Protein AF-A0A2M9A595-F1 (afdb_monomer_lite)

Radius of gyration: 43.89 Å; chains: 1; bounding box: 107×131×51 Å

InterPro domains:
  IPR001547 Glycoside hydrolase, family 5 [PF00150] (167-408)
  IPR017853 Glycoside hydrolase superfamily [SSF51445] (164-443)
  IPR018087 Glycoside hydrolase, family 5, conserved site [PS00659] (280-289)

Foldseek 3Di:
DPPVVVVLVVVVPPVPDDDDDDDDDPVVVVVVVVVVVVSVVVVVVVVVVVVVVVVVVVVVVVVVVVVVVVVVVVVVVVVVVVVVVVVVVVVVVVVVVVVVVVVVVVVVVVVVVVVVVVVVVVPDPPPDPDQAAPAAAPCLFQPAKFWFAAPLLFIAIFGPFPVTPHHPNGAAFEAAEQDECQDDLRLLCLALVNLVCCCQQQVGQEYEDQFEDPDHVVRGGCVVCVVVSVVSVVRNLSSCNRNNHAYEHAPNDQPCLVPLPSLQVVLLVCLQNPQVGSRYEYESYQFHEPDAQVSQLVSCLSRVVSSVVRHPGAYEGADYHRRQALLVCLVPPRDDGRYAYEHEEEQAADDCVRRVVNVVNNRSSNHYYAHAEYFQHHPVQADARDPRVLVVLVSCVVRSHYHHYQHDGCDPGNRHQAVGSVRHGDNRVVCCSVPPSVPHDPDHDRRD

Sequence (448 aa):
MKIRYLLGALLLSLLSACDEDLSPSPVLEEERARQQAIADSIAKEIAIQDSIAYEQLLDSLAEVARRDSIIRDSLVRDSIIQDSIRQIAIRDSIVRDSIVRDSLKQDSIRQVYDLQDSLLQLDVHVAEPTIEPRRVGPVGQYGEMKVGLNADGHGRIYGSCPAYSTPGNEVQVRGMSLYWSLIENGTDFYNDEKITWMVDSMHIELIRAAMGVDLNWGRGNYFTDTEKYRAFLDATIESAIKNDIYVIVDYHSHKAHLDPKSSMLFFEYVAQKWGAYDNVIFEIYNEPTDARWNWIKLYAETVIPVIRKYSDNMVIVGSPAWDQTPDLFVKEPVEGENISYSFHYYAGSHKISNQGIRAEKAMAGGLSVIVSEWGTINANGDGDVSEHNSEWQEWVDKFQLSSANWSASCVPEGASAFESRNMELTASGQWLADSVFSKNPTFYVKCK

Organism: NCBI:txid1896222

pLDDT: mean 83.48, std 22.39, range [36.03, 99.0]

Structure (mmCIF, N/CA/C/O backbone):
data_AF-A0A2M9A595-F1
#
_entry.id   AF-A0A2M9A595-F1
#
loop_
_atom_site.group_PDB
_atom_site.id
_atom_site.type_symbol
_atom_site.label_atom_id
_atom_site.label_alt_id
_atom_site.label_comp_id
_atom_site.label_asym_id
_atom_site.label_entity_id
_atom_site.label_seq_id
_atom_site.pdbx_PDB_ins_code
_atom_site.Cartn_x
_atom_site.Cartn_y
_atom_site.Cartn_z
_atom_site.occupancy
_atom_site.B_iso_or_equiv
_atom_site.auth_seq_id
_atom_site.auth_comp_id
_atom_site.auth_asym_id
_atom_site.auth_atom_id
_atom_site.pdbx_PDB_model_num
ATOM 1 N N . MET A 1 1 ? 45.389 87.338 -13.457 1.00 50.72 1 MET A N 1
ATOM 2 C CA . MET A 1 1 ? 46.764 86.932 -13.083 1.00 50.72 1 MET A CA 1
ATOM 3 C C . MET A 1 1 ? 47.899 87.446 -13.989 1.00 50.72 1 MET A C 1
ATOM 5 O O . MET A 1 1 ? 49.002 87.564 -13.486 1.00 50.72 1 MET A O 1
ATOM 9 N N . LYS A 1 2 ? 47.702 87.805 -15.276 1.00 43.16 2 LYS A N 1
ATOM 10 C CA . LYS A 1 2 ? 48.818 88.194 -16.185 1.00 43.16 2 LYS A CA 1
ATOM 11 C C . LYS A 1 2 ? 49.096 89.699 -16.404 1.00 43.16 2 LYS A C 1
ATOM 13 O O . LYS A 1 2 ? 50.033 90.014 -17.118 1.00 43.16 2 LYS A O 1
ATOM 18 N N . ILE A 1 3 ? 48.348 90.629 -15.794 1.00 38.97 3 ILE A N 1
ATOM 19 C CA . ILE A 1 3 ? 48.549 92.088 -16.007 1.00 38.97 3 ILE A CA 1
ATOM 20 C C . ILE A 1 3 ? 49.067 92.831 -14.756 1.00 38.97 3 ILE A C 1
ATOM 22 O O . ILE A 1 3 ? 49.660 93.895 -14.880 1.00 38.97 3 ILE A O 1
ATOM 26 N N . ARG A 1 4 ? 48.950 92.265 -13.544 1.00 46.31 4 ARG A N 1
ATOM 27 C CA . ARG A 1 4 ? 49.405 92.932 -12.301 1.00 46.31 4 ARG A CA 1
ATOM 28 C C . ARG A 1 4 ? 50.826 92.561 -11.849 1.00 46.31 4 ARG A C 1
ATOM 30 O O . ARG A 1 4 ? 51.456 93.357 -11.166 1.00 46.31 4 ARG A O 1
ATOM 37 N N . TYR A 1 5 ? 51.377 91.450 -12.343 1.00 44.25 5 TYR A N 1
ATOM 38 C CA . TYR A 1 5 ? 52.805 91.112 -12.204 1.00 44.25 5 TYR A CA 1
ATOM 39 C C . TYR A 1 5 ? 53.738 92.089 -12.953 1.00 44.25 5 TYR A C 1
ATOM 41 O O . TYR A 1 5 ? 54.908 92.207 -12.607 1.00 44.25 5 TYR A O 1
ATOM 49 N N . LEU A 1 6 ? 53.218 92.835 -13.938 1.00 41.88 6 LEU A N 1
ATOM 50 C CA . LEU A 1 6 ? 53.976 93.817 -14.726 1.00 41.88 6 LEU A CA 1
ATOM 51 C C . LEU A 1 6 ? 54.155 95.182 -14.031 1.00 41.88 6 LEU A C 1
ATOM 53 O O . LEU A 1 6 ? 55.064 95.917 -14.394 1.00 41.88 6 LEU A O 1
ATOM 57 N N . LEU A 1 7 ? 53.345 95.516 -13.018 1.00 39.38 7 LEU A N 1
ATOM 58 C CA . LEU A 1 7 ? 53.450 96.787 -12.278 1.00 39.38 7 LEU A CA 1
ATOM 59 C C . LEU A 1 7 ? 54.393 96.702 -11.065 1.00 39.38 7 LEU A C 1
ATOM 61 O O . LEU A 1 7 ? 55.064 97.680 -10.755 1.00 39.38 7 LEU A O 1
ATOM 65 N N . GLY A 1 8 ? 54.521 95.528 -10.434 1.00 42.75 8 GLY A N 1
ATOM 66 C CA . GLY A 1 8 ? 55.512 95.294 -9.371 1.00 42.75 8 GLY A CA 1
ATOM 67 C C . GLY A 1 8 ? 56.954 95.230 -9.890 1.00 42.75 8 GLY A C 1
ATOM 68 O O . GLY A 1 8 ? 57.872 95.706 -9.230 1.00 42.75 8 GLY A O 1
ATOM 69 N N . ALA A 1 9 ? 57.150 94.723 -11.112 1.00 43.81 9 ALA A N 1
ATOM 70 C CA . ALA A 1 9 ? 58.460 94.677 -11.764 1.00 43.81 9 ALA A CA 1
ATOM 71 C C . ALA A 1 9 ? 58.943 96.056 -12.265 1.00 43.81 9 ALA A C 1
ATOM 73 O O . ALA A 1 9 ? 60.147 96.269 -12.361 1.00 43.81 9 ALA A O 1
ATOM 74 N N . LEU A 1 10 ? 58.027 97.001 -12.535 1.00 41.53 10 LEU A N 1
ATOM 75 C CA . LEU A 1 10 ? 58.358 98.353 -13.012 1.00 41.53 10 LEU A CA 1
ATOM 76 C C . LEU A 1 10 ? 58.784 99.312 -11.883 1.00 41.53 10 LEU A C 1
ATOM 78 O O . LEU A 1 10 ? 59.522 100.263 -12.134 1.00 41.53 10 LEU A O 1
ATOM 82 N N . LEU A 1 11 ? 58.336 99.072 -10.644 1.00 41.66 11 LEU A N 1
ATOM 83 C CA . LEU A 1 11 ? 58.710 99.889 -9.481 1.00 41.66 11 LEU A CA 1
ATOM 84 C C . LEU A 1 11 ? 60.111 99.530 -8.944 1.00 41.66 11 LEU A C 1
ATOM 86 O O . LEU A 1 11 ? 60.802 100.397 -8.418 1.00 41.66 11 LEU A O 1
ATOM 90 N N . LEU A 1 12 ? 60.557 98.279 -9.132 1.00 45.84 12 LEU A N 1
ATOM 91 C CA . LEU A 1 12 ? 61.900 97.820 -8.750 1.00 45.84 12 LEU A CA 1
ATOM 92 C C . LEU A 1 12 ? 62.997 98.160 -9.783 1.00 45.84 12 LEU A C 1
ATOM 94 O O . LEU A 1 12 ? 64.173 98.100 -9.437 1.00 45.84 12 LEU A O 1
ATOM 98 N N . SER A 1 13 ? 62.652 98.540 -11.024 1.00 45.28 13 SER A N 1
ATOM 99 C CA . SER A 1 13 ? 63.623 98.752 -12.117 1.00 45.28 13 SER A CA 1
ATOM 100 C C . SER A 1 13 ? 64.011 100.211 -12.415 1.00 45.28 13 SER A C 1
ATOM 102 O O . SER A 1 13 ? 64.844 100.430 -13.286 1.00 45.28 13 SER A O 1
ATOM 104 N N . LEU A 1 14 ? 63.443 101.223 -11.745 1.00 36.84 14 LEU A N 1
ATOM 105 C CA . LEU A 1 14 ? 63.810 102.643 -11.967 1.00 36.84 14 LEU A CA 1
ATOM 106 C C . LEU A 1 14 ? 64.355 103.366 -10.723 1.00 36.84 14 LEU A C 1
ATOM 108 O O . LEU A 1 14 ? 64.925 104.443 -10.847 1.00 36.84 14 LEU A O 1
ATOM 112 N N . LEU A 1 15 ? 64.312 102.733 -9.546 1.00 47.06 15 LEU A N 1
ATOM 113 C CA . LEU A 1 15 ? 65.104 103.139 -8.372 1.00 47.06 15 LEU A CA 1
ATOM 114 C C . LEU A 1 15 ? 66.608 102.791 -8.510 1.00 47.06 15 LEU A C 1
ATOM 116 O O . LEU A 1 15 ? 67.402 103.121 -7.625 1.00 47.06 15 LEU A O 1
ATOM 120 N N . SER A 1 16 ? 67.014 102.149 -9.617 1.00 49.97 16 SER A N 1
ATOM 121 C CA . SER A 1 16 ? 68.374 101.644 -9.862 1.00 49.97 16 SER A CA 1
ATOM 122 C C . SER A 1 16 ? 69.160 102.360 -10.977 1.00 49.97 16 SER A C 1
ATOM 124 O O . SER A 1 16 ? 70.123 101.782 -11.472 1.00 49.97 16 SER A O 1
ATOM 126 N N . ALA A 1 17 ? 68.791 103.579 -11.396 1.00 39.53 17 ALA A N 1
ATOM 127 C CA . ALA A 1 17 ? 69.536 104.304 -12.437 1.00 39.53 17 ALA A CA 1
ATOM 128 C C . ALA A 1 17 ? 69.508 105.840 -12.261 1.00 39.53 17 ALA A C 1
ATOM 130 O O . ALA A 1 17 ? 68.801 106.533 -12.985 1.00 39.53 17 ALA A O 1
ATOM 131 N N . CYS A 1 18 ? 70.297 106.367 -11.319 1.00 36.03 18 CYS A N 1
ATOM 132 C CA . CYS A 1 18 ? 70.824 107.737 -11.356 1.00 36.03 18 CYS A CA 1
ATOM 133 C C . CYS A 1 18 ? 72.269 107.722 -10.825 1.00 36.03 18 CYS A C 1
ATOM 135 O O . CYS A 1 18 ? 72.495 107.356 -9.674 1.00 36.03 18 CYS A O 1
ATOM 137 N N . ASP A 1 19 ? 73.175 108.100 -11.727 1.00 39.06 19 ASP A N 1
ATOM 138 C CA . ASP A 1 19 ? 74.580 108.503 -11.615 1.00 39.06 19 ASP A CA 1
ATOM 139 C C . ASP A 1 19 ? 75.621 107.581 -10.955 1.00 39.06 19 ASP A C 1
ATOM 141 O O . ASP A 1 19 ? 75.805 107.508 -9.741 1.00 39.06 19 ASP A O 1
ATOM 145 N N . GLU A 1 20 ? 76.402 106.966 -11.849 1.00 48.56 20 GLU A N 1
ATOM 146 C CA . GLU A 1 20 ? 77.833 106.721 -11.687 1.00 48.56 20 GLU A CA 1
ATOM 147 C C . GLU A 1 20 ? 78.564 108.054 -11.434 1.00 48.56 20 GLU A C 1
ATOM 149 O O . GLU A 1 20 ? 78.865 108.783 -12.370 1.00 48.56 20 GLU A O 1
ATOM 154 N N . ASP A 1 21 ? 78.794 108.410 -10.172 1.00 48.00 21 ASP A N 1
ATOM 155 C CA . ASP A 1 21 ? 80.105 108.821 -9.643 1.00 48.00 21 ASP A CA 1
ATOM 156 C C . ASP A 1 21 ? 79.954 109.352 -8.208 1.00 48.00 21 ASP A C 1
ATOM 158 O O . ASP A 1 21 ? 79.055 110.135 -7.914 1.00 48.00 21 ASP A O 1
ATOM 162 N N . LEU A 1 22 ? 80.914 108.981 -7.349 1.00 44.53 22 LEU A N 1
ATOM 163 C CA . LEU A 1 22 ? 81.082 109.280 -5.911 1.00 44.53 22 LEU A CA 1
ATOM 164 C C . LEU A 1 22 ? 80.607 108.177 -4.942 1.00 44.53 22 LEU A C 1
ATOM 166 O O . LEU A 1 22 ? 79.478 107.701 -4.950 1.00 44.53 22 LEU A O 1
ATOM 170 N N . SER A 1 23 ? 81.525 107.794 -4.052 1.00 44.44 23 SER A N 1
ATOM 171 C CA . SER A 1 23 ? 81.342 106.847 -2.946 1.00 44.44 23 SER A CA 1
ATOM 172 C C . SER A 1 23 ? 80.113 107.159 -2.064 1.00 44.44 23 SER A C 1
ATOM 174 O O . SER A 1 23 ? 79.909 108.328 -1.724 1.00 44.44 23 SER A O 1
ATOM 176 N N . PRO A 1 24 ? 79.346 106.143 -1.619 1.00 51.00 24 PRO A N 1
ATOM 177 C CA . PRO A 1 24 ? 78.071 106.324 -0.923 1.00 51.00 24 PRO A CA 1
ATOM 178 C C . PRO A 1 24 ? 78.214 106.801 0.535 1.00 51.00 24 PRO A C 1
ATOM 180 O O . PRO A 1 24 ? 79.074 106.339 1.283 1.00 51.00 24 PRO A O 1
ATOM 183 N N . SER A 1 25 ? 77.319 107.712 0.938 1.00 49.19 25 SER A N 1
ATOM 184 C CA . SER A 1 25 ? 77.124 108.202 2.313 1.00 49.19 25 SER A CA 1
ATOM 185 C C . SER A 1 25 ? 76.005 107.406 3.018 1.00 49.19 25 SER A C 1
ATOM 187 O O . SER A 1 25 ? 74.979 107.141 2.387 1.00 49.19 25 SER A O 1
ATOM 189 N N . PRO A 1 26 ? 76.142 107.066 4.318 1.00 58.41 26 PRO A N 1
ATOM 190 C CA . PRO A 1 26 ? 75.245 106.160 5.060 1.00 58.41 26 PRO A CA 1
ATOM 191 C C . PRO A 1 26 ? 73.764 106.583 5.151 1.00 58.41 26 PRO A C 1
ATOM 193 O O . PRO A 1 26 ? 72.922 105.780 5.536 1.00 58.41 26 PRO A O 1
ATOM 196 N N . VAL A 1 27 ? 73.415 107.816 4.772 1.00 56.16 27 VAL A N 1
ATOM 197 C CA . VAL A 1 27 ? 72.032 108.335 4.820 1.00 56.16 27 VAL A CA 1
ATOM 198 C C . VAL A 1 27 ? 71.147 107.761 3.699 1.00 56.16 27 VAL A C 1
ATOM 200 O O . VAL A 1 27 ? 69.961 107.523 3.907 1.00 56.16 27 VAL A O 1
ATOM 203 N N . LEU A 1 28 ? 71.716 107.480 2.522 1.00 53.78 28 LEU A N 1
ATOM 204 C CA . LEU A 1 28 ? 70.978 106.960 1.358 1.00 53.78 28 LEU A CA 1
ATOM 205 C C . LEU A 1 28 ? 70.603 105.472 1.485 1.00 53.78 28 LEU A C 1
ATOM 207 O O . LEU A 1 28 ? 69.630 105.025 0.876 1.00 53.78 28 LEU A O 1
ATOM 211 N N . GLU A 1 29 ? 71.350 104.698 2.278 1.00 55.94 29 GLU A N 1
ATOM 212 C CA . GLU A 1 29 ? 71.040 103.282 2.516 1.00 55.94 29 GLU A CA 1
ATOM 213 C C . GLU A 1 29 ? 69.841 103.095 3.455 1.00 55.94 29 GLU A C 1
ATOM 215 O O . GLU A 1 29 ? 69.008 102.218 3.217 1.00 55.94 29 GLU A O 1
ATOM 220 N N . GLU A 1 30 ? 69.699 103.942 4.482 1.00 58.62 30 GLU A N 1
ATOM 221 C CA . GLU A 1 30 ? 68.593 103.835 5.442 1.00 58.62 30 GLU A CA 1
ATOM 222 C C . GLU A 1 30 ? 67.233 104.133 4.783 1.00 58.62 30 GLU A C 1
ATOM 224 O O . GLU A 1 30 ? 66.228 103.473 5.061 1.00 58.62 30 GLU A O 1
ATOM 229 N N . GLU A 1 31 ? 67.196 105.087 3.850 1.00 53.03 31 GLU A N 1
ATOM 230 C CA . GLU A 1 31 ? 65.973 105.471 3.143 1.00 53.03 31 GLU A CA 1
ATOM 231 C C . GLU A 1 31 ? 65.529 104.404 2.124 1.00 53.03 31 GLU A C 1
ATOM 233 O O . GLU A 1 31 ? 64.338 104.084 2.038 1.00 53.03 31 GLU A O 1
ATOM 238 N N . ARG A 1 32 ? 66.483 103.746 1.446 1.00 54.44 32 ARG A N 1
ATOM 239 C CA . ARG A 1 32 ? 66.211 102.572 0.594 1.00 54.44 32 ARG A CA 1
ATOM 240 C C . ARG A 1 32 ? 65.662 101.389 1.395 1.00 54.44 32 ARG A C 1
ATOM 242 O O . ARG A 1 32 ? 64.706 100.749 0.954 1.00 54.44 32 ARG A O 1
ATOM 249 N N . ALA A 1 33 ? 66.207 101.123 2.583 1.00 58.06 33 ALA A N 1
ATOM 250 C CA . ALA A 1 33 ? 65.740 100.032 3.441 1.00 58.06 33 ALA A CA 1
ATOM 251 C C . ALA A 1 33 ? 64.279 100.221 3.898 1.00 58.06 33 ALA A C 1
ATOM 253 O O . ALA A 1 33 ? 63.505 99.261 3.918 1.00 58.06 33 ALA A O 1
ATOM 254 N N . ARG A 1 34 ? 63.864 101.460 4.206 1.00 58.75 34 ARG A N 1
ATOM 255 C CA . ARG A 1 34 ? 62.468 101.761 4.579 1.00 58.75 34 ARG A CA 1
ATOM 256 C C . ARG A 1 34 ? 61.491 101.575 3.418 1.00 58.75 34 ARG A C 1
ATOM 258 O O . ARG A 1 34 ? 60.404 101.040 3.629 1.00 58.75 34 ARG A O 1
ATOM 265 N N . GLN A 1 35 ? 61.864 101.985 2.205 1.00 50.34 35 GLN A N 1
ATOM 266 C CA . GLN A 1 35 ? 61.013 101.812 1.022 1.00 50.34 35 GLN A CA 1
ATOM 267 C C . GLN A 1 35 ? 60.821 100.333 0.657 1.00 50.34 35 GLN A C 1
ATOM 269 O O . GLN A 1 35 ? 59.705 99.930 0.323 1.00 50.34 35 GLN A O 1
ATOM 274 N N . GLN A 1 36 ? 61.865 99.510 0.804 1.00 55.88 36 GLN A N 1
ATOM 275 C CA . GLN A 1 36 ? 61.776 98.066 0.576 1.00 55.88 36 GLN A CA 1
ATOM 276 C C . GLN A 1 36 ? 60.817 97.381 1.565 1.00 55.88 36 GLN A C 1
ATOM 278 O O . GLN A 1 36 ? 59.967 96.596 1.152 1.00 55.88 36 GLN A O 1
ATOM 283 N N . ALA A 1 37 ? 60.873 97.735 2.854 1.00 56.44 37 ALA A N 1
ATOM 284 C CA . ALA A 1 37 ? 60.007 97.134 3.872 1.00 56.44 37 ALA A CA 1
ATOM 285 C C . ALA A 1 37 ? 58.506 97.402 3.631 1.00 56.44 37 ALA A C 1
ATOM 287 O O . ALA A 1 37 ? 57.665 96.534 3.876 1.00 56.44 37 ALA A O 1
ATOM 288 N N . ILE A 1 38 ? 58.157 98.590 3.123 1.00 52.19 38 ILE A N 1
ATOM 289 C CA . ILE A 1 38 ? 56.773 98.939 2.765 1.00 52.19 38 ILE A CA 1
ATOM 290 C C . ILE A 1 38 ? 56.313 98.134 1.541 1.00 52.19 38 ILE A C 1
ATOM 292 O O . ILE A 1 38 ? 55.198 97.605 1.537 1.00 52.19 38 ILE A O 1
ATOM 296 N N . ALA A 1 39 ? 57.170 98.002 0.524 1.00 47.09 39 ALA A N 1
ATOM 297 C CA . ALA A 1 39 ? 56.875 97.209 -0.668 1.00 47.09 39 ALA A CA 1
ATOM 298 C C . ALA A 1 39 ? 56.635 95.726 -0.326 1.00 47.09 39 ALA A C 1
ATOM 300 O O . ALA A 1 39 ? 55.668 95.131 -0.809 1.00 47.09 39 ALA A O 1
ATOM 301 N N . ASP A 1 40 ? 57.449 95.159 0.569 1.00 51.81 40 ASP A N 1
ATOM 302 C CA . ASP A 1 40 ? 57.321 93.770 1.021 1.00 51.81 40 ASP A CA 1
ATOM 303 C C . ASP A 1 40 ? 56.008 93.532 1.791 1.00 51.81 40 ASP A C 1
ATOM 305 O O . ASP A 1 40 ? 55.361 92.496 1.617 1.00 51.81 40 ASP A O 1
ATOM 309 N N . SER A 1 41 ? 55.564 94.501 2.604 1.00 49.66 41 SER A N 1
ATOM 310 C CA . SER A 1 41 ? 54.294 94.413 3.342 1.00 49.66 41 SER A CA 1
ATOM 311 C C . SER A 1 41 ? 53.081 94.378 2.407 1.00 49.66 41 SER A C 1
ATOM 313 O O . SER A 1 41 ? 52.189 93.551 2.589 1.00 49.66 41 SER A O 1
ATOM 315 N N . ILE A 1 42 ? 53.066 95.229 1.374 1.00 49.06 42 ILE A N 1
ATOM 316 C CA . ILE A 1 42 ? 51.982 95.282 0.379 1.00 49.06 42 ILE A CA 1
ATOM 317 C C . ILE A 1 42 ? 51.951 93.996 -0.459 1.00 49.06 42 ILE A C 1
ATOM 319 O O . ILE A 1 42 ? 50.881 93.440 -0.714 1.00 49.06 42 ILE A O 1
ATOM 323 N N . ALA A 1 43 ? 53.119 93.478 -0.855 1.00 49.03 43 ALA A N 1
ATOM 324 C CA . ALA A 1 43 ? 53.213 92.218 -1.591 1.00 49.03 43 ALA A CA 1
ATOM 325 C C . ALA A 1 43 ? 52.670 91.028 -0.777 1.00 49.03 43 ALA A C 1
ATOM 327 O O . ALA A 1 43 ? 51.999 90.151 -1.326 1.00 49.03 43 ALA A O 1
ATOM 328 N N . LYS A 1 44 ? 52.912 91.019 0.540 1.00 51.69 44 LYS A N 1
ATOM 329 C CA . LYS A 1 44 ? 52.439 89.971 1.454 1.00 51.69 44 LYS A CA 1
ATOM 330 C C . LYS A 1 44 ? 50.917 89.989 1.626 1.00 51.69 44 LYS A C 1
ATOM 332 O O . LYS A 1 44 ? 50.299 88.930 1.668 1.00 51.69 44 LYS A O 1
ATOM 337 N N . GLU A 1 45 ? 50.315 91.173 1.675 1.00 50.91 45 GLU A N 1
ATOM 338 C CA . GLU A 1 45 ? 48.865 91.348 1.816 1.00 50.91 45 GLU A CA 1
ATOM 339 C C . GLU A 1 45 ? 48.104 90.937 0.538 1.00 50.91 45 GLU A C 1
ATOM 341 O O . GLU A 1 45 ? 47.076 90.261 0.616 1.00 50.91 45 GLU A O 1
ATOM 346 N N . ILE A 1 46 ? 48.670 91.223 -0.644 1.00 51.12 46 ILE A N 1
ATOM 347 C CA . ILE A 1 46 ? 48.131 90.768 -1.940 1.00 51.12 46 ILE A CA 1
ATOM 348 C C . ILE A 1 46 ? 48.190 89.234 -2.070 1.00 51.12 46 ILE A C 1
ATOM 350 O O . ILE A 1 46 ? 47.226 88.620 -2.529 1.00 51.12 46 ILE A O 1
ATOM 354 N N . ALA A 1 47 ? 49.275 88.595 -1.617 1.00 51.47 47 ALA A N 1
ATOM 355 C CA . ALA A 1 47 ? 49.417 87.136 -1.668 1.00 51.47 47 ALA A CA 1
ATOM 356 C C . ALA A 1 47 ? 48.390 86.391 -0.787 1.00 51.47 47 ALA A C 1
ATOM 358 O O . ALA A 1 47 ? 47.936 85.305 -1.148 1.00 51.47 47 ALA A O 1
ATOM 359 N N . ILE A 1 48 ? 47.990 86.978 0.348 1.00 55.00 48 ILE A N 1
ATOM 360 C CA . ILE A 1 48 ? 46.981 86.399 1.251 1.00 55.00 48 ILE A CA 1
ATOM 361 C C . ILE A 1 48 ? 45.581 86.442 0.617 1.00 55.00 48 ILE A C 1
ATOM 363 O O . ILE A 1 48 ? 44.848 85.455 0.694 1.00 55.00 48 ILE A O 1
ATOM 367 N N . GLN A 1 49 ? 45.213 87.542 -0.052 1.00 51.72 49 GLN A N 1
ATOM 368 C CA . GLN A 1 49 ? 43.918 87.648 -0.740 1.00 51.72 49 GLN A CA 1
ATOM 369 C C . GLN A 1 49 ? 43.772 86.648 -1.898 1.00 51.72 49 GLN A C 1
ATOM 371 O O . GLN A 1 49 ? 42.705 86.051 -2.049 1.00 51.72 49 GLN A O 1
ATOM 376 N N . ASP A 1 50 ? 44.836 86.414 -2.673 1.00 53.12 50 ASP A N 1
ATOM 377 C CA . ASP A 1 50 ? 44.818 85.441 -3.776 1.00 53.12 50 ASP A CA 1
ATOM 378 C C . ASP A 1 50 ? 44.708 83.984 -3.269 1.00 53.12 50 ASP A C 1
ATOM 380 O O . ASP A 1 50 ? 44.035 83.163 -3.896 1.00 53.12 50 ASP A O 1
ATOM 384 N N . SER A 1 51 ? 45.290 83.665 -2.104 1.00 53.56 51 SER A N 1
ATOM 385 C CA . SER A 1 51 ? 45.175 82.338 -1.472 1.00 53.56 51 SER A CA 1
ATOM 386 C C . SER A 1 51 ? 43.740 82.017 -1.036 1.00 53.56 51 SER A C 1
ATOM 388 O O . SER A 1 51 ? 43.268 80.902 -1.247 1.00 53.56 51 SER A O 1
ATOM 390 N N . ILE A 1 52 ? 43.024 82.995 -0.468 1.00 54.00 52 ILE A N 1
ATOM 391 C CA . ILE A 1 52 ? 41.634 82.825 -0.007 1.00 54.00 52 ILE A CA 1
ATOM 392 C C . ILE A 1 52 ? 40.682 82.631 -1.197 1.00 54.00 52 ILE A C 1
ATOM 394 O O . ILE A 1 52 ? 39.793 81.781 -1.153 1.00 54.00 52 ILE A O 1
ATOM 398 N N . ALA A 1 53 ? 40.884 83.377 -2.288 1.00 51.88 53 ALA A N 1
ATOM 399 C CA . ALA A 1 53 ? 40.078 83.236 -3.501 1.00 51.88 53 ALA A CA 1
ATOM 400 C C . ALA A 1 53 ? 40.293 81.879 -4.201 1.00 51.88 53 ALA A C 1
ATOM 402 O O . ALA A 1 53 ? 39.357 81.327 -4.780 1.00 51.88 53 ALA A O 1
ATOM 403 N N . TYR A 1 54 ? 41.509 81.327 -4.137 1.00 46.69 54 TYR A N 1
ATOM 404 C CA . TYR A 1 54 ? 41.832 80.017 -4.704 1.00 46.69 54 TYR A CA 1
ATOM 405 C C . TYR A 1 54 ? 41.203 78.861 -3.910 1.00 46.69 54 TYR A C 1
ATOM 407 O O . TYR A 1 54 ? 40.632 77.954 -4.517 1.00 46.69 54 TYR A O 1
ATOM 415 N N . GLU A 1 55 ? 41.229 78.912 -2.572 1.00 54.22 55 GLU A N 1
ATOM 416 C CA . GLU A 1 55 ? 40.565 77.902 -1.732 1.00 54.22 55 GLU A CA 1
ATOM 417 C C . GLU A 1 55 ? 39.039 77.904 -1.913 1.00 54.22 55 GLU A C 1
ATOM 419 O O . GLU A 1 55 ? 38.448 76.844 -2.105 1.00 54.22 55 GLU A O 1
ATOM 424 N N . GLN A 1 56 ? 38.403 79.079 -1.989 1.00 55.00 56 GLN A N 1
ATOM 425 C CA . GLN A 1 56 ? 36.961 79.179 -2.268 1.00 55.00 56 GLN A CA 1
ATOM 426 C C . GLN A 1 56 ? 36.579 78.595 -3.640 1.00 55.00 56 GLN A C 1
ATOM 428 O O . GLN A 1 56 ? 35.514 77.990 -3.795 1.00 55.00 56 GLN A O 1
ATOM 433 N N . LEU A 1 57 ? 37.449 78.745 -4.646 1.00 45.91 57 LEU A N 1
ATOM 434 C CA . LEU A 1 57 ? 37.231 78.169 -5.972 1.00 45.91 57 LEU A CA 1
ATOM 435 C C . LEU A 1 57 ? 37.365 76.637 -5.948 1.00 45.91 57 LEU A C 1
ATOM 437 O O . LEU A 1 57 ? 36.542 75.946 -6.551 1.00 45.91 57 LEU A O 1
ATOM 441 N N . LEU A 1 58 ? 38.359 76.103 -5.230 1.00 46.72 58 LEU A N 1
ATOM 442 C CA . LEU A 1 58 ? 38.548 74.659 -5.053 1.00 46.72 58 LEU A CA 1
ATOM 443 C C . LEU A 1 58 ? 37.376 74.006 -4.311 1.00 46.72 58 LEU A C 1
ATOM 445 O O . LEU A 1 58 ? 36.914 72.950 -4.746 1.00 46.72 58 LEU A O 1
ATOM 449 N N . ASP A 1 59 ? 36.845 74.651 -3.271 1.00 53.69 59 ASP A N 1
ATOM 450 C CA . ASP A 1 59 ? 35.664 74.162 -2.549 1.00 53.69 59 ASP A CA 1
ATOM 451 C C . ASP A 1 59 ? 34.423 74.123 -3.452 1.00 53.69 59 ASP A C 1
ATOM 453 O O . ASP A 1 59 ? 33.712 73.115 -3.496 1.00 53.69 59 ASP A O 1
ATOM 457 N N . SER A 1 60 ? 34.201 75.166 -4.262 1.00 46.53 60 SER A N 1
ATOM 458 C CA . SER A 1 60 ? 33.081 75.194 -5.214 1.00 46.53 60 SER A CA 1
ATOM 459 C C . SER A 1 60 ? 33.197 74.124 -6.312 1.00 46.53 60 SER A C 1
ATOM 461 O O . SER A 1 60 ? 32.203 73.490 -6.673 1.00 46.53 60 SER A O 1
ATOM 463 N N . LEU A 1 61 ? 34.410 73.852 -6.808 1.00 45.97 61 LEU A N 1
ATOM 464 C CA . LEU A 1 61 ? 34.670 72.790 -7.786 1.00 45.97 61 LEU A CA 1
ATOM 465 C C . LEU A 1 61 ? 34.489 71.392 -7.175 1.00 45.97 61 LEU A C 1
ATOM 467 O O . LEU A 1 61 ? 33.944 70.504 -7.835 1.00 45.97 61 LEU A O 1
ATOM 471 N N . ALA A 1 62 ? 34.889 71.196 -5.916 1.00 47.00 62 ALA A N 1
ATOM 472 C CA . ALA A 1 62 ? 34.669 69.947 -5.189 1.00 47.00 62 ALA A CA 1
ATOM 473 C C . ALA A 1 62 ? 33.173 69.679 -4.944 1.00 47.00 62 ALA A C 1
ATOM 475 O O . ALA A 1 62 ? 32.723 68.532 -5.031 1.00 47.00 62 ALA A O 1
ATOM 476 N N . GLU A 1 63 ? 32.380 70.723 -4.689 1.00 54.78 63 GLU A N 1
ATOM 477 C CA . GLU A 1 63 ? 30.930 70.609 -4.518 1.00 54.78 63 GLU A CA 1
ATOM 478 C C . GLU A 1 63 ? 30.210 70.281 -5.838 1.00 54.78 63 GLU A C 1
ATOM 480 O O . GLU A 1 63 ? 29.328 69.415 -5.865 1.00 54.78 63 GLU A O 1
ATOM 485 N N . VAL A 1 64 ? 30.636 70.884 -6.955 1.00 49.34 64 VAL A N 1
ATOM 486 C CA . VAL A 1 64 ? 30.133 70.550 -8.300 1.00 49.34 64 VAL A CA 1
ATOM 487 C C . VAL A 1 64 ? 30.477 69.105 -8.674 1.00 49.34 64 VAL A C 1
ATOM 489 O O . VAL A 1 64 ? 29.597 68.370 -9.119 1.00 49.34 64 VAL A O 1
ATOM 492 N N . ALA A 1 65 ? 31.706 68.646 -8.411 1.00 42.16 65 ALA A N 1
ATOM 493 C CA . ALA A 1 65 ? 32.116 67.266 -8.677 1.00 42.16 65 ALA A CA 1
ATOM 494 C C . ALA A 1 65 ? 31.323 66.231 -7.849 1.00 42.16 65 ALA A C 1
ATOM 496 O O . ALA A 1 65 ? 30.960 65.173 -8.369 1.00 42.16 65 ALA A O 1
ATOM 497 N N . ARG A 1 66 ? 30.991 66.538 -6.582 1.00 51.16 66 ARG A N 1
ATOM 498 C CA . ARG A 1 66 ? 30.109 65.683 -5.761 1.00 51.16 66 ARG A CA 1
ATOM 499 C C . ARG A 1 66 ? 28.683 65.629 -6.303 1.00 51.16 66 ARG A C 1
ATOM 501 O O . ARG A 1 66 ? 28.110 64.544 -6.351 1.00 51.16 66 ARG A O 1
ATOM 508 N N . ARG A 1 67 ? 28.104 66.761 -6.721 1.00 52.47 67 ARG A N 1
ATOM 509 C CA . ARG A 1 67 ? 26.751 66.783 -7.312 1.00 52.47 67 ARG A CA 1
ATOM 510 C C . ARG A 1 67 ? 26.685 65.970 -8.603 1.00 52.47 67 ARG A C 1
ATOM 512 O O . ARG A 1 67 ? 25.748 65.199 -8.779 1.00 52.47 67 ARG A O 1
ATOM 519 N N . ASP A 1 68 ? 27.705 66.068 -9.446 1.00 49.59 68 ASP A N 1
ATOM 520 C CA . ASP A 1 68 ? 27.812 65.305 -10.691 1.00 49.59 68 ASP A CA 1
ATOM 521 C C . ASP A 1 68 ? 27.939 63.791 -10.472 1.00 49.59 68 ASP A C 1
ATOM 523 O O . ASP A 1 68 ? 27.384 63.005 -11.242 1.00 49.59 68 ASP A O 1
ATOM 527 N N . SER A 1 69 ? 28.661 63.379 -9.424 1.00 44.84 69 SER A N 1
ATOM 528 C CA . SER A 1 69 ? 28.767 61.978 -8.998 1.00 44.84 69 SER A CA 1
ATOM 529 C C . SER A 1 69 ? 27.429 61.447 -8.479 1.00 44.84 69 SER A C 1
ATOM 531 O O . SER A 1 69 ? 27.009 60.372 -8.895 1.00 44.84 69 SER A O 1
ATOM 533 N N . ILE A 1 70 ? 26.721 62.215 -7.646 1.00 53.62 70 ILE A N 1
ATOM 534 C CA . ILE A 1 70 ? 25.414 61.821 -7.097 1.00 53.62 70 ILE A CA 1
ATOM 535 C C . ILE A 1 70 ? 24.357 61.718 -8.207 1.00 53.62 70 ILE A C 1
ATOM 537 O O . ILE A 1 70 ? 23.571 60.773 -8.221 1.00 53.62 70 ILE A O 1
ATOM 541 N N . ILE A 1 71 ? 24.351 62.652 -9.164 1.00 50.00 71 ILE A N 1
ATOM 542 C CA . ILE A 1 71 ? 23.421 62.624 -10.302 1.00 50.00 71 ILE A CA 1
ATOM 543 C C . ILE A 1 71 ? 23.735 61.444 -11.230 1.00 50.00 71 ILE A C 1
ATOM 545 O O . ILE A 1 71 ? 22.811 60.751 -11.652 1.00 50.00 71 ILE A O 1
ATOM 549 N N . ARG A 1 72 ? 25.016 61.158 -11.514 1.00 43.56 72 ARG A N 1
ATOM 550 C CA . ARG A 1 72 ? 25.404 59.977 -12.305 1.00 43.56 72 ARG A CA 1
ATOM 551 C C . ARG A 1 72 ? 25.020 58.669 -11.623 1.00 43.56 72 ARG A C 1
ATOM 553 O O . ARG A 1 72 ? 24.431 57.818 -12.281 1.00 43.56 72 ARG A O 1
ATOM 560 N N . ASP A 1 73 ? 25.273 58.528 -10.326 1.00 51.66 73 ASP A N 1
ATOM 561 C CA . ASP A 1 73 ? 24.909 57.319 -9.581 1.00 51.66 73 ASP A CA 1
ATOM 562 C C . ASP A 1 73 ? 23.388 57.136 -9.481 1.00 51.66 73 ASP A C 1
ATOM 564 O O . ASP A 1 73 ? 22.901 56.009 -9.582 1.00 51.66 73 ASP A O 1
ATOM 568 N N . SER A 1 74 ? 22.624 58.227 -9.340 1.00 47.41 74 SER A N 1
ATOM 569 C CA . SER A 1 74 ? 21.155 58.188 -9.360 1.00 47.41 74 SER A CA 1
ATOM 570 C C . SER A 1 74 ? 20.619 57.781 -10.733 1.00 47.41 74 SER A C 1
ATOM 572 O O . SER A 1 74 ? 19.783 56.890 -10.811 1.00 47.41 74 SER A O 1
ATOM 574 N N . LEU A 1 75 ? 21.132 58.365 -11.822 1.00 48.38 75 LEU A N 1
ATOM 575 C CA . LEU A 1 75 ? 20.699 58.038 -13.187 1.00 48.38 75 LEU A CA 1
ATOM 576 C C . LEU A 1 75 ? 21.077 56.606 -13.592 1.00 48.38 75 LEU A C 1
ATOM 578 O O . LEU A 1 75 ? 20.294 55.929 -14.256 1.00 48.38 75 LEU A O 1
ATOM 582 N N . VAL A 1 76 ? 22.250 56.119 -13.173 1.00 49.84 76 VAL A N 1
ATOM 583 C CA . VAL A 1 76 ? 22.673 54.730 -13.409 1.00 49.84 76 VAL A CA 1
ATOM 584 C C . VAL A 1 76 ? 21.833 53.759 -12.576 1.00 49.84 76 VAL A C 1
ATOM 586 O O . VAL A 1 76 ? 21.396 52.745 -13.116 1.00 49.84 76 VAL A O 1
ATOM 589 N N . ARG A 1 77 ? 21.535 54.063 -11.302 1.00 48.25 77 ARG A N 1
ATOM 590 C CA . ARG A 1 77 ? 20.609 53.241 -10.498 1.00 48.25 77 ARG A CA 1
ATOM 591 C C . ARG A 1 77 ? 19.211 53.216 -11.090 1.00 48.25 77 ARG A C 1
ATOM 593 O O . ARG A 1 77 ? 18.659 52.131 -11.215 1.00 48.25 77 ARG A O 1
ATOM 600 N N . ASP A 1 78 ? 18.668 54.357 -11.498 1.00 52.19 78 ASP A N 1
ATOM 601 C CA . ASP A 1 78 ? 17.333 54.420 -12.090 1.00 52.19 78 ASP A CA 1
ATOM 602 C C . ASP A 1 78 ? 17.282 53.664 -13.422 1.00 52.19 78 ASP A C 1
ATOM 604 O O . ASP A 1 78 ? 16.332 52.923 -13.657 1.00 52.19 78 ASP A O 1
ATOM 608 N N . SER A 1 79 ? 18.328 53.749 -14.253 1.00 50.53 79 SER A N 1
ATOM 609 C CA . SER A 1 79 ? 18.437 52.963 -15.489 1.00 50.53 79 SER A CA 1
ATOM 610 C C . SER A 1 79 ? 18.547 51.460 -15.217 1.00 50.53 79 SER A C 1
ATOM 612 O O . SER A 1 79 ? 17.872 50.679 -15.880 1.00 50.53 79 SER A O 1
ATOM 614 N N . ILE A 1 80 ? 19.352 51.034 -14.236 1.00 53.28 80 ILE A N 1
ATOM 615 C CA . ILE A 1 80 ? 19.493 49.615 -13.861 1.00 53.28 80 ILE A CA 1
ATOM 616 C C . ILE A 1 80 ? 18.194 49.083 -13.250 1.00 53.28 80 ILE A C 1
ATOM 618 O O . ILE A 1 80 ? 17.809 47.947 -13.525 1.00 53.28 80 ILE A O 1
ATOM 622 N N . ILE A 1 81 ? 17.494 49.886 -12.446 1.00 52.50 81 ILE A N 1
ATOM 623 C CA . ILE A 1 81 ? 16.194 49.532 -11.868 1.00 52.50 81 ILE A CA 1
ATOM 624 C C . ILE A 1 81 ? 15.133 49.456 -12.970 1.00 52.50 81 ILE A C 1
ATOM 626 O O . ILE A 1 81 ? 14.384 48.485 -13.005 1.00 52.50 81 ILE A O 1
ATOM 630 N N . GLN A 1 82 ? 15.089 50.408 -13.907 1.00 49.78 82 GLN A N 1
ATOM 631 C CA . GLN A 1 82 ? 14.170 50.374 -15.050 1.00 49.78 82 GLN A CA 1
ATOM 632 C C . GLN A 1 82 ? 14.428 49.173 -15.964 1.00 49.78 82 GLN A C 1
ATOM 634 O O . GLN A 1 82 ? 13.473 48.505 -16.362 1.00 49.78 82 GLN A O 1
ATOM 639 N N . ASP A 1 83 ? 15.690 48.851 -16.250 1.00 55.06 83 ASP A N 1
ATOM 640 C CA . ASP A 1 83 ? 16.044 47.670 -17.037 1.00 55.06 83 ASP A CA 1
ATOM 641 C C . ASP A 1 83 ? 15.741 46.379 -16.277 1.00 55.06 83 ASP A C 1
ATOM 643 O O . ASP A 1 83 ? 15.189 45.452 -16.860 1.00 55.06 83 ASP A O 1
ATOM 647 N N . SER A 1 84 ? 15.993 46.322 -14.968 1.00 46.50 84 SER A N 1
ATOM 648 C CA . SER A 1 84 ? 15.629 45.166 -14.137 1.00 46.50 84 SER A CA 1
ATOM 649 C C . SER A 1 84 ? 14.113 44.972 -14.080 1.00 46.50 84 SER A C 1
ATOM 651 O O . SER A 1 84 ? 13.639 43.850 -14.228 1.00 46.50 84 SER A O 1
ATOM 653 N N . ILE A 1 85 ? 13.331 46.049 -13.948 1.00 53.78 85 ILE A N 1
ATOM 654 C CA . ILE A 1 85 ? 11.862 46.007 -13.985 1.00 53.78 85 ILE A CA 1
ATOM 655 C C . ILE A 1 85 ? 11.368 45.598 -15.376 1.00 53.78 85 ILE A C 1
ATOM 657 O O . ILE A 1 85 ? 10.450 44.789 -15.467 1.00 53.78 85 ILE A O 1
ATOM 661 N N . ARG A 1 86 ? 11.978 46.087 -16.466 1.00 53.56 86 ARG A N 1
ATOM 662 C CA . ARG A 1 86 ? 11.652 45.643 -17.832 1.00 53.56 86 ARG A CA 1
ATOM 663 C C . ARG A 1 86 ? 11.982 44.174 -18.048 1.00 53.56 86 ARG A C 1
ATOM 665 O O . ARG A 1 86 ? 11.165 43.467 -18.622 1.00 53.56 86 ARG A O 1
ATOM 672 N N . GLN A 1 87 ? 13.133 43.703 -17.581 1.00 48.88 87 GLN A N 1
ATOM 673 C CA . GLN A 1 87 ? 13.527 42.298 -17.687 1.00 48.88 87 GLN A CA 1
ATOM 674 C C . GLN A 1 87 ? 12.618 41.400 -16.843 1.00 48.88 87 GLN A C 1
ATOM 676 O O . GLN A 1 87 ? 12.220 40.341 -17.315 1.00 48.88 87 GLN A O 1
ATOM 681 N N . ILE A 1 88 ? 12.215 41.835 -15.644 1.00 49.75 88 ILE A N 1
ATOM 682 C CA . ILE A 1 88 ? 11.218 41.140 -14.815 1.00 49.75 88 ILE A CA 1
ATOM 683 C C . ILE A 1 88 ? 9.853 41.138 -15.506 1.00 49.75 88 ILE A C 1
ATOM 685 O O . ILE A 1 88 ? 9.244 40.086 -15.601 1.00 49.75 88 ILE A O 1
ATOM 689 N N . ALA A 1 89 ? 9.395 42.260 -16.065 1.00 46.34 89 ALA A N 1
ATOM 690 C CA . ALA A 1 89 ? 8.111 42.338 -16.762 1.00 46.34 89 ALA A CA 1
ATOM 691 C C . ALA A 1 89 ? 8.086 41.500 -18.052 1.00 46.34 89 ALA A C 1
ATOM 693 O O . ALA A 1 89 ? 7.089 40.843 -18.339 1.00 46.34 89 ALA A O 1
ATOM 694 N N . ILE A 1 90 ? 9.184 41.480 -18.815 1.00 53.44 90 ILE A N 1
ATOM 695 C CA . ILE A 1 90 ? 9.338 40.631 -20.003 1.00 53.44 90 ILE A CA 1
ATOM 696 C C . ILE A 1 90 ? 9.417 39.162 -19.588 1.00 53.44 90 ILE A C 1
ATOM 698 O O . ILE A 1 90 ? 8.743 38.335 -20.192 1.00 53.44 90 ILE A O 1
ATOM 702 N N . ARG A 1 91 ? 10.172 38.822 -18.536 1.00 48.78 91 ARG A N 1
ATOM 703 C CA . ARG A 1 91 ? 10.234 37.457 -17.998 1.00 48.78 91 ARG A CA 1
ATOM 704 C C . ARG A 1 91 ? 8.870 37.006 -17.487 1.00 48.78 91 ARG A C 1
ATOM 706 O O . ARG A 1 91 ? 8.456 35.911 -17.831 1.00 48.78 91 ARG A O 1
ATOM 713 N N . ASP A 1 92 ? 8.146 37.848 -16.761 1.00 50.00 92 ASP A N 1
ATOM 714 C CA . ASP A 1 92 ? 6.790 37.580 -16.283 1.00 50.00 92 ASP A CA 1
ATOM 715 C C . ASP A 1 92 ? 5.789 37.466 -17.428 1.00 50.00 92 ASP A C 1
ATOM 717 O O . ASP A 1 92 ? 4.849 36.689 -17.315 1.00 50.00 92 ASP A O 1
ATOM 721 N N . SER A 1 93 ? 5.966 38.221 -18.516 1.00 48.16 93 SER A N 1
ATOM 722 C CA . SER A 1 93 ? 5.141 38.116 -19.722 1.00 48.16 93 SER A CA 1
ATOM 723 C C . SER A 1 93 ? 5.450 36.843 -20.501 1.00 48.16 93 SER A C 1
ATOM 725 O O . SER A 1 93 ? 4.525 36.194 -20.958 1.00 48.16 93 SER A O 1
ATOM 727 N N . ILE A 1 94 ? 6.719 36.447 -20.632 1.00 52.66 94 ILE A N 1
ATOM 728 C CA . ILE A 1 94 ? 7.124 35.203 -21.305 1.00 52.66 94 ILE A CA 1
ATOM 729 C C . ILE A 1 94 ? 6.707 33.992 -20.471 1.00 52.66 94 ILE A C 1
ATOM 731 O O . ILE A 1 94 ? 6.206 33.017 -21.020 1.00 52.66 94 ILE A O 1
ATOM 735 N N . VAL A 1 95 ? 6.874 34.054 -19.149 1.00 47.56 95 VAL A N 1
ATOM 736 C CA . VAL A 1 95 ? 6.423 33.017 -18.219 1.00 47.56 95 VAL A CA 1
ATOM 737 C C . VAL A 1 95 ? 4.900 32.966 -18.200 1.00 47.56 95 VAL A C 1
ATOM 739 O O . VAL A 1 95 ? 4.364 31.874 -18.308 1.00 47.56 95 VAL A O 1
ATOM 742 N N . ARG A 1 96 ? 4.183 34.100 -18.172 1.00 43.97 96 ARG A N 1
ATOM 743 C CA . ARG A 1 96 ? 2.718 34.106 -18.330 1.00 43.97 96 ARG A CA 1
ATOM 744 C C . ARG A 1 96 ? 2.285 33.574 -19.682 1.00 43.97 96 ARG A C 1
ATOM 746 O O . ARG A 1 96 ? 1.375 32.771 -19.705 1.00 43.97 96 ARG A O 1
ATOM 753 N N . ASP A 1 97 ? 2.926 33.941 -20.782 1.00 50.50 97 ASP A N 1
ATOM 754 C CA . ASP A 1 97 ? 2.569 33.440 -22.112 1.00 50.50 97 ASP A CA 1
ATOM 755 C C . ASP A 1 97 ? 2.907 31.958 -22.285 1.00 50.50 97 ASP A C 1
ATOM 757 O O . ASP A 1 97 ? 2.228 31.273 -23.047 1.00 50.50 97 ASP A O 1
ATOM 761 N N . SER A 1 98 ? 3.952 31.460 -21.617 1.00 44.91 98 SER A N 1
ATOM 762 C CA . SER A 1 98 ? 4.294 30.035 -21.574 1.00 44.91 98 SER A CA 1
ATOM 763 C C . SER A 1 98 ? 3.309 29.276 -20.698 1.00 44.91 98 SER A C 1
ATOM 765 O O . SER A 1 98 ? 2.774 28.278 -21.150 1.00 44.91 98 SER A O 1
ATOM 767 N N . ILE A 1 99 ? 2.994 29.785 -19.502 1.00 45.69 99 ILE A N 1
ATOM 768 C CA . ILE A 1 99 ? 1.980 29.218 -18.606 1.00 45.69 99 ILE A CA 1
ATOM 769 C C . ILE A 1 99 ? 0.620 29.233 -19.292 1.00 45.69 99 ILE A C 1
ATOM 771 O O . ILE A 1 99 ? -0.045 28.219 -19.304 1.00 45.69 99 ILE A O 1
ATOM 775 N N . VAL A 1 100 ? 0.215 30.330 -19.931 1.00 48.06 100 VAL A N 1
ATOM 776 C CA . VAL A 1 100 ? -1.057 30.426 -20.656 1.00 48.06 100 VAL A CA 1
ATOM 777 C C . VAL A 1 100 ? -1.051 29.500 -21.867 1.00 48.06 100 VAL A C 1
ATOM 779 O O . VAL A 1 100 ? -2.054 28.846 -22.105 1.00 48.06 100 VAL A O 1
ATOM 782 N N . ARG A 1 101 ? 0.049 29.370 -22.622 1.00 46.22 101 ARG A N 1
ATOM 783 C CA . ARG A 1 101 ? 0.122 28.398 -23.729 1.00 46.22 101 ARG A CA 1
ATOM 784 C C . ARG A 1 101 ? 0.110 26.950 -23.252 1.00 46.22 101 ARG A C 1
ATOM 786 O O . ARG A 1 101 ? -0.533 26.132 -23.903 1.00 46.22 101 ARG A O 1
ATOM 793 N N . ASP A 1 102 ? 0.779 26.636 -22.152 1.00 49.94 102 ASP A N 1
ATOM 794 C CA . ASP A 1 102 ? 0.800 25.293 -21.575 1.00 49.94 102 ASP A CA 1
ATOM 795 C C . ASP A 1 102 ? -0.536 24.967 -20.903 1.00 49.94 102 ASP A C 1
ATOM 797 O O . ASP A 1 102 ? -1.049 23.877 -21.113 1.00 49.94 102 ASP A O 1
ATOM 801 N N . SER A 1 103 ? -1.168 25.927 -20.222 1.00 43.78 103 SER A N 1
ATOM 802 C CA . SER A 1 103 ? -2.535 25.825 -19.702 1.00 43.78 103 SER A CA 1
ATOM 803 C C . SER A 1 103 ? -3.555 25.703 -20.826 1.00 43.78 103 SER A C 1
ATOM 805 O O . SER A 1 103 ? -4.413 24.848 -20.736 1.00 43.78 103 SER A O 1
ATOM 807 N N . LEU A 1 104 ? -3.443 26.454 -21.927 1.00 45.84 104 LEU A N 1
ATOM 808 C CA . LEU A 1 104 ? -4.336 26.310 -23.084 1.00 45.84 104 LEU A CA 1
ATOM 809 C C . LEU A 1 104 ? -4.123 24.978 -23.808 1.00 45.84 104 LEU A C 1
ATOM 811 O O . LEU A 1 104 ? -5.091 24.386 -24.276 1.00 45.84 104 LEU A O 1
ATOM 815 N N . LYS A 1 105 ? -2.884 24.475 -23.899 1.00 50.66 105 LYS A N 1
ATOM 816 C CA . LYS A 1 105 ? -2.605 23.129 -24.424 1.00 50.66 105 LYS A CA 1
ATOM 817 C C . LYS A 1 105 ? -3.145 22.048 -23.494 1.00 50.66 105 LYS A C 1
ATOM 819 O O . LYS A 1 105 ? -3.781 21.124 -23.983 1.00 50.66 105 LYS A O 1
ATOM 824 N N . GLN A 1 106 ? -2.941 22.173 -22.185 1.00 46.22 106 GLN A N 1
ATOM 825 C CA . GLN A 1 106 ? -3.495 21.264 -21.184 1.00 46.22 106 GLN A CA 1
ATOM 826 C C . GLN A 1 106 ? -5.020 21.324 -21.150 1.00 46.22 106 GLN A C 1
ATOM 828 O O . GLN A 1 106 ? -5.636 20.277 -21.060 1.00 46.22 106 GLN A O 1
ATOM 833 N N . ASP A 1 107 ? -5.634 22.497 -21.293 1.00 50.47 107 ASP A N 1
ATOM 834 C CA . ASP A 1 107 ? -7.086 22.677 -21.354 1.00 50.47 107 ASP A CA 1
ATOM 835 C C . ASP A 1 107 ? -7.661 22.156 -22.672 1.00 50.47 107 ASP A C 1
ATOM 837 O O . ASP A 1 107 ? -8.755 21.611 -22.674 1.00 50.47 107 ASP A O 1
ATOM 841 N N . SER A 1 108 ? -6.924 22.250 -23.784 1.00 43.94 108 SER A N 1
ATOM 842 C CA . SER A 1 108 ? -7.326 21.647 -25.064 1.00 43.94 108 SER A CA 1
ATOM 843 C C . SER A 1 108 ? -7.230 20.120 -25.013 1.00 43.94 108 SER A C 1
ATOM 845 O O . SER A 1 108 ? -8.132 19.430 -25.473 1.00 43.94 108 SER A O 1
ATOM 847 N N . ILE A 1 109 ? -6.163 19.582 -24.415 1.00 50.72 109 ILE A N 1
ATOM 848 C CA . ILE A 1 109 ? -5.991 18.144 -24.166 1.00 50.72 109 ILE A CA 1
ATOM 849 C C . ILE A 1 109 ? -7.060 17.650 -23.179 1.00 50.72 109 ILE A C 1
ATOM 851 O O . ILE A 1 109 ? -7.677 16.617 -23.409 1.00 50.72 109 ILE A O 1
ATOM 855 N N . ARG A 1 110 ? -7.352 18.428 -22.133 1.00 50.97 110 ARG A N 1
ATOM 856 C CA . ARG A 1 110 ? -8.411 18.163 -21.157 1.00 50.97 110 ARG A CA 1
ATOM 857 C C . ARG A 1 110 ? -9.796 18.252 -21.775 1.00 50.97 110 ARG A C 1
ATOM 859 O O . ARG A 1 110 ? -10.602 17.403 -21.469 1.00 50.97 110 ARG A O 1
ATOM 866 N N . GLN A 1 111 ? -10.075 19.196 -22.671 1.00 44.88 111 GLN A N 1
ATOM 867 C CA . GLN A 1 111 ? -11.341 19.228 -23.408 1.00 44.88 111 GLN A CA 1
ATOM 868 C C . GLN A 1 111 ? -11.490 18.011 -24.312 1.00 44.88 111 GLN A C 1
ATOM 870 O O . GLN A 1 111 ? -12.589 17.491 -24.424 1.00 44.88 111 GLN A O 1
ATOM 875 N N . VAL A 1 112 ? -10.410 17.533 -24.934 1.00 47.12 112 VAL A N 1
ATOM 876 C CA . VAL A 1 112 ? -10.449 16.288 -25.711 1.00 47.12 112 VAL A CA 1
ATOM 877 C C . VAL A 1 112 ? -10.725 15.090 -24.799 1.00 47.12 112 VAL A C 1
ATOM 879 O O . VAL A 1 112 ? -11.597 14.301 -25.142 1.00 47.12 112 VAL A O 1
ATOM 882 N N . TYR A 1 113 ? -10.084 14.995 -23.628 1.00 51.09 113 TYR A N 1
ATOM 883 C CA . TYR A 1 113 ? -10.349 13.933 -22.647 1.00 51.09 113 TYR A CA 1
ATOM 884 C C . TYR A 1 113 ? -11.740 14.031 -22.005 1.00 51.09 113 TYR A C 1
ATOM 886 O O . TYR A 1 113 ? -12.429 13.024 -21.941 1.00 51.09 113 TYR A O 1
ATOM 894 N N . ASP A 1 114 ? -12.193 15.223 -21.613 1.00 48.97 114 ASP A N 1
ATOM 895 C CA . ASP A 1 114 ? -13.527 15.488 -21.063 1.00 48.97 114 ASP A CA 1
ATOM 896 C C . ASP A 1 114 ? -14.609 15.187 -22.116 1.00 48.97 114 ASP A C 1
ATOM 898 O O . ASP A 1 114 ? -15.675 14.685 -21.774 1.00 48.97 114 ASP A O 1
ATOM 902 N N . LEU A 1 115 ? -14.351 15.452 -23.406 1.00 43.69 115 LEU A N 1
ATOM 903 C CA . LEU A 1 115 ? -15.234 15.063 -24.513 1.00 43.69 115 LEU A CA 1
ATOM 904 C C . LEU A 1 115 ? -15.195 13.553 -24.782 1.00 43.69 115 LEU A C 1
ATOM 906 O O . LEU A 1 115 ? -16.223 13.001 -25.163 1.00 43.69 115 LEU A O 1
ATOM 910 N N . GLN A 1 116 ? -14.056 12.886 -24.576 1.00 45.53 116 GLN A N 1
ATOM 911 C CA . GLN A 1 116 ? -13.925 11.427 -24.669 1.00 45.53 116 GLN A CA 1
ATOM 912 C C . GLN A 1 116 ? -14.676 10.727 -23.525 1.00 45.53 116 GLN A C 1
ATOM 914 O O . GLN A 1 116 ? -15.449 9.811 -23.789 1.00 45.53 116 GLN A O 1
ATOM 919 N N . ASP A 1 117 ? -14.533 11.216 -22.291 1.00 48.25 117 ASP A N 1
ATOM 920 C CA . ASP A 1 117 ? -15.281 10.760 -21.111 1.00 48.25 117 ASP A CA 1
ATOM 921 C C . ASP A 1 117 ? -16.777 11.085 -21.242 1.00 48.25 117 ASP A C 1
ATOM 923 O O . ASP A 1 117 ? -17.621 10.251 -20.933 1.00 48.25 117 ASP A O 1
ATOM 927 N N . SER A 1 118 ? -17.136 12.258 -21.777 1.00 44.78 118 SER A N 1
ATOM 928 C CA . SER A 1 118 ? -18.540 12.611 -22.043 1.00 44.78 118 SER A CA 1
ATOM 929 C C . SER A 1 118 ? -19.160 11.764 -23.161 1.00 44.78 118 SER A C 1
ATOM 931 O O . SER A 1 118 ? -20.358 11.492 -23.118 1.00 44.78 118 SER A O 1
ATOM 933 N N . LEU A 1 119 ? -18.377 11.329 -24.160 1.00 40.84 119 LEU A N 1
ATOM 934 C CA . LEU A 1 119 ? -18.836 10.367 -25.170 1.00 40.84 119 LEU A CA 1
ATOM 935 C C . LEU A 1 119 ? -18.986 8.955 -24.585 1.00 40.84 119 LEU A C 1
ATOM 937 O O . LEU A 1 119 ? -19.935 8.271 -24.950 1.00 40.84 119 LEU A O 1
ATOM 941 N N . LEU A 1 120 ? -18.108 8.546 -23.662 1.00 44.22 120 LEU A N 1
ATOM 942 C CA . LEU A 1 120 ? -18.217 7.283 -22.918 1.00 44.22 120 LEU A CA 1
ATOM 943 C C . LEU A 1 120 ? -19.409 7.276 -21.944 1.00 44.22 120 LEU A C 1
ATOM 945 O O . LEU A 1 120 ? -20.020 6.237 -21.739 1.00 44.22 120 LEU A O 1
ATOM 949 N N . GLN A 1 121 ? -19.793 8.428 -21.384 1.00 45.19 121 GLN A N 1
ATOM 950 C CA . GLN A 1 121 ? -20.993 8.570 -20.541 1.00 45.19 121 GLN A CA 1
ATOM 951 C C . GLN A 1 121 ? -22.313 8.588 -21.333 1.00 45.19 121 GLN A C 1
ATOM 953 O O . GLN A 1 121 ? -23.383 8.394 -20.750 1.00 45.19 121 GLN A O 1
ATOM 958 N N . LEU A 1 122 ? -22.259 8.842 -22.646 1.00 39.75 122 LEU A N 1
ATOM 959 C CA . LEU A 1 122 ? -23.411 8.752 -23.554 1.00 39.75 122 LEU A CA 1
ATOM 960 C C . LEU A 1 122 ? -23.720 7.307 -23.976 1.00 39.75 122 LEU A C 1
ATOM 962 O O . LEU A 1 122 ? -24.826 7.051 -24.462 1.00 39.75 122 LEU A O 1
ATOM 966 N N . ASP A 1 123 ? -22.806 6.367 -23.723 1.00 38.97 123 ASP A N 1
ATOM 967 C CA . ASP A 1 123 ? -23.138 4.951 -23.641 1.00 38.97 123 ASP A CA 1
ATOM 968 C C . ASP A 1 123 ? -23.834 4.698 -22.297 1.00 38.97 123 ASP A C 1
ATOM 970 O O . ASP A 1 123 ? -23.263 4.800 -21.216 1.00 38.97 123 ASP A O 1
ATOM 974 N N . VAL A 1 124 ? -25.142 4.467 -22.403 1.00 38.91 124 VAL A N 1
ATOM 975 C CA . VAL A 1 124 ? -26.071 3.886 -21.426 1.00 38.91 124 VAL A CA 1
ATOM 976 C C . VAL A 1 124 ? -25.385 3.354 -20.157 1.00 38.91 124 VAL A C 1
ATOM 978 O O . VAL A 1 124 ? -24.567 2.445 -20.247 1.00 38.91 124 VAL A O 1
ATOM 981 N N . HIS A 1 125 ? -25.811 3.835 -18.976 1.00 42.16 125 HIS A N 1
ATOM 982 C CA . HIS A 1 125 ? -25.620 3.171 -17.674 1.00 42.16 125 HIS A CA 1
ATOM 983 C C . HIS A 1 125 ? -26.227 1.754 -17.702 1.00 42.16 125 HIS A C 1
ATOM 985 O O . HIS A 1 125 ? -27.282 1.477 -17.131 1.00 42.16 125 HIS A O 1
ATOM 991 N N . VAL A 1 126 ? -25.580 0.844 -18.415 1.00 43.00 126 VAL A N 1
ATOM 992 C CA . VAL A 1 126 ? -25.685 -0.581 -18.187 1.00 43.00 126 VAL A CA 1
ATOM 993 C C . VAL A 1 126 ? -24.749 -0.802 -17.016 1.00 43.00 126 VAL A C 1
ATOM 995 O O . VAL A 1 126 ? -23.541 -0.657 -17.168 1.00 43.00 126 VAL A O 1
ATOM 998 N N . ALA A 1 127 ? -25.305 -1.051 -15.830 1.00 50.81 127 ALA A N 1
ATOM 999 C CA . ALA A 1 127 ? -24.500 -1.510 -14.708 1.00 50.81 127 ALA A CA 1
ATOM 1000 C C . ALA A 1 127 ? -23.665 -2.695 -15.208 1.00 50.81 127 ALA A C 1
ATOM 1002 O O . ALA A 1 127 ? -24.238 -3.691 -15.665 1.00 50.81 127 ALA A O 1
ATOM 1003 N N . GLU A 1 128 ? -22.337 -2.551 -15.212 1.00 57.03 128 GLU A N 1
ATOM 1004 C CA . GLU A 1 128 ? -21.465 -3.676 -15.528 1.00 57.03 128 GLU A CA 1
ATOM 1005 C C . GLU A 1 128 ? -21.822 -4.824 -14.570 1.00 57.03 128 GLU A C 1
ATOM 1007 O O . GLU A 1 128 ? -22.120 -4.574 -13.395 1.00 57.03 128 GLU A O 1
ATOM 1012 N N . PRO A 1 129 ? -21.894 -6.073 -15.060 1.00 63.38 129 PRO A N 1
ATOM 1013 C CA . PRO A 1 129 ? -22.223 -7.203 -14.206 1.00 63.38 129 PRO A CA 1
ATOM 1014 C C . PRO A 1 129 ? -21.244 -7.262 -13.029 1.00 63.38 129 PRO A C 1
ATOM 1016 O O . PRO A 1 129 ? -20.035 -7.133 -13.215 1.00 63.38 129 PRO A O 1
ATOM 1019 N N . THR A 1 130 ? -21.777 -7.461 -11.823 1.00 82.62 130 THR A N 1
ATOM 1020 C CA . THR A 1 130 ? -20.971 -7.620 -10.610 1.00 82.62 130 THR A CA 1
ATOM 1021 C C . THR A 1 130 ? -20.000 -8.784 -10.787 1.00 82.62 130 THR A C 1
ATOM 1023 O O . THR A 1 130 ? -20.389 -9.875 -11.215 1.00 82.62 130 THR A O 1
ATOM 1026 N N . ILE A 1 131 ? -18.722 -8.555 -10.487 1.00 92.50 131 ILE A N 1
ATOM 1027 C CA . ILE A 1 131 ? -17.708 -9.608 -10.541 1.00 92.50 131 ILE A CA 1
ATOM 1028 C C . ILE A 1 131 ? -17.888 -10.493 -9.311 1.00 92.50 131 ILE A C 1
ATOM 1030 O O . ILE A 1 131 ? -17.710 -10.046 -8.181 1.00 92.50 131 ILE A O 1
ATOM 1034 N N . GLU A 1 132 ? -18.225 -11.759 -9.539 1.00 91.38 132 GLU A N 1
ATOM 1035 C CA . GLU A 1 132 ? -18.359 -12.745 -8.469 1.00 91.38 132 GLU A CA 1
ATOM 1036 C C . GLU A 1 132 ? -16.9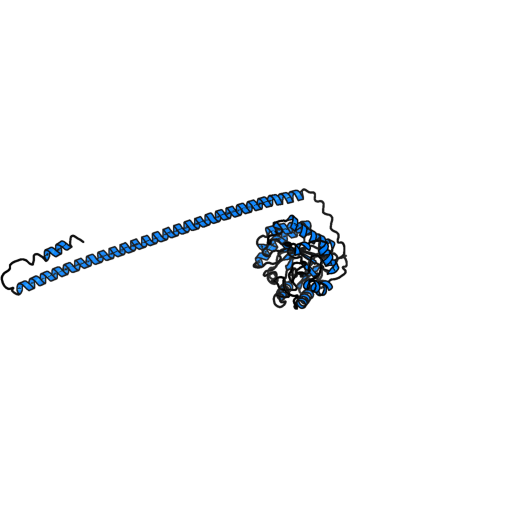97 -13.386 -8.141 1.00 91.38 132 GLU A C 1
ATOM 1038 O O . GLU A 1 132 ? -16.309 -13.865 -9.056 1.00 91.38 132 GLU A O 1
ATOM 1043 N N . PRO A 1 133 ? -16.605 -13.457 -6.857 1.00 96.44 133 PRO A N 1
ATOM 1044 C CA . PRO A 1 133 ? -15.395 -14.158 -6.451 1.00 96.44 133 PRO A CA 1
ATOM 1045 C C . PRO A 1 133 ? -15.443 -15.660 -6.770 1.00 96.44 133 PRO A C 1
ATOM 1047 O O . PRO A 1 133 ? -16.468 -16.329 -6.628 1.00 96.44 133 PRO A O 1
ATOM 1050 N N . ARG A 1 134 ? -14.299 -16.228 -7.162 1.00 96.31 134 ARG A N 1
ATOM 1051 C CA . ARG A 1 134 ? -14.130 -17.661 -7.480 1.00 96.31 134 ARG A CA 1
ATOM 1052 C C . ARG A 1 134 ? -14.043 -18.539 -6.229 1.00 96.31 134 ARG A C 1
ATOM 1054 O O . ARG A 1 134 ? -14.188 -19.758 -6.313 1.00 96.31 134 ARG A O 1
ATOM 1061 N N . ARG A 1 135 ? -13.750 -17.928 -5.082 1.00 95.50 135 ARG A N 1
ATOM 1062 C CA . ARG A 1 135 ? -13.521 -18.569 -3.783 1.00 95.50 135 ARG A CA 1
ATOM 1063 C C . ARG A 1 135 ? -14.006 -17.656 -2.662 1.00 95.50 135 ARG A C 1
ATOM 1065 O O . ARG A 1 135 ? -14.324 -16.502 -2.910 1.00 95.50 135 ARG A O 1
ATOM 1072 N N . VAL A 1 136 ? -14.026 -18.185 -1.442 1.00 97.94 136 VAL A N 1
ATOM 1073 C CA . VAL A 1 136 ? -14.067 -17.351 -0.236 1.00 97.94 136 VAL A CA 1
ATOM 1074 C C . VAL A 1 136 ? -12.630 -17.146 0.230 1.00 97.94 136 VAL A C 1
ATOM 1076 O O . VAL A 1 136 ? -11.884 -18.114 0.408 1.00 97.94 136 VAL A O 1
ATOM 1079 N N . GLY A 1 137 ? -12.259 -15.890 0.383 1.00 98.38 137 GLY A N 1
ATOM 1080 C CA . GLY A 1 137 ? -10.973 -15.373 0.804 1.00 98.38 137 GLY A CA 1
ATOM 1081 C C . GLY A 1 137 ? -11.139 -14.389 1.965 1.00 98.38 137 GLY A C 1
ATOM 1082 O O . GLY A 1 137 ? -12.197 -14.356 2.610 1.00 98.38 137 GLY A O 1
ATOM 1083 N N . PRO A 1 138 ? -10.096 -13.602 2.270 1.00 98.62 138 PRO A N 1
ATOM 1084 C CA . PRO A 1 138 ? -10.126 -12.653 3.375 1.00 98.62 138 PRO A CA 1
ATOM 1085 C C . PRO A 1 138 ? -11.242 -11.612 3.228 1.00 98.62 138 PRO A C 1
ATOM 1087 O O . PRO A 1 138 ? -11.889 -11.308 4.225 1.00 98.62 138 PRO A O 1
ATOM 1090 N N . VAL A 1 139 ? -11.551 -11.121 2.021 1.00 98.62 139 VAL A N 1
ATOM 1091 C CA . VAL A 1 139 ? -12.602 -10.099 1.850 1.00 98.62 139 VAL A CA 1
ATOM 1092 C C . VAL A 1 139 ? -13.983 -10.680 2.136 1.00 98.62 139 VAL A C 1
ATOM 1094 O O . VAL A 1 139 ? -14.735 -10.112 2.922 1.00 98.62 139 VAL A O 1
ATOM 1097 N N . GLY A 1 140 ? -14.307 -11.866 1.621 1.00 98.12 140 GLY A N 1
ATOM 1098 C CA . GLY A 1 140 ? -15.562 -12.541 1.941 1.00 98.12 140 GLY A CA 1
ATOM 1099 C C . GLY A 1 140 ? -15.731 -12.904 3.423 1.00 98.12 140 GLY A C 1
ATOM 1100 O O . GLY A 1 140 ? -16.868 -13.091 3.862 1.00 98.12 140 GLY A O 1
ATOM 1101 N N . GLN A 1 141 ? -14.645 -13.017 4.200 1.00 98.38 141 GLN A N 1
ATOM 1102 C CA . GLN A 1 141 ? -14.681 -13.296 5.644 1.00 98.38 141 GLN A CA 1
ATOM 1103 C C . GLN A 1 141 ? -14.736 -12.030 6.506 1.00 98.38 141 GLN A C 1
ATOM 1105 O O . GLN A 1 141 ? -15.520 -11.969 7.456 1.00 98.38 141 GLN A O 1
ATOM 1110 N N . TYR A 1 142 ? -13.887 -11.052 6.205 1.00 98.50 142 TYR A N 1
ATOM 1111 C CA . TYR A 1 142 ? -13.704 -9.849 7.011 1.00 98.50 142 TYR A CA 1
ATOM 1112 C C . TYR A 1 142 ? -14.590 -8.682 6.539 1.00 98.50 142 TYR A C 1
ATOM 1114 O O . TYR A 1 142 ? -14.931 -7.821 7.350 1.00 98.50 142 TYR A O 1
ATOM 1122 N N . GLY A 1 143 ? -15.018 -8.674 5.275 1.00 98.38 143 GLY A N 1
ATOM 1123 C CA . GLY A 1 143 ? -15.707 -7.554 4.626 1.00 98.38 143 GLY A CA 1
ATOM 1124 C C . GLY A 1 143 ? -14.759 -6.393 4.321 1.00 98.38 143 GLY A C 1
ATOM 1125 O O . GLY A 1 143 ? -13.540 -6.540 4.367 1.00 98.38 143 GLY A O 1
ATOM 1126 N N . GLU A 1 144 ? -15.297 -5.219 4.020 1.00 98.25 144 GLU A N 1
ATOM 1127 C CA . GLU A 1 144 ? -14.518 -3.983 3.884 1.00 98.25 144 GLU A CA 1
ATOM 1128 C C . GLU A 1 144 ? -13.602 -3.719 5.098 1.00 98.25 144 GLU A C 1
ATOM 1130 O O . GLU A 1 144 ? -14.010 -3.881 6.253 1.00 98.25 144 GLU A O 1
ATOM 1135 N N . MET A 1 145 ? -12.369 -3.259 4.857 1.00 98.62 145 MET A N 1
ATOM 1136 C CA . MET A 1 145 ? -11.491 -2.814 5.943 1.00 98.62 145 MET A CA 1
ATOM 1137 C C . MET A 1 145 ? -11.977 -1.504 6.561 1.00 98.62 145 MET A C 1
ATOM 1139 O O . MET A 1 145 ? -12.195 -0.510 5.864 1.00 98.62 145 MET A O 1
ATOM 1143 N N . LYS A 1 146 ? -12.064 -1.485 7.891 1.00 98.56 146 LYS A N 1
ATOM 1144 C CA . LYS A 1 146 ? -12.457 -0.318 8.682 1.00 98.56 146 LYS A CA 1
ATOM 1145 C C . LYS A 1 146 ? -11.393 0.015 9.725 1.00 98.56 146 LYS A C 1
ATOM 1147 O O . LYS A 1 146 ? -10.947 -0.853 10.473 1.00 98.56 146 LYS A O 1
ATOM 1152 N N . VAL A 1 147 ? -11.013 1.284 9.824 1.00 98.50 147 VAL A N 1
ATOM 1153 C CA . VAL A 1 147 ? -10.184 1.778 10.935 1.00 98.50 147 VAL A CA 1
ATOM 1154 C C . VAL A 1 147 ? -10.996 1.861 12.227 1.00 98.50 147 VAL A C 1
ATOM 1156 O O . VAL A 1 147 ? -12.193 2.148 12.214 1.00 98.50 147 VAL A O 1
ATOM 1159 N N . GLY A 1 148 ? -10.345 1.655 13.366 1.00 97.56 148 GLY A N 1
ATOM 1160 C CA . GLY A 1 148 ? -10.984 1.736 14.673 1.00 97.56 148 GLY A CA 1
ATOM 1161 C C . GLY A 1 148 ? -9.980 1.824 15.812 1.00 97.56 148 GLY A C 1
ATOM 1162 O O . GLY A 1 148 ? -8.774 1.923 15.600 1.00 97.56 148 GLY A O 1
ATOM 1163 N N . LEU A 1 149 ? -10.487 1.778 17.041 1.00 97.88 149 LEU A N 1
ATOM 1164 C CA . LEU A 1 149 ? -9.672 1.756 18.254 1.00 97.88 149 LEU A CA 1
ATOM 1165 C C . LEU A 1 149 ? -9.807 0.397 18.935 1.00 97.88 149 LEU A C 1
ATOM 1167 O O . LEU A 1 149 ? -10.891 -0.184 18.947 1.00 97.88 149 LEU A O 1
ATOM 1171 N N . ASN A 1 150 ? -8.724 -0.113 19.510 1.00 96.81 150 ASN A N 1
ATOM 1172 C CA . ASN A 1 150 ? -8.795 -1.255 20.417 1.00 96.81 150 ASN A CA 1
ATOM 1173 C C . ASN A 1 150 ? -9.204 -0.825 21.839 1.00 96.81 150 ASN A C 1
ATOM 1175 O O . ASN A 1 150 ? -9.469 0.349 22.102 1.00 96.81 150 ASN A O 1
ATOM 1179 N N . ALA A 1 151 ? -9.246 -1.780 22.773 1.00 95.94 151 ALA A N 1
ATOM 1180 C CA . ALA A 1 151 ? -9.674 -1.528 24.151 1.00 95.94 151 ALA A CA 1
ATOM 1181 C C . ALA A 1 151 ? -8.771 -0.532 24.910 1.00 95.94 151 ALA A C 1
ATOM 1183 O O . ALA A 1 151 ? -9.243 0.137 25.828 1.00 95.94 151 ALA A O 1
ATOM 1184 N N . ASP A 1 152 ? -7.507 -0.405 24.499 1.00 96.62 152 ASP A N 1
ATOM 1185 C CA . ASP A 1 152 ? -6.535 0.536 25.066 1.00 96.62 152 ASP A CA 1
ATOM 1186 C C . ASP A 1 152 ? -6.591 1.922 24.394 1.00 96.62 152 ASP A C 1
ATOM 1188 O O . ASP A 1 152 ? -5.824 2.818 24.743 1.00 96.62 152 ASP A O 1
ATOM 1192 N N . GLY A 1 153 ? -7.486 2.119 23.419 1.00 97.56 153 GLY A N 1
ATOM 1193 C CA . GLY A 1 153 ? -7.575 3.351 22.637 1.00 97.56 153 GLY A CA 1
ATOM 1194 C C . GLY A 1 153 ? -6.505 3.474 21.549 1.00 97.56 153 GLY A C 1
ATOM 1195 O O . GLY A 1 153 ? -6.312 4.563 21.014 1.00 97.56 153 GLY A O 1
ATOM 1196 N N . HIS A 1 154 ? -5.806 2.387 21.209 1.00 98.38 154 HIS A N 1
ATOM 1197 C CA . HIS A 1 154 ? -4.828 2.383 20.126 1.00 98.38 154 HIS A CA 1
ATOM 1198 C C . HIS A 1 154 ? -5.505 2.144 18.772 1.00 98.38 154 HIS A C 1
ATOM 1200 O O . HIS A 1 154 ? -6.372 1.277 18.661 1.00 98.38 154 HIS A O 1
ATOM 1206 N N . GLY A 1 155 ? -5.074 2.860 17.732 1.00 98.62 155 GLY A N 1
ATOM 1207 C CA . GLY A 1 155 ? -5.585 2.690 16.371 1.00 98.62 155 GLY A CA 1
ATOM 1208 C C . GLY A 1 155 ? -5.276 1.306 15.792 1.00 98.62 155 GLY A C 1
ATOM 1209 O O . 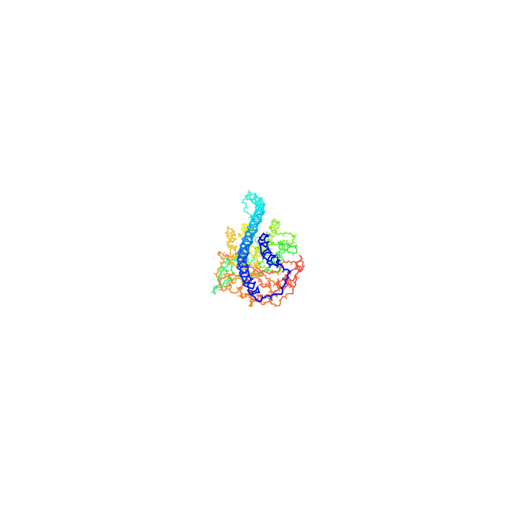GLY A 1 155 ? -4.152 0.811 15.927 1.00 98.62 155 GLY A O 1
ATOM 1210 N N . ARG A 1 156 ? -6.274 0.669 15.177 1.00 98.31 156 ARG A N 1
ATOM 1211 C CA . ARG A 1 156 ? -6.236 -0.682 14.595 1.00 98.31 156 ARG A CA 1
ATOM 1212 C C . ARG A 1 156 ? -7.140 -0.783 13.370 1.00 98.31 156 ARG A C 1
ATOM 1214 O O . ARG A 1 156 ? -8.060 0.011 13.201 1.00 98.31 156 ARG A O 1
ATOM 1221 N N . ILE A 1 157 ? -6.896 -1.798 12.549 1.00 98.62 157 ILE A N 1
ATOM 1222 C CA . ILE A 1 157 ? -7.733 -2.133 11.395 1.00 98.62 157 ILE A CA 1
ATOM 1223 C C . ILE A 1 157 ? -8.614 -3.335 11.751 1.00 98.62 157 ILE A C 1
ATOM 1225 O O . ILE A 1 157 ? -8.180 -4.261 12.435 1.00 98.62 157 ILE A O 1
ATOM 1229 N N . TYR A 1 158 ? -9.859 -3.287 11.298 1.00 98.69 158 TYR A N 1
ATOM 1230 C CA . TYR A 1 158 ? -10.930 -4.248 11.531 1.00 98.69 158 TYR A CA 1
ATOM 1231 C C . TYR A 1 158 ? -11.635 -4.575 10.215 1.00 98.69 158 TYR A C 1
ATOM 1233 O O . TYR A 1 158 ? -11.392 -3.936 9.190 1.00 98.69 158 TYR A O 1
ATOM 1241 N N . GLY A 1 159 ? -12.537 -5.550 10.262 1.00 98.38 159 GLY A N 1
ATOM 1242 C CA . GLY A 1 159 ? -13.456 -5.851 9.170 1.00 98.38 159 GLY A CA 1
ATOM 1243 C C . GLY A 1 159 ? -14.843 -5.253 9.413 1.00 98.38 159 GLY A C 1
ATOM 1244 O O . GLY A 1 159 ? -15.266 -5.100 10.561 1.00 98.38 159 GLY A O 1
ATOM 1245 N N . SER A 1 160 ? -15.580 -4.944 8.347 1.00 97.94 160 SER A N 1
ATOM 1246 C CA . SER A 1 160 ? -16.989 -4.537 8.430 1.00 97.94 160 SER A CA 1
ATOM 1247 C C . SER A 1 160 ? -17.908 -5.684 8.870 1.00 97.94 160 SER A C 1
ATOM 1249 O O . SER A 1 160 ? -19.008 -5.449 9.378 1.00 97.94 160 SER A O 1
ATOM 1251 N N . CYS A 1 161 ? -17.450 -6.930 8.744 1.00 98.00 161 CYS A N 1
ATOM 1252 C CA . CYS A 1 161 ? -18.182 -8.097 9.208 1.00 98.00 161 CYS A CA 1
ATOM 1253 C C . CYS A 1 161 ? -18.322 -8.135 10.737 1.00 98.00 161 CYS A C 1
ATOM 1255 O O . CYS A 1 161 ? -17.320 -7.985 11.438 1.00 98.00 161 CYS A O 1
ATOM 1257 N N . PRO A 1 162 ? -19.517 -8.442 11.291 1.00 96.62 162 PRO A N 1
ATOM 1258 C CA . PRO A 1 162 ? -19.785 -8.307 12.729 1.00 96.62 162 PRO A CA 1
ATOM 1259 C C . PRO A 1 162 ? -18.832 -9.068 13.662 1.00 96.62 162 PRO A C 1
ATOM 1261 O O . PRO A 1 162 ? -18.613 -8.656 14.797 1.00 96.62 162 PRO A O 1
ATOM 1264 N N . ALA A 1 163 ? -18.269 -10.191 13.205 1.00 96.06 163 ALA A N 1
ATOM 1265 C CA . ALA A 1 163 ? -17.308 -10.972 13.986 1.00 96.06 163 ALA A CA 1
ATOM 1266 C C . ALA A 1 163 ? -15.933 -10.290 14.113 1.00 96.06 163 ALA A C 1
ATOM 1268 O O . ALA A 1 163 ? -15.206 -10.564 15.062 1.00 96.06 163 ALA A O 1
ATOM 1269 N N . TYR A 1 164 ? -15.599 -9.396 13.183 1.00 97.19 164 TYR A N 1
ATOM 1270 C CA . TYR A 1 164 ? -14.300 -8.733 13.058 1.00 97.19 164 TYR A CA 1
ATOM 1271 C C . TYR A 1 164 ? -14.391 -7.218 13.251 1.00 97.19 164 TYR A C 1
ATOM 1273 O O . TYR A 1 164 ? -13.399 -6.521 13.080 1.00 97.19 164 TYR A O 1
ATOM 1281 N N . SER A 1 165 ? -15.567 -6.704 13.623 1.00 96.19 165 SER A N 1
ATOM 1282 C CA . SER A 1 165 ? -15.841 -5.271 13.764 1.00 96.19 165 SER A CA 1
ATOM 1283 C C . SER A 1 165 ? -15.687 -4.758 15.203 1.00 96.19 165 SER A C 1
ATOM 1285 O O . SER A 1 165 ? -16.192 -3.683 15.534 1.00 96.19 165 SER A O 1
ATOM 1287 N N . THR A 1 166 ? -15.086 -5.545 16.103 1.00 94.00 166 THR A N 1
ATOM 1288 C CA . THR A 1 166 ? -15.001 -5.240 17.541 1.00 94.00 166 THR A CA 1
ATOM 1289 C C . THR A 1 166 ? -13.580 -5.397 18.079 1.00 94.00 166 THR A C 1
ATOM 1291 O O . THR A 1 166 ? -12.878 -6.306 17.633 1.00 94.00 166 THR A O 1
ATOM 1294 N N . PRO A 1 167 ? -13.172 -4.602 19.091 1.00 94.50 167 PRO A N 1
ATOM 1295 C CA . PRO A 1 167 ? -11.858 -4.731 19.726 1.00 94.50 167 PRO A CA 1
ATOM 1296 C C . PRO A 1 167 ? -11.497 -6.161 20.145 1.00 94.50 167 PRO A C 1
ATOM 1298 O O . PRO A 1 167 ? -12.327 -6.855 20.735 1.00 94.50 167 PRO A O 1
ATOM 1301 N N . GLY A 1 168 ? -10.255 -6.577 19.875 1.00 93.81 168 GLY A N 1
ATOM 1302 C CA . GLY A 1 168 ? -9.765 -7.944 20.090 1.00 93.81 168 GLY A CA 1
ATOM 1303 C C . GLY A 1 168 ? -9.940 -8.892 18.897 1.00 93.81 168 GLY A C 1
ATOM 1304 O O . GLY A 1 168 ? -9.457 -10.020 18.964 1.00 93.81 168 GLY A O 1
ATOM 1305 N N . ASN A 1 169 ? -10.616 -8.448 17.831 1.00 96.12 169 ASN A N 1
ATOM 1306 C CA . ASN A 1 169 ? -10.743 -9.158 16.553 1.00 96.12 169 ASN A CA 1
ATOM 1307 C C . ASN A 1 169 ? -10.146 -8.331 15.401 1.00 96.12 169 ASN A C 1
ATOM 1309 O O . ASN A 1 169 ? -10.731 -8.254 14.319 1.00 96.12 169 ASN A O 1
ATOM 1313 N N . GLU A 1 170 ? -9.027 -7.652 15.664 1.00 97.38 170 GLU A N 1
ATOM 1314 C CA . GLU A 1 170 ? -8.283 -6.886 14.667 1.00 97.38 170 GLU A CA 1
ATOM 1315 C C . GLU A 1 170 ? -7.983 -7.737 13.422 1.00 97.38 170 GLU A C 1
ATOM 1317 O O . GLU A 1 170 ? -7.680 -8.928 13.516 1.00 97.38 170 GLU A O 1
ATOM 1322 N N . VAL A 1 171 ? -8.062 -7.116 12.246 1.00 97.81 171 VAL A N 1
ATOM 1323 C CA . VAL A 1 171 ? -7.790 -7.771 10.965 1.00 97.81 171 VAL A CA 1
ATOM 1324 C C . VAL A 1 171 ? -6.363 -7.469 10.535 1.00 97.81 171 VAL A C 1
ATOM 1326 O O . VAL A 1 171 ? -5.972 -6.314 10.352 1.00 97.81 171 VAL A O 1
ATOM 1329 N N . GLN A 1 172 ? -5.607 -8.538 10.315 1.00 98.25 172 GLN A N 1
ATOM 1330 C CA . GLN A 1 172 ? -4.267 -8.495 9.761 1.00 98.25 172 GLN A CA 1
ATOM 1331 C C . GLN A 1 172 ? -4.215 -9.355 8.505 1.00 98.25 172 GLN A C 1
ATOM 1333 O O . GLN A 1 172 ? -4.330 -10.575 8.597 1.00 98.25 172 GLN A O 1
ATOM 1338 N N . VAL A 1 173 ? -3.977 -8.716 7.360 1.00 98.69 173 VAL A N 1
ATOM 1339 C CA . VAL A 1 173 ? -3.713 -9.407 6.095 1.00 98.69 173 VAL A CA 1
ATOM 1340 C C . VAL A 1 173 ? -2.286 -9.172 5.632 1.00 98.69 173 VAL A C 1
ATOM 1342 O O . VAL A 1 173 ? -1.736 -8.080 5.801 1.00 98.69 173 VAL A O 1
ATOM 1345 N N . ARG A 1 174 ? -1.676 -10.192 5.030 1.00 98.81 174 ARG A N 1
ATOM 1346 C CA . ARG A 1 174 ? -0.314 -10.089 4.483 1.00 98.81 174 ARG A CA 1
ATOM 1347 C C . ARG A 1 174 ? -0.305 -10.435 3.010 1.00 98.81 174 ARG A C 1
ATOM 1349 O O . ARG A 1 174 ? -0.907 -11.426 2.593 1.00 98.81 174 ARG A O 1
ATOM 1356 N N . GLY A 1 175 ? 0.425 -9.657 2.227 1.00 98.81 175 GLY A N 1
ATOM 1357 C CA . GLY A 1 175 ? 0.534 -9.912 0.804 1.00 98.81 175 GLY A CA 1
ATOM 1358 C C . GLY A 1 175 ? 1.720 -9.245 0.134 1.00 98.81 175 GLY A C 1
ATOM 1359 O O . GLY A 1 175 ? 2.727 -8.934 0.771 1.00 98.81 175 GLY A O 1
ATOM 1360 N N . MET A 1 176 ? 1.598 -9.053 -1.174 1.00 98.94 176 MET A N 1
ATOM 1361 C CA . MET A 1 176 ? 2.670 -8.547 -2.029 1.00 98.94 176 MET A CA 1
ATOM 1362 C C . MET A 1 176 ? 2.317 -7.171 -2.592 1.00 98.94 176 MET A C 1
ATOM 1364 O O . MET A 1 176 ? 1.156 -6.868 -2.847 1.00 98.94 176 MET A O 1
ATOM 1368 N N . SER A 1 177 ? 3.330 -6.348 -2.831 1.00 98.94 177 SER A N 1
ATOM 1369 C CA . SER A 1 177 ? 3.260 -5.174 -3.694 1.00 98.94 177 SER A CA 1
ATOM 1370 C C . SER A 1 177 ? 3.816 -5.536 -5.057 1.00 98.94 177 SER A C 1
ATOM 1372 O O . SER A 1 177 ? 4.910 -6.088 -5.161 1.00 98.94 177 SER A O 1
ATOM 1374 N N . LEU A 1 178 ? 3.080 -5.209 -6.112 1.00 98.94 178 LEU A N 1
ATOM 1375 C CA . LEU A 1 178 ? 3.630 -5.188 -7.460 1.00 98.94 178 LEU A CA 1
ATOM 1376 C C . LEU A 1 178 ? 4.715 -4.104 -7.530 1.00 98.94 178 LEU A C 1
ATOM 1378 O O . LEU A 1 178 ? 4.665 -3.115 -6.795 1.00 98.94 178 LEU A O 1
ATOM 1382 N N . TYR A 1 179 ? 5.700 -4.308 -8.401 1.00 98.69 179 TYR A N 1
ATOM 1383 C CA . TYR A 1 179 ? 6.704 -3.286 -8.706 1.00 98.69 179 TYR A CA 1
ATOM 1384 C C . TYR A 1 179 ? 6.096 -2.153 -9.537 1.00 98.69 179 TYR A C 1
ATOM 1386 O O . TYR A 1 179 ? 5.042 -2.341 -10.131 1.00 98.69 179 TYR A O 1
ATOM 1394 N N . TRP A 1 180 ? 6.786 -1.015 -9.658 1.00 98.31 180 TRP A N 1
ATOM 1395 C CA . TRP A 1 180 ? 6.390 0.095 -10.533 1.00 98.31 180 TRP A CA 1
ATOM 1396 C C . TRP A 1 180 ? 5.850 -0.391 -11.884 1.00 98.31 180 TRP A C 1
ATOM 1398 O O . TRP A 1 180 ? 6.529 -1.119 -12.617 1.00 98.31 180 TRP A O 1
ATOM 1408 N N . SER A 1 181 ? 4.691 0.129 -12.289 1.00 97.56 181 SER A N 1
ATOM 1409 C CA . SER A 1 181 ? 4.051 -0.167 -13.580 1.00 97.56 181 SER A CA 1
ATOM 1410 C C . SER A 1 181 ? 4.821 0.340 -14.820 1.00 97.56 181 SER A C 1
ATOM 1412 O O . SER A 1 181 ? 4.283 0.392 -15.924 1.00 97.56 181 SER A O 1
ATOM 1414 N N . LEU A 1 182 ? 6.089 0.734 -14.678 1.00 96.00 182 LEU A N 1
ATOM 1415 C CA . LEU A 1 182 ? 6.863 1.455 -15.693 1.00 96.00 182 LEU A CA 1
ATOM 1416 C C . LEU A 1 182 ? 7.766 0.556 -16.556 1.00 96.00 182 LEU A C 1
ATOM 1418 O O . LEU A 1 182 ? 8.172 0.964 -17.648 1.00 96.00 182 LEU A O 1
ATOM 1422 N N . ILE A 1 183 ? 8.108 -0.648 -16.084 1.00 95.31 183 ILE A N 1
ATOM 1423 C CA . ILE A 1 183 ? 9.046 -1.559 -16.761 1.00 95.31 183 ILE A CA 1
ATOM 1424 C C . ILE A 1 183 ? 8.481 -2.960 -16.902 1.00 95.31 183 ILE A C 1
ATOM 1426 O O . ILE A 1 183 ? 7.772 -3.434 -16.026 1.00 95.31 183 ILE A O 1
ATOM 1430 N N . GLU A 1 184 ? 8.879 -3.638 -17.978 1.00 95.00 184 GLU A N 1
ATOM 1431 C CA . GLU A 1 184 ? 8.367 -4.956 -18.370 1.00 95.00 184 GLU A CA 1
ATOM 1432 C C . GLU A 1 184 ? 8.467 -5.986 -17.234 1.00 95.00 184 GLU A C 1
ATOM 1434 O O . GLU A 1 184 ? 7.461 -6.553 -16.829 1.00 95.00 184 GLU A O 1
ATOM 1439 N N . ASN A 1 185 ? 9.650 -6.118 -16.618 1.00 96.31 185 ASN A N 1
ATOM 1440 C CA . ASN A 1 185 ? 9.884 -7.048 -15.504 1.00 96.31 185 ASN A CA 1
ATOM 1441 C C . ASN A 1 185 ? 9.001 -6.793 -14.261 1.00 96.31 185 ASN A C 1
ATOM 1443 O O . ASN A 1 185 ? 8.911 -7.677 -13.412 1.00 96.31 185 ASN A O 1
ATOM 1447 N N . GLY A 1 186 ? 8.381 -5.613 -14.145 1.00 96.88 186 GLY A N 1
ATOM 1448 C CA . GLY A 1 186 ? 7.339 -5.317 -13.159 1.00 96.88 186 GLY A CA 1
ATOM 1449 C C . GLY A 1 186 ? 5.929 -5.490 -13.735 1.00 96.88 186 GLY A C 1
ATOM 1450 O O . GLY A 1 186 ? 5.104 -6.190 -13.156 1.00 96.88 186 GLY A O 1
ATOM 1451 N N . THR A 1 187 ? 5.650 -4.915 -14.911 1.00 96.75 187 THR A N 1
ATOM 1452 C CA . THR A 1 187 ? 4.312 -4.934 -15.531 1.00 96.75 187 THR A CA 1
ATOM 1453 C C . THR A 1 187 ? 3.823 -6.329 -15.900 1.00 96.75 187 THR A C 1
ATOM 1455 O O . THR A 1 187 ? 2.618 -6.553 -15.934 1.00 96.75 187 THR A O 1
ATOM 1458 N N . ASP A 1 188 ? 4.722 -7.291 -16.116 1.00 97.44 188 ASP A N 1
ATOM 1459 C CA . ASP A 1 188 ? 4.344 -8.680 -16.407 1.00 97.44 188 ASP A CA 1
ATOM 1460 C C . ASP A 1 188 ? 3.637 -9.390 -15.249 1.00 97.44 188 ASP A C 1
ATOM 1462 O O . ASP A 1 188 ? 3.102 -10.481 -15.442 1.00 97.44 188 ASP A O 1
ATOM 1466 N N . PHE A 1 189 ? 3.604 -8.778 -14.063 1.00 98.69 189 PHE A N 1
ATOM 1467 C CA . PHE A 1 189 ? 2.889 -9.275 -12.889 1.00 98.69 189 PHE A CA 1
ATOM 1468 C C . PHE A 1 189 ? 1.496 -8.638 -12.709 1.00 98.69 189 PHE A C 1
ATOM 1470 O O . PHE A 1 189 ? 0.721 -9.110 -11.881 1.00 98.69 189 PHE A O 1
ATOM 1477 N N . TYR A 1 190 ? 1.129 -7.630 -13.515 1.00 98.62 190 TYR A N 1
ATOM 1478 C CA . TYR A 1 190 ? -0.187 -6.964 -13.491 1.00 98.62 190 TYR A CA 1
ATOM 1479 C C . TYR A 1 190 ? -1.238 -7.755 -14.288 1.00 98.62 190 TYR A C 1
ATOM 1481 O O . TYR A 1 190 ? -1.772 -7.282 -15.293 1.00 98.62 190 TYR A O 1
ATOM 1489 N N . ASN A 1 191 ? -1.493 -9.006 -13.899 1.00 98.38 191 ASN A N 1
ATOM 1490 C CA . ASN A 1 191 ? -2.513 -9.842 -14.534 1.00 98.38 191 ASN A CA 1
ATOM 1491 C C . ASN A 1 191 ? -3.025 -10.972 -13.627 1.00 98.38 191 ASN A C 1
ATOM 1493 O O . ASN A 1 191 ? -2.395 -11.352 -12.638 1.00 98.38 191 ASN A O 1
ATOM 1497 N N . ASP A 1 192 ? -4.165 -11.539 -14.033 1.00 98.56 192 ASP A N 1
ATOM 1498 C CA . ASP A 1 192 ? -4.890 -12.595 -13.318 1.00 98.56 192 ASP A CA 1
ATOM 1499 C C . ASP A 1 192 ? -4.061 -13.862 -13.087 1.00 98.56 192 ASP A C 1
ATOM 1501 O O . ASP A 1 192 ? -4.140 -14.446 -12.010 1.00 98.56 192 ASP A O 1
ATOM 1505 N N . GLU A 1 193 ? -3.237 -14.280 -14.054 1.00 98.56 193 GLU A N 1
ATOM 1506 C CA . GLU A 1 193 ? -2.436 -15.505 -13.938 1.00 98.56 193 GLU A CA 1
ATOM 1507 C C . GLU A 1 193 ? -1.425 -15.390 -12.792 1.00 98.56 193 GLU A C 1
ATOM 1509 O O . GLU A 1 193 ? -1.363 -16.259 -11.921 1.00 98.56 193 GLU A O 1
ATOM 1514 N N . LYS A 1 194 ? -0.651 -14.299 -12.767 1.00 98.62 194 LYS A N 1
ATOM 1515 C CA . LYS A 1 194 ? 0.418 -14.101 -11.780 1.00 98.62 194 LYS A CA 1
ATOM 1516 C C . LYS A 1 194 ? -0.140 -13.854 -10.384 1.00 98.62 194 LYS A C 1
ATOM 1518 O O . LYS A 1 194 ? 0.367 -14.421 -9.418 1.00 98.62 194 LYS A O 1
ATOM 1523 N N . ILE A 1 195 ? -1.209 -13.067 -10.276 1.00 98.88 195 ILE A N 1
ATOM 1524 C CA . ILE A 1 195 ? -1.867 -12.797 -8.994 1.00 98.88 195 ILE A CA 1
ATOM 1525 C C . ILE A 1 195 ? -2.524 -14.068 -8.447 1.00 98.88 195 ILE A C 1
ATOM 1527 O O . ILE A 1 195 ? -2.294 -14.409 -7.290 1.00 98.88 195 ILE A O 1
ATOM 1531 N N . THR A 1 196 ? -3.266 -14.814 -9.272 1.00 98.81 196 THR A N 1
ATOM 1532 C CA . THR A 1 196 ? -3.871 -16.093 -8.856 1.00 98.81 196 THR A CA 1
ATOM 1533 C C . THR A 1 196 ? -2.798 -17.084 -8.409 1.00 98.81 196 THR A C 1
ATOM 1535 O O . THR A 1 196 ? -2.952 -17.720 -7.369 1.00 98.81 196 THR A O 1
ATOM 1538 N N . TRP A 1 197 ? -1.665 -17.164 -9.117 1.00 98.69 197 TRP A N 1
ATOM 1539 C CA . TRP A 1 197 ? -0.552 -18.015 -8.695 1.00 98.69 197 TRP A CA 1
ATOM 1540 C C . TRP A 1 197 ? -0.030 -17.639 -7.304 1.00 98.69 197 TRP A C 1
ATOM 1542 O O . TRP A 1 197 ? 0.201 -18.533 -6.491 1.00 98.69 197 TRP A O 1
ATOM 1552 N N . MET A 1 198 ? 0.132 -16.344 -7.004 1.00 98.75 198 MET A N 1
ATOM 1553 C CA . MET A 1 198 ? 0.576 -15.896 -5.677 1.00 98.75 198 MET A CA 1
ATOM 1554 C C . MET A 1 198 ? -0.463 -16.212 -4.596 1.00 98.75 198 MET A C 1
ATOM 1556 O O . MET A 1 198 ? -0.095 -16.615 -3.495 1.00 98.75 198 MET A O 1
ATOM 1560 N N . VAL A 1 199 ? -1.756 -16.088 -4.895 1.00 98.56 199 VAL A N 1
ATOM 1561 C CA . VAL A 1 199 ? -2.828 -16.472 -3.961 1.00 98.56 199 VAL A CA 1
ATOM 1562 C C . VAL A 1 199 ? -2.794 -17.977 -3.681 1.00 98.56 199 VAL A C 1
ATOM 1564 O O . VAL A 1 199 ? -2.853 -18.402 -2.528 1.00 98.56 199 VAL A O 1
ATOM 1567 N N . ASP A 1 200 ? -2.656 -18.801 -4.715 1.00 98.00 200 ASP A N 1
ATOM 1568 C CA . ASP A 1 200 ? -2.712 -20.256 -4.570 1.00 98.00 200 ASP A CA 1
ATOM 1569 C C . ASP A 1 200 ? -1.428 -20.856 -3.990 1.00 98.00 200 ASP A C 1
ATOM 1571 O O . ASP A 1 200 ? -1.501 -21.772 -3.171 1.00 98.00 200 ASP A O 1
ATOM 1575 N N . SER A 1 201 ? -0.265 -20.340 -4.393 1.00 97.69 201 SER A N 1
ATOM 1576 C CA . SER A 1 201 ? 1.045 -20.917 -4.057 1.00 97.69 201 SER A CA 1
ATOM 1577 C C . SER A 1 201 ? 1.705 -20.245 -2.861 1.00 97.69 201 SER A C 1
ATOM 1579 O O . SER A 1 201 ? 2.406 -20.909 -2.104 1.00 97.69 201 SER A O 1
ATOM 1581 N N . MET A 1 202 ? 1.503 -18.935 -2.699 1.00 98.06 202 MET A N 1
ATOM 1582 C CA . MET A 1 202 ? 2.066 -18.169 -1.586 1.00 98.06 202 MET A CA 1
ATOM 1583 C C . MET A 1 202 ? 1.012 -17.790 -0.548 1.00 98.06 202 MET A C 1
ATOM 1585 O O . MET A 1 202 ? 1.404 -17.334 0.507 1.00 98.06 202 MET A O 1
ATOM 1589 N N . HIS A 1 203 ? -0.291 -17.979 -0.784 1.00 98.19 203 HIS A N 1
ATOM 1590 C CA . HIS A 1 203 ? -1.355 -17.635 0.178 1.00 98.19 203 HIS A CA 1
ATOM 1591 C C . HIS A 1 203 ? -1.417 -16.147 0.552 1.00 98.19 203 HIS A C 1
ATOM 1593 O O . HIS A 1 203 ? -1.746 -15.793 1.686 1.00 98.19 203 HIS A O 1
ATOM 1599 N N . ILE A 1 204 ? -1.120 -15.256 -0.399 1.00 98.81 204 ILE A N 1
ATOM 1600 C CA . ILE A 1 204 ? -1.283 -13.814 -0.177 1.00 98.81 204 ILE A CA 1
ATOM 1601 C C . ILE A 1 204 ? -2.764 -13.460 0.032 1.00 98.81 204 ILE A C 1
ATOM 1603 O O . ILE A 1 204 ? -3.647 -14.001 -0.631 1.00 98.81 204 ILE A O 1
ATOM 1607 N N . GLU A 1 205 ? -3.026 -12.518 0.934 1.00 98.88 205 GLU A N 1
ATOM 1608 C CA . GLU A 1 205 ? -4.367 -11.995 1.249 1.00 98.88 205 GLU A CA 1
ATOM 1609 C C . GLU A 1 205 ? -4.611 -10.586 0.677 1.00 98.88 205 GLU A C 1
ATOM 1611 O O . GLU A 1 205 ? -5.716 -10.044 0.763 1.00 98.88 205 GLU A O 1
ATOM 1616 N N . LEU A 1 206 ? -3.562 -9.982 0.117 1.00 98.88 206 LEU A N 1
ATOM 1617 C CA . LEU A 1 206 ? -3.513 -8.603 -0.350 1.00 98.88 206 LEU A CA 1
ATOM 1618 C C . LEU A 1 206 ? -2.569 -8.495 -1.558 1.00 98.88 206 LEU A C 1
ATOM 1620 O O . LEU A 1 206 ? -1.489 -9.090 -1.567 1.00 98.88 206 LEU A O 1
ATOM 1624 N N . ILE A 1 207 ? -2.946 -7.699 -2.555 1.00 98.94 207 ILE A N 1
ATOM 1625 C CA . ILE A 1 207 ? -2.051 -7.266 -3.632 1.00 98.94 207 ILE A CA 1
ATOM 1626 C C . ILE A 1 207 ? -2.046 -5.737 -3.720 1.00 98.94 207 ILE A C 1
ATOM 1628 O O . ILE A 1 207 ? -3.096 -5.108 -3.763 1.00 98.94 207 ILE A O 1
ATOM 1632 N N . ARG A 1 208 ? -0.879 -5.100 -3.743 1.00 99.00 208 ARG A N 1
ATOM 1633 C CA . ARG A 1 208 ? -0.764 -3.647 -3.941 1.00 99.00 208 ARG A CA 1
ATOM 1634 C C . ARG A 1 208 ? -0.364 -3.329 -5.378 1.00 99.00 208 ARG A C 1
ATOM 1636 O O . ARG A 1 208 ? 0.603 -3.882 -5.892 1.00 99.00 208 ARG A O 1
ATOM 1643 N N . ALA A 1 209 ? -1.107 -2.439 -6.028 1.00 98.88 209 ALA A N 1
ATOM 1644 C CA . ALA A 1 209 ? -0.888 -1.997 -7.399 1.00 98.88 209 ALA A CA 1
ATOM 1645 C C . ALA A 1 209 ? -0.150 -0.648 -7.424 1.00 98.88 209 ALA A C 1
ATOM 1647 O O . ALA A 1 209 ? -0.789 0.400 -7.491 1.00 98.88 209 ALA A O 1
ATOM 1648 N N . ALA A 1 210 ? 1.187 -0.688 -7.413 1.00 98.75 210 ALA A N 1
ATOM 1649 C CA . ALA A 1 210 ? 2.064 0.489 -7.428 1.00 98.75 210 ALA A CA 1
ATOM 1650 C C . ALA A 1 210 ? 2.036 1.219 -8.787 1.00 98.75 210 ALA A C 1
ATOM 1652 O O . ALA A 1 210 ? 2.840 0.955 -9.691 1.00 98.75 210 ALA A O 1
ATOM 1653 N N . MET A 1 211 ? 1.054 2.099 -8.991 1.00 98.69 211 MET A N 1
ATOM 1654 C CA . MET A 1 211 ? 0.843 2.754 -10.279 1.00 98.69 211 MET A CA 1
ATOM 1655 C C . MET A 1 211 ? 1.742 3.983 -10.430 1.00 98.69 211 MET A C 1
ATOM 1657 O O . MET A 1 211 ? 1.510 5.011 -9.804 1.00 98.69 211 MET A O 1
ATOM 1661 N N . GLY A 1 212 ? 2.752 3.903 -11.298 1.00 97.81 212 GLY A N 1
ATOM 1662 C CA . GLY A 1 212 ? 3.660 5.019 -11.558 1.00 97.81 212 GLY A CA 1
ATOM 1663 C C . GLY A 1 212 ? 2.968 6.181 -12.278 1.00 97.81 212 GLY A C 1
ATOM 1664 O O . GLY A 1 212 ? 2.388 6.007 -13.354 1.00 97.81 212 GLY A O 1
ATOM 1665 N N . VAL A 1 213 ? 3.069 7.382 -11.705 1.00 97.00 213 VAL A N 1
ATOM 1666 C CA . VAL A 1 213 ? 2.322 8.577 -12.154 1.00 97.00 213 VAL A CA 1
ATOM 1667 C C . VAL A 1 213 ? 3.195 9.797 -12.453 1.00 97.00 213 VAL A C 1
ATOM 1669 O O . VAL A 1 213 ? 2.824 10.624 -13.282 1.00 97.00 213 VAL A O 1
ATOM 1672 N N . ASP A 1 214 ? 4.370 9.923 -11.834 1.00 90.69 214 ASP A N 1
ATOM 1673 C CA . ASP A 1 214 ? 5.228 11.111 -11.955 1.00 90.69 214 ASP A CA 1
ATOM 1674 C C . ASP A 1 214 ? 6.627 10.824 -12.531 1.00 90.69 214 ASP A C 1
ATOM 1676 O O . ASP A 1 214 ? 7.197 11.679 -13.217 1.00 90.69 214 ASP A O 1
ATOM 1680 N N . LEU A 1 215 ? 7.171 9.627 -12.305 1.00 90.12 215 LEU A N 1
ATOM 1681 C CA . LEU A 1 215 ? 8.343 9.085 -12.996 1.00 90.12 215 LEU A CA 1
ATOM 1682 C C . LEU A 1 215 ? 7.924 8.421 -14.307 1.00 90.12 215 LEU A C 1
ATOM 1684 O O . LEU A 1 215 ? 6.781 8.006 -14.437 1.00 90.12 215 LEU A O 1
ATOM 1688 N N . ASN A 1 216 ? 8.834 8.324 -15.284 1.00 86.75 216 ASN A N 1
ATOM 1689 C CA . ASN A 1 216 ? 8.546 7.670 -16.571 1.00 86.75 216 ASN A CA 1
ATOM 1690 C C . ASN A 1 216 ? 9.641 6.725 -17.093 1.00 86.75 216 ASN A C 1
ATOM 1692 O O . ASN A 1 216 ? 9.387 5.974 -18.028 1.00 86.75 216 ASN A O 1
ATOM 1696 N N . TRP A 1 217 ? 10.868 6.809 -16.565 1.00 89.19 217 TRP A N 1
ATOM 1697 C CA . TRP A 1 217 ? 12.060 6.045 -16.980 1.00 89.19 217 TRP A CA 1
ATOM 1698 C C . TRP A 1 217 ? 12.242 5.859 -18.504 1.00 89.19 217 TRP A C 1
ATOM 1700 O O . TRP A 1 217 ? 12.713 4.823 -18.970 1.00 89.19 217 TRP A O 1
ATOM 1710 N N . GLY A 1 218 ? 11.847 6.860 -19.300 1.00 88.00 218 GLY A N 1
ATOM 1711 C CA . GLY A 1 218 ? 11.893 6.812 -20.767 1.00 88.00 218 GLY A CA 1
ATOM 1712 C C . GLY A 1 218 ? 10.852 5.900 -21.437 1.00 88.00 218 GLY A C 1
ATOM 1713 O O . GLY A 1 218 ? 10.912 5.719 -22.650 1.00 88.00 218 GLY A O 1
ATOM 1714 N N . ARG A 1 219 ? 9.908 5.332 -20.677 1.00 86.56 219 ARG A N 1
ATOM 1715 C CA . ARG A 1 219 ? 8.872 4.384 -21.132 1.00 86.56 219 ARG A CA 1
ATOM 1716 C C . ARG A 1 219 ? 7.437 4.891 -20.964 1.00 86.56 219 ARG A C 1
ATOM 1718 O O . ARG A 1 219 ? 6.519 4.257 -21.474 1.00 86.56 219 ARG A O 1
ATOM 1725 N N . GLY A 1 220 ? 7.264 6.033 -20.303 1.00 92.31 220 GLY A N 1
ATOM 1726 C CA . GLY A 1 220 ? 5.954 6.607 -19.999 1.00 92.31 220 GLY A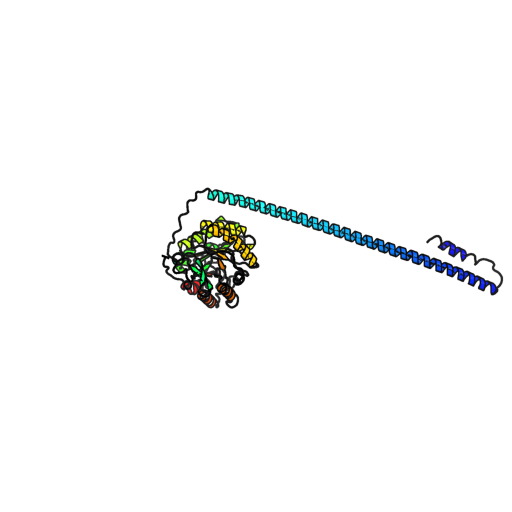 CA 1
ATOM 1727 C C . GLY A 1 220 ? 5.487 6.270 -18.586 1.00 92.31 220 GLY A C 1
ATOM 1728 O O . GLY A 1 220 ? 6.226 5.662 -17.821 1.00 92.31 220 GLY A O 1
ATOM 1729 N N . ASN A 1 221 ? 4.292 6.730 -18.237 1.00 96.25 221 ASN A N 1
ATOM 1730 C CA . ASN A 1 221 ? 3.586 6.507 -16.980 1.00 96.25 221 ASN A CA 1
ATOM 1731 C C . ASN A 1 221 ? 2.072 6.648 -17.191 1.00 96.25 221 ASN A 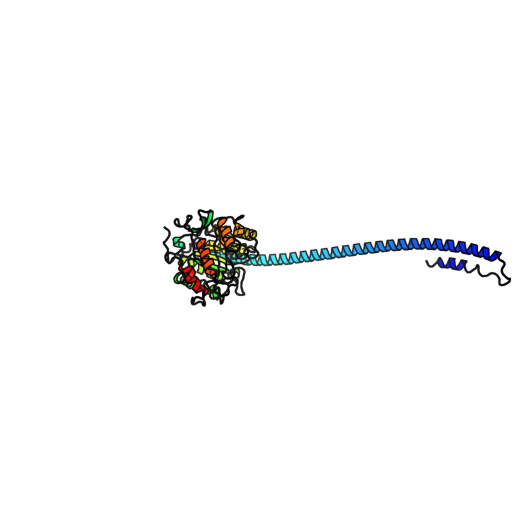C 1
ATOM 1733 O O . ASN A 1 221 ? 1.629 6.876 -18.322 1.00 96.25 221 ASN A O 1
ATOM 1737 N N . TYR A 1 222 ? 1.288 6.565 -16.112 1.00 97.38 222 TYR A N 1
ATOM 1738 C CA . TYR A 1 222 ? -0.172 6.642 -16.186 1.00 97.38 222 TYR A CA 1
ATOM 1739 C C . TYR A 1 222 ? -0.694 7.807 -17.040 1.00 97.38 222 TYR A C 1
ATOM 1741 O O . TYR A 1 222 ? -1.614 7.631 -17.832 1.00 97.38 222 TYR A O 1
ATOM 1749 N N . PHE A 1 223 ? -0.104 8.998 -16.942 1.00 96.00 223 PHE A N 1
ATOM 1750 C CA . PHE A 1 223 ? -0.599 10.174 -17.664 1.00 96.00 223 PHE A CA 1
ATOM 1751 C C . PHE A 1 223 ? -0.048 10.312 -19.087 1.00 96.00 223 PHE A C 1
ATOM 1753 O O . PHE A 1 223 ? -0.565 11.117 -19.860 1.00 96.00 223 PHE A O 1
ATOM 1760 N N . THR A 1 224 ? 0.972 9.538 -19.469 1.00 95.44 224 THR A N 1
ATOM 1761 C CA . THR A 1 224 ? 1.450 9.521 -20.861 1.00 95.44 224 THR A CA 1
ATOM 1762 C C . THR A 1 224 ? 0.714 8.507 -21.735 1.00 95.44 224 THR A C 1
ATOM 1764 O O . THR A 1 224 ? 0.703 8.676 -22.949 1.00 95.44 224 THR A O 1
ATOM 1767 N N . ASP A 1 225 ? 0.149 7.452 -21.138 1.00 94.38 225 ASP A N 1
ATOM 1768 C CA . ASP A 1 225 ? -0.586 6.385 -21.838 1.00 94.38 225 ASP A CA 1
ATOM 1769 C C . ASP A 1 225 ? -1.719 5.828 -20.954 1.00 94.38 225 ASP A C 1
ATOM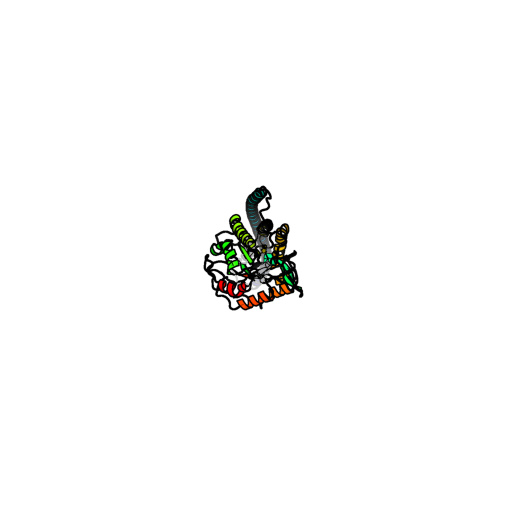 1771 O O . ASP A 1 225 ? -1.711 4.686 -20.494 1.00 94.38 225 ASP A O 1
ATOM 1775 N N . THR A 1 226 ? -2.689 6.682 -20.639 1.00 96.06 226 THR A N 1
ATOM 1776 C CA . THR A 1 226 ? -3.719 6.389 -19.632 1.00 96.06 226 THR A CA 1
ATOM 1777 C C . THR A 1 226 ? -4.500 5.110 -19.900 1.00 96.06 226 THR A C 1
ATOM 1779 O O . THR A 1 226 ? -4.815 4.401 -18.951 1.00 96.06 226 THR A O 1
ATOM 1782 N N . GLU A 1 227 ? -4.759 4.761 -21.159 1.00 96.06 227 GLU A N 1
ATOM 1783 C CA . GLU A 1 227 ? -5.457 3.521 -21.506 1.00 96.06 227 GLU A CA 1
ATOM 1784 C C . GLU A 1 227 ? -4.654 2.281 -21.089 1.00 96.06 227 GLU A C 1
ATOM 1786 O O . GLU A 1 227 ? -5.173 1.421 -20.376 1.00 96.06 227 GLU A O 1
ATOM 1791 N N . LYS A 1 228 ? -3.365 2.220 -21.444 1.00 96.00 228 LYS A N 1
ATOM 1792 C CA . LYS A 1 228 ? -2.486 1.100 -21.086 1.00 96.00 228 LYS A CA 1
ATOM 1793 C C . LYS A 1 228 ? -2.369 0.917 -19.574 1.00 96.00 228 LYS A C 1
ATOM 1795 O O . LYS A 1 228 ? -2.480 -0.197 -19.066 1.00 96.00 228 LYS A O 1
ATOM 1800 N N . TYR A 1 229 ? -2.122 2.002 -18.845 1.00 97.94 229 TYR A N 1
ATOM 1801 C CA . TYR A 1 229 ? -1.918 1.928 -17.398 1.00 97.94 229 TYR A CA 1
ATOM 1802 C C . TYR A 1 229 ? -3.227 1.674 -16.636 1.00 97.94 229 TYR A C 1
ATOM 1804 O O . TYR A 1 229 ? -3.206 0.965 -15.630 1.00 97.94 229 TYR A O 1
ATOM 1812 N N . ARG A 1 230 ? -4.372 2.167 -17.137 1.00 97.81 230 ARG A N 1
ATOM 1813 C CA . ARG A 1 230 ? -5.698 1.756 -16.644 1.00 97.81 230 ARG A CA 1
ATOM 1814 C C . ARG A 1 230 ? -5.934 0.268 -16.871 1.00 97.81 230 ARG A C 1
ATOM 1816 O O . ARG A 1 230 ? -6.393 -0.387 -15.950 1.00 97.81 230 ARG A O 1
ATOM 1823 N N . ALA A 1 231 ? -5.550 -0.287 -18.022 1.00 98.25 231 ALA A N 1
ATOM 1824 C CA . ALA A 1 231 ? -5.695 -1.721 -18.274 1.00 98.25 231 ALA A CA 1
ATOM 1825 C C . ALA A 1 231 ? -4.898 -2.579 -17.274 1.00 98.25 231 ALA A C 1
ATOM 1827 O O . ALA A 1 231 ? -5.419 -3.575 -16.781 1.00 98.25 231 ALA A O 1
ATOM 1828 N N . PHE A 1 232 ? -3.671 -2.178 -16.916 1.00 98.44 232 PHE A N 1
ATOM 1829 C CA . PHE A 1 232 ? -2.912 -2.847 -15.849 1.00 98.44 232 PHE A CA 1
ATOM 1830 C C . PHE A 1 232 ? -3.599 -2.738 -14.487 1.00 98.44 232 PHE A C 1
ATOM 1832 O O . PHE A 1 232 ? -3.676 -3.724 -13.756 1.00 98.44 232 PHE A O 1
ATOM 1839 N N . LEU A 1 233 ? -4.091 -1.548 -14.138 1.00 98.56 233 LEU A N 1
ATOM 1840 C CA . LEU A 1 233 ? -4.775 -1.322 -12.868 1.00 98.56 233 LEU A CA 1
ATOM 1841 C C . LEU A 1 233 ? -6.055 -2.159 -12.759 1.00 98.56 233 LEU A C 1
ATOM 1843 O O . LEU A 1 233 ? -6.240 -2.881 -11.783 1.00 98.56 233 LEU A O 1
ATOM 1847 N N . ASP A 1 234 ? -6.895 -2.088 -13.786 1.00 98.56 234 ASP A N 1
ATOM 1848 C CA . ASP A 1 234 ? -8.166 -2.795 -13.885 1.00 98.56 234 ASP A CA 1
ATOM 1849 C C . ASP A 1 234 ? -7.962 -4.311 -13.836 1.00 98.56 234 ASP A C 1
ATOM 1851 O O . ASP A 1 234 ? -8.657 -4.989 -13.085 1.00 98.56 234 ASP A O 1
ATOM 1855 N N . ALA A 1 235 ? -6.973 -4.843 -14.565 1.00 98.69 235 ALA A N 1
ATOM 1856 C CA . ALA A 1 235 ? -6.655 -6.270 -14.538 1.00 98.69 235 ALA A CA 1
ATOM 1857 C C . ALA A 1 235 ? -6.234 -6.743 -13.137 1.00 98.69 235 ALA A C 1
ATOM 1859 O O . ALA A 1 235 ? -6.626 -7.830 -12.704 1.00 98.69 235 ALA A O 1
ATOM 1860 N N . THR A 1 236 ? -5.465 -5.928 -12.409 1.00 98.88 236 THR A N 1
ATOM 1861 C CA . THR A 1 236 ? -5.063 -6.233 -11.031 1.00 98.88 236 THR A CA 1
ATOM 1862 C C . THR A 1 236 ? -6.253 -6.198 -10.071 1.00 98.88 236 THR A C 1
ATOM 1864 O O . THR A 1 236 ? -6.416 -7.132 -9.284 1.00 98.88 236 THR A O 1
ATOM 1867 N N . ILE A 1 237 ? -7.109 -5.170 -10.147 1.00 98.88 237 ILE A N 1
ATOM 1868 C CA . ILE A 1 237 ? -8.299 -5.044 -9.288 1.00 98.88 237 ILE A CA 1
ATOM 1869 C C . ILE A 1 237 ? -9.287 -6.181 -9.564 1.00 98.88 237 ILE A C 1
ATOM 1871 O O . ILE A 1 237 ? -9.727 -6.858 -8.636 1.00 98.88 237 ILE A O 1
ATOM 1875 N N . GLU A 1 238 ? -9.587 -6.448 -10.834 1.00 98.69 238 GLU A N 1
ATOM 1876 C CA . GLU A 1 238 ? -10.476 -7.536 -11.237 1.00 98.69 238 GLU A CA 1
ATOM 1877 C C . GLU A 1 238 ? -9.949 -8.897 -10.754 1.00 98.69 238 GLU A C 1
ATOM 1879 O O . GLU A 1 238 ? -10.716 -9.713 -10.240 1.00 98.69 238 GLU A O 1
ATOM 1884 N N . SER A 1 239 ? -8.640 -9.144 -10.867 1.00 98.75 239 SER A N 1
ATOM 1885 C CA . SER A 1 239 ? -8.014 -10.364 -10.349 1.00 98.75 239 SER A CA 1
ATOM 1886 C C . SER A 1 239 ? -8.130 -10.484 -8.827 1.00 98.75 239 SER A C 1
ATOM 1888 O O . SER A 1 239 ? -8.384 -11.578 -8.316 1.00 98.75 239 SER A O 1
ATOM 1890 N N . ALA A 1 240 ? -7.951 -9.384 -8.090 1.00 98.88 240 ALA A N 1
ATOM 1891 C CA . ALA A 1 240 ? -8.087 -9.377 -6.636 1.00 98.88 240 ALA A CA 1
ATOM 1892 C C . ALA A 1 240 ? -9.520 -9.719 -6.201 1.00 98.88 240 ALA A C 1
ATOM 1894 O O . ALA A 1 240 ? -9.704 -10.596 -5.357 1.00 98.88 240 ALA A O 1
ATOM 1895 N N . ILE A 1 241 ? -10.527 -9.123 -6.854 1.00 98.81 241 ILE A N 1
ATOM 1896 C CA . ILE A 1 241 ? -11.949 -9.422 -6.614 1.00 98.81 241 ILE A CA 1
ATOM 1897 C C . ILE A 1 241 ? -12.249 -10.894 -6.929 1.00 98.81 241 ILE A C 1
ATOM 1899 O O . ILE A 1 241 ? -12.827 -11.606 -6.109 1.00 98.81 241 ILE A O 1
ATOM 1903 N N . LYS A 1 242 ? -11.789 -11.404 -8.081 1.00 98.62 242 LYS A N 1
ATOM 1904 C CA . LYS A 1 242 ? -11.967 -12.816 -8.467 1.00 98.62 242 LYS A CA 1
ATOM 1905 C C . LYS A 1 242 ? -11.329 -13.792 -7.479 1.00 98.62 242 LYS A C 1
ATOM 1907 O O . LYS A 1 242 ? -11.843 -14.897 -7.317 1.00 98.62 242 LYS A O 1
ATOM 1912 N N . ASN A 1 243 ? -10.226 -13.416 -6.840 1.00 98.75 243 ASN A N 1
ATOM 1913 C CA . ASN A 1 243 ? -9.542 -14.235 -5.838 1.00 98.75 243 ASN A CA 1
ATOM 1914 C C . ASN A 1 243 ? -10.013 -13.974 -4.397 1.00 98.75 243 ASN A C 1
ATOM 1916 O O . ASN A 1 243 ? -9.545 -14.651 -3.485 1.00 98.75 243 ASN A O 1
ATOM 1920 N N . ASP A 1 244 ? -10.962 -13.055 -4.202 1.00 98.75 244 ASP A N 1
ATOM 1921 C CA . ASP A 1 244 ? -11.497 -12.632 -2.903 1.00 98.75 244 ASP A CA 1
ATOM 1922 C C . ASP A 1 244 ? -10.429 -12.103 -1.922 1.00 98.75 244 ASP A C 1
ATOM 1924 O O . ASP A 1 244 ? -10.521 -12.300 -0.708 1.00 98.75 244 ASP A O 1
ATOM 1928 N N . ILE A 1 245 ? -9.399 -11.438 -2.460 1.00 98.94 245 ILE A N 1
ATOM 1929 C CA . ILE A 1 245 ? -8.324 -10.773 -1.705 1.00 98.94 245 ILE A CA 1
ATOM 1930 C C . ILE A 1 245 ? -8.457 -9.248 -1.773 1.00 98.94 245 ILE A C 1
ATOM 1932 O O . ILE A 1 245 ? -9.147 -8.719 -2.649 1.00 98.94 245 ILE A O 1
ATOM 1936 N N . TYR A 1 246 ? -7.799 -8.527 -0.864 1.00 98.94 246 TYR A N 1
ATOM 1937 C CA . TYR A 1 246 ? -7.768 -7.063 -0.921 1.00 98.94 246 TYR A CA 1
ATOM 1938 C C . TYR A 1 246 ? -6.833 -6.565 -2.026 1.00 98.94 246 TYR A C 1
ATOM 1940 O O . TYR A 1 246 ? -5.853 -7.228 -2.379 1.00 98.94 246 TYR A O 1
ATOM 1948 N N . VAL A 1 247 ? -7.103 -5.362 -2.533 1.00 98.94 247 VAL A N 1
ATOM 1949 C CA . VAL A 1 247 ? -6.226 -4.630 -3.446 1.00 98.94 247 VAL A CA 1
ATOM 1950 C C . VAL A 1 247 ? -6.001 -3.204 -2.965 1.00 98.94 247 VAL A C 1
ATOM 1952 O O . VAL A 1 247 ? -6.947 -2.433 -2.832 1.00 98.94 247 VAL A O 1
ATOM 1955 N N . ILE A 1 248 ? -4.740 -2.834 -2.738 1.00 99.00 248 ILE A N 1
ATOM 1956 C CA . ILE A 1 248 ? -4.369 -1.429 -2.536 1.00 99.00 248 ILE A CA 1
ATOM 1957 C C . ILE A 1 248 ? -4.104 -0.807 -3.905 1.00 99.00 248 ILE A C 1
ATOM 1959 O O . ILE A 1 248 ? -3.207 -1.238 -4.628 1.00 99.00 248 ILE A O 1
ATOM 1963 N N . VAL A 1 249 ? -4.887 0.207 -4.258 1.00 98.94 249 VAL A N 1
ATOM 1964 C CA . VAL A 1 249 ? -4.684 1.033 -5.445 1.00 98.94 249 VAL A CA 1
ATOM 1965 C C . VAL A 1 249 ? -3.830 2.224 -5.055 1.00 98.94 249 VAL A C 1
ATOM 1967 O O . VAL A 1 249 ? -4.310 3.155 -4.406 1.00 98.94 249 VAL A O 1
ATOM 1970 N N . ASP A 1 250 ? -2.569 2.174 -5.458 1.00 98.94 250 ASP A N 1
ATOM 1971 C CA . ASP A 1 250 ? -1.558 3.116 -5.016 1.00 98.94 250 ASP A CA 1
ATOM 1972 C C . ASP A 1 250 ? -1.198 4.134 -6.103 1.00 98.94 250 ASP A C 1
ATOM 1974 O O . ASP A 1 250 ? -0.749 3.789 -7.202 1.00 98.94 250 ASP A O 1
ATOM 1978 N N . TYR A 1 251 ? -1.390 5.413 -5.766 1.00 98.81 251 TYR A N 1
ATOM 1979 C CA . TYR A 1 251 ? -0.863 6.544 -6.520 1.00 98.81 251 TYR A CA 1
ATOM 1980 C C . TYR A 1 251 ? 0.632 6.699 -6.215 1.00 98.81 251 TYR A C 1
ATOM 1982 O O . TYR A 1 251 ? 1.054 7.507 -5.374 1.00 98.81 251 TYR A O 1
ATOM 1990 N N . HIS A 1 252 ? 1.429 5.905 -6.933 1.00 98.69 252 HIS A N 1
ATOM 1991 C CA . HIS A 1 252 ? 2.838 5.672 -6.645 1.00 98.69 252 HIS A CA 1
ATOM 1992 C C . HIS A 1 252 ? 3.708 6.867 -7.067 1.00 98.69 252 HIS A C 1
ATOM 1994 O O . HIS A 1 252 ? 4.288 6.922 -8.156 1.00 98.69 252 HIS A O 1
ATOM 2000 N N . SER A 1 253 ? 3.732 7.879 -6.198 1.00 98.25 253 SER A N 1
ATOM 2001 C CA . SER A 1 253 ? 4.372 9.180 -6.394 1.00 98.25 253 SER A CA 1
ATOM 2002 C C . SER A 1 253 ? 5.219 9.576 -5.191 1.00 98.25 253 SER A C 1
ATOM 2004 O O . SER A 1 253 ? 4.883 9.269 -4.048 1.00 98.25 253 SER A O 1
ATOM 2006 N N . HIS A 1 254 ? 6.253 10.382 -5.448 1.00 97.38 254 HIS A N 1
ATOM 2007 C CA . HIS A 1 254 ? 7.027 11.056 -4.400 1.00 97.38 254 HIS A CA 1
ATOM 2008 C C . HIS A 1 254 ? 6.613 12.512 -4.160 1.00 97.38 254 HIS A C 1
ATOM 2010 O O . HIS A 1 254 ? 7.040 13.152 -3.197 1.00 97.38 254 HIS A O 1
ATOM 2016 N N . LYS A 1 255 ? 5.753 13.068 -5.016 1.00 96.69 255 LYS A N 1
ATOM 2017 C CA . LYS A 1 255 ? 5.432 14.504 -5.063 1.00 96.69 255 LYS A CA 1
ATOM 2018 C C . LYS A 1 255 ? 3.972 14.790 -5.433 1.00 96.69 255 LYS A C 1
ATOM 2020 O O . LYS A 1 255 ? 3.690 15.836 -6.011 1.00 96.69 255 LYS A O 1
ATOM 2025 N N . ALA A 1 256 ? 3.047 13.897 -5.075 1.00 97.50 256 ALA A N 1
ATOM 2026 C CA . ALA A 1 256 ? 1.624 14.008 -5.414 1.00 97.50 256 ALA A CA 1
ATOM 2027 C C . ALA A 1 256 ? 1.002 15.348 -4.978 1.00 97.50 256 ALA A C 1
ATOM 2029 O O . ALA A 1 256 ? 0.215 15.944 -5.708 1.00 97.50 256 ALA A O 1
ATOM 2030 N N . HIS A 1 257 ? 1.440 15.884 -3.833 1.00 97.00 257 HIS A N 1
ATOM 2031 C CA . HIS A 1 257 ? 1.006 17.187 -3.314 1.00 97.00 257 HIS A CA 1
ATOM 2032 C C . HIS A 1 257 ? 1.283 18.383 -4.246 1.00 97.00 257 HIS A C 1
ATOM 2034 O O . HIS A 1 257 ? 0.682 19.440 -4.059 1.00 97.00 257 HIS A O 1
ATOM 2040 N N . LEU A 1 258 ? 2.173 18.247 -5.236 1.00 96.75 258 LEU A N 1
ATOM 2041 C CA . LEU A 1 258 ? 2.438 19.294 -6.228 1.00 96.75 258 LEU A CA 1
ATOM 2042 C C . LEU A 1 258 ? 1.399 19.330 -7.356 1.00 96.75 258 LEU A C 1
ATOM 2044 O O . LEU A 1 258 ? 1.291 20.349 -8.036 1.00 96.75 258 LEU A O 1
ATOM 2048 N N . ASP A 1 259 ? 0.645 18.247 -7.555 1.00 96.56 259 ASP A N 1
ATOM 2049 C CA . ASP A 1 259 ? -0.403 18.153 -8.573 1.00 96.56 259 ASP A CA 1
ATOM 2050 C C . ASP A 1 259 ? -1.623 17.356 -8.064 1.00 96.56 259 ASP A C 1
ATOM 2052 O O . ASP A 1 259 ? -1.921 16.264 -8.557 1.00 96.56 259 ASP A O 1
ATOM 2056 N N . PRO A 1 260 ? -2.371 17.900 -7.081 1.00 97.00 260 PRO A N 1
ATOM 2057 C CA . PRO A 1 260 ? -3.568 17.246 -6.551 1.00 97.00 260 PRO A CA 1
ATOM 2058 C C . PRO A 1 260 ? -4.638 16.994 -7.617 1.00 97.00 260 PRO A C 1
ATOM 2060 O O . PRO A 1 260 ? -5.430 16.068 -7.481 1.00 97.00 260 PRO A O 1
ATOM 2063 N N . LYS A 1 261 ? -4.669 17.790 -8.692 1.00 96.88 261 LYS A N 1
ATOM 2064 C CA . LYS A 1 261 ? -5.674 17.669 -9.753 1.00 96.88 261 LYS A CA 1
ATOM 2065 C C . LYS A 1 261 ? -5.533 16.348 -10.509 1.00 96.88 261 LYS A C 1
ATOM 2067 O O . LYS A 1 261 ? -6.542 15.705 -10.786 1.00 96.88 261 LYS A O 1
ATOM 2072 N N . SER A 1 262 ? -4.305 15.940 -10.823 1.00 97.31 262 SER A N 1
ATOM 2073 C CA . SER A 1 262 ? -4.039 14.655 -11.476 1.00 97.31 262 SER A CA 1
ATOM 2074 C C . SER A 1 262 ? -4.418 13.476 -10.575 1.00 97.31 262 SER A C 1
ATOM 2076 O O . SER A 1 262 ? -5.087 12.551 -11.037 1.00 97.31 262 SER A O 1
ATOM 2078 N N . SER A 1 263 ? -4.116 13.555 -9.275 1.00 98.12 263 SER A N 1
ATOM 2079 C CA . SER A 1 263 ? -4.572 12.561 -8.295 1.00 98.12 263 SER A CA 1
ATOM 2080 C C . SER A 1 263 ? -6.096 12.482 -8.209 1.00 98.12 263 SER A C 1
ATOM 2082 O O . SER A 1 263 ? -6.651 11.390 -8.202 1.00 98.12 263 SER A O 1
ATOM 2084 N N . MET A 1 264 ? -6.796 13.622 -8.194 1.00 98.62 264 MET A N 1
ATOM 2085 C CA . MET A 1 264 ? -8.262 13.650 -8.185 1.00 98.62 264 MET A CA 1
ATOM 2086 C C . MET A 1 264 ? -8.852 12.947 -9.413 1.00 98.62 264 MET A C 1
ATOM 2088 O O . MET A 1 264 ? -9.774 12.158 -9.254 1.00 98.62 264 MET A O 1
ATOM 2092 N N . LEU A 1 265 ? -8.315 13.183 -10.616 1.00 97.81 265 LEU A N 1
ATOM 2093 C CA . LEU A 1 265 ? -8.779 12.513 -11.841 1.00 97.81 265 LEU A CA 1
ATOM 2094 C C . LEU A 1 265 ? -8.518 11.002 -11.810 1.00 97.81 265 LEU A C 1
ATOM 2096 O O . LEU A 1 265 ? -9.372 10.214 -12.215 1.00 97.81 265 LEU A O 1
ATOM 2100 N N . PHE A 1 266 ? -7.348 10.596 -11.315 1.00 98.75 266 PHE A N 1
ATOM 2101 C CA . PHE A 1 266 ? -7.011 9.188 -11.124 1.00 98.75 266 PHE A CA 1
ATOM 2102 C C . PHE A 1 266 ? -7.997 8.510 -10.163 1.00 98.75 266 PHE A C 1
ATOM 2104 O O . PHE A 1 266 ? -8.598 7.493 -10.503 1.00 98.75 266 PHE A O 1
ATOM 2111 N N . PHE A 1 267 ? -8.212 9.096 -8.984 1.00 98.88 267 PHE A N 1
ATOM 2112 C CA . PHE A 1 267 ? -9.065 8.506 -7.958 1.00 98.88 267 PHE A CA 1
ATOM 2113 C C . PHE A 1 267 ? -10.559 8.617 -8.254 1.00 98.88 267 PHE A C 1
ATOM 2115 O O . PHE A 1 267 ? -11.300 7.736 -7.833 1.00 98.88 267 PHE A O 1
ATOM 2122 N N . GLU A 1 268 ? -11.013 9.626 -9.001 1.00 98.50 268 GLU A N 1
ATOM 2123 C CA . GLU A 1 268 ? -12.395 9.687 -9.494 1.00 98.50 268 GLU A CA 1
ATOM 2124 C C . GLU A 1 268 ? -12.699 8.476 -10.377 1.00 98.50 268 GLU A C 1
ATOM 2126 O O . GLU A 1 268 ? -13.682 7.782 -10.134 1.00 98.50 268 GLU A O 1
ATOM 2131 N N . TYR A 1 269 ? -11.806 8.156 -11.319 1.00 98.25 269 TYR A N 1
ATOM 2132 C CA . TYR A 1 269 ? -11.937 6.975 -12.170 1.00 98.25 269 TYR A CA 1
ATOM 2133 C C . TYR A 1 269 ? -11.981 5.670 -11.360 1.00 98.25 269 TYR A C 1
ATOM 2135 O O . TYR A 1 269 ? -12.902 4.870 -11.529 1.00 98.25 269 TYR A O 1
ATOM 2143 N N . VAL A 1 270 ? -11.010 5.457 -10.461 1.00 98.62 270 VAL A N 1
ATOM 2144 C CA . VAL A 1 270 ? -10.936 4.211 -9.679 1.00 98.62 270 VAL A CA 1
ATOM 2145 C C . VAL A 1 270 ? -12.133 4.087 -8.740 1.00 98.62 270 VAL A C 1
ATOM 2147 O O . VAL A 1 270 ? -12.750 3.028 -8.686 1.00 98.62 270 VAL A O 1
ATOM 2150 N N . ALA A 1 271 ? -12.496 5.150 -8.016 1.00 98.69 271 ALA A N 1
ATOM 2151 C CA . ALA A 1 271 ? -13.603 5.106 -7.067 1.00 98.69 271 ALA A CA 1
ATOM 2152 C C . ALA A 1 271 ? -14.952 4.921 -7.770 1.00 98.69 271 ALA A C 1
ATOM 2154 O O . ALA A 1 271 ? -15.771 4.137 -7.301 1.00 98.69 271 ALA A O 1
ATOM 2155 N N . GLN A 1 272 ? -15.169 5.573 -8.915 1.00 97.88 272 GLN A N 1
ATOM 2156 C CA . GLN A 1 272 ? -16.401 5.413 -9.683 1.00 97.88 272 GLN A CA 1
ATOM 2157 C C . GLN A 1 272 ? -16.554 3.994 -10.248 1.00 97.88 272 GLN A C 1
ATOM 2159 O O . GLN A 1 272 ? -17.659 3.456 -10.235 1.00 97.88 272 GLN A O 1
ATOM 2164 N N . LYS A 1 273 ? -15.467 3.388 -10.744 1.00 97.69 273 LYS A N 1
ATOM 2165 C CA . LYS A 1 273 ? -15.515 2.058 -11.369 1.00 97.69 273 LYS A CA 1
ATOM 2166 C C . LYS A 1 273 ? -15.468 0.912 -10.354 1.00 97.69 273 LYS A C 1
ATOM 2168 O O . LYS A 1 273 ? -16.195 -0.066 -10.491 1.00 97.69 273 LYS A O 1
ATOM 2173 N N . TRP A 1 274 ? -14.614 1.032 -9.342 1.00 98.19 274 TRP A N 1
ATOM 2174 C CA . TRP A 1 274 ? -14.235 -0.074 -8.459 1.00 98.19 274 TRP A CA 1
ATOM 2175 C C . TRP A 1 274 ? -14.571 0.162 -6.984 1.00 98.19 274 TRP A C 1
ATOM 2177 O O . TRP A 1 274 ? -14.506 -0.767 -6.185 1.00 98.19 274 TRP A O 1
ATOM 2187 N N . GLY A 1 275 ? -14.955 1.379 -6.599 1.00 98.12 275 GLY A N 1
ATOM 2188 C CA . GLY A 1 275 ? -15.129 1.762 -5.197 1.00 98.12 275 GLY A CA 1
ATOM 2189 C C . GLY A 1 275 ? -16.293 1.091 -4.461 1.00 98.12 275 GLY A C 1
ATOM 2190 O O . GLY A 1 275 ? -16.366 1.205 -3.243 1.00 98.12 275 GLY A O 1
ATOM 2191 N N . ALA A 1 276 ? -17.179 0.390 -5.173 1.00 97.31 276 ALA A N 1
ATOM 2192 C CA . ALA A 1 276 ? -18.265 -0.393 -4.581 1.00 97.31 276 ALA A CA 1
ATOM 2193 C C . ALA A 1 276 ? -17.830 -1.793 -4.099 1.00 97.31 276 ALA A C 1
ATOM 2195 O O . ALA A 1 276 ? -18.637 -2.499 -3.501 1.00 97.31 276 ALA A O 1
ATOM 2196 N N . TYR A 1 277 ? -16.597 -2.220 -4.394 1.00 98.38 277 TYR A N 1
ATOM 2197 C CA . TYR A 1 277 ? -16.066 -3.507 -3.949 1.00 98.38 277 TYR A CA 1
ATOM 2198 C C . TYR A 1 277 ? -15.268 -3.338 -2.652 1.00 98.38 277 TYR A C 1
ATOM 2200 O O . TYR A 1 277 ? -14.270 -2.615 -2.631 1.00 98.38 277 TYR A O 1
ATOM 2208 N N . ASP A 1 278 ? -15.640 -4.083 -1.610 1.00 98.38 278 ASP A N 1
ATOM 2209 C CA . ASP A 1 278 ? -14.954 -4.152 -0.306 1.00 98.38 278 ASP A CA 1
ATOM 2210 C C . ASP A 1 278 ? -13.455 -4.497 -0.410 1.00 98.38 278 ASP A C 1
ATOM 2212 O O . ASP A 1 278 ? -12.675 -4.228 0.505 1.00 98.38 278 ASP A O 1
ATOM 2216 N N . ASN A 1 279 ? -13.042 -5.097 -1.532 1.00 98.81 279 ASN A N 1
ATOM 2217 C CA . ASN A 1 279 ? -11.657 -5.437 -1.839 1.00 98.81 279 ASN A CA 1
ATOM 2218 C C . ASN A 1 279 ? -10.754 -4.198 -1.960 1.00 98.81 279 ASN A C 1
ATOM 2220 O O . ASN A 1 279 ? -9.558 -4.299 -1.695 1.00 98.81 279 ASN A O 1
ATOM 2224 N N . VAL A 1 280 ? -11.288 -3.064 -2.424 1.00 98.94 280 VAL A N 1
ATOM 2225 C CA . VAL A 1 280 ? -10.484 -1.917 -2.874 1.00 98.94 280 VAL A CA 1
ATOM 2226 C C . VAL A 1 280 ? -10.095 -1.020 -1.707 1.00 98.94 280 VAL A C 1
ATOM 2228 O O . VAL A 1 280 ? -10.947 -0.559 -0.959 1.00 98.94 280 VAL A O 1
ATOM 2231 N N . ILE A 1 281 ? -8.811 -0.701 -1.595 1.00 99.00 281 ILE A N 1
ATOM 2232 C CA . ILE A 1 281 ? -8.246 0.247 -0.631 1.00 99.00 281 ILE A CA 1
ATOM 2233 C C . ILE A 1 281 ? -7.501 1.324 -1.424 1.00 99.00 281 ILE A C 1
ATOM 2235 O O . ILE A 1 281 ? -6.789 1.007 -2.374 1.00 99.00 281 ILE A O 1
ATOM 2239 N N . PHE A 1 282 ? -7.644 2.596 -1.058 1.00 98.94 282 PHE A N 1
ATOM 2240 C CA . PHE A 1 282 ? -7.046 3.705 -1.809 1.00 98.94 282 PHE A CA 1
ATOM 2241 C C . PHE A 1 282 ? -5.798 4.236 -1.108 1.00 98.94 282 PHE A C 1
ATOM 2243 O O . PHE A 1 282 ? -5.918 4.844 -0.052 1.00 98.94 282 PHE A O 1
ATOM 2250 N N . GLU A 1 283 ? -4.612 4.087 -1.689 1.00 98.94 283 GLU A N 1
ATOM 2251 C CA . GLU A 1 283 ? -3.387 4.717 -1.183 1.00 98.94 283 GLU A CA 1
ATOM 2252 C C . GLU A 1 283 ? -3.079 5.965 -2.001 1.00 98.94 283 GLU A C 1
ATOM 2254 O O . GLU A 1 283 ? -2.650 5.908 -3.152 1.00 98.94 283 GLU A O 1
ATOM 2259 N N . ILE A 1 284 ? -3.371 7.129 -1.417 1.00 98.88 284 ILE A N 1
ATOM 2260 C CA . ILE A 1 284 ? -3.425 8.377 -2.185 1.00 98.88 284 ILE A CA 1
ATOM 2261 C C . ILE A 1 284 ? -2.063 9.013 -2.422 1.00 98.88 284 ILE A C 1
ATOM 2263 O O . ILE A 1 284 ? -1.970 9.954 -3.212 1.00 98.88 284 ILE A O 1
ATOM 2267 N N . TYR A 1 285 ? -1.026 8.563 -1.720 1.00 98.69 285 TYR A N 1
ATOM 2268 C CA . TYR A 1 285 ? 0.316 9.109 -1.837 1.00 98.69 285 TYR A CA 1
ATOM 2269 C C . TYR A 1 285 ? 1.344 8.128 -1.260 1.00 98.69 285 TYR A C 1
ATOM 2271 O O . TYR A 1 285 ? 1.528 8.128 -0.049 1.00 98.69 285 TYR A O 1
ATOM 2279 N N . ASN A 1 286 ? 2.014 7.367 -2.134 1.00 98.75 286 ASN A N 1
ATOM 2280 C CA . ASN A 1 286 ? 3.036 6.376 -1.768 1.00 98.75 286 ASN A CA 1
ATOM 2281 C C . ASN A 1 286 ? 4.114 6.897 -0.811 1.00 98.75 286 ASN A C 1
ATOM 2283 O O . ASN A 1 286 ? 4.199 6.431 0.305 1.00 98.75 286 ASN A O 1
ATOM 2287 N N . GLU A 1 287 ? 4.982 7.824 -1.234 1.00 97.88 287 GLU A N 1
ATOM 2288 C CA . GLU A 1 287 ? 6.146 8.185 -0.409 1.00 97.88 287 GLU A CA 1
ATOM 2289 C C . GLU A 1 287 ? 6.471 9.674 -0.499 1.00 97.88 287 GLU A C 1
ATOM 2291 O O . GLU A 1 287 ? 7.343 10.093 -1.274 1.00 97.88 287 GLU A O 1
ATOM 2296 N N . PRO A 1 288 ? 5.806 10.513 0.309 1.00 97.81 288 PRO A N 1
ATOM 2297 C CA . PRO A 1 288 ? 6.209 11.893 0.494 1.00 97.81 288 PRO A CA 1
ATOM 2298 C C . PRO A 1 288 ? 7.662 11.981 0.985 1.00 97.81 288 PRO A C 1
ATOM 2300 O O . PRO A 1 288 ? 8.016 11.518 2.071 1.00 97.81 288 PRO A O 1
ATOM 2303 N N . THR A 1 289 ? 8.518 12.622 0.190 1.00 94.06 289 THR A N 1
ATOM 2304 C CA . THR A 1 289 ? 9.935 12.804 0.531 1.00 94.06 289 THR A CA 1
ATOM 2305 C C . THR A 1 289 ? 10.131 14.079 1.351 1.00 94.06 289 THR A C 1
ATOM 2307 O O . THR A 1 289 ? 10.016 14.065 2.576 1.00 94.06 289 THR A O 1
ATOM 2310 N N . ASP A 1 290 ? 10.329 15.212 0.678 1.00 90.19 290 ASP A N 1
ATOM 2311 C CA . ASP A 1 290 ? 10.582 16.522 1.290 1.00 90.19 290 ASP A CA 1
ATOM 2312 C C . ASP A 1 290 ? 9.290 17.276 1.665 1.00 90.19 290 ASP A C 1
ATOM 2314 O O . ASP A 1 290 ? 9.326 18.404 2.171 1.00 90.19 290 ASP A O 1
ATOM 2318 N N . ALA A 1 291 ? 8.127 16.673 1.398 1.00 93.25 291 ALA A N 1
ATOM 2319 C CA . ALA A 1 291 ? 6.831 17.262 1.696 1.00 93.25 291 ALA A CA 1
ATOM 2320 C C . ALA A 1 291 ? 6.619 17.366 3.212 1.00 93.25 291 ALA A C 1
ATOM 2322 O O . ALA A 1 291 ? 6.776 16.401 3.959 1.00 93.25 291 ALA A O 1
ATOM 2323 N N . ARG A 1 292 ? 6.211 18.544 3.686 1.00 94.06 292 ARG A N 1
ATOM 2324 C CA . ARG A 1 292 ? 5.848 18.725 5.097 1.00 94.06 292 ARG A CA 1
ATOM 2325 C C . ARG A 1 292 ? 4.500 18.068 5.384 1.00 94.06 292 ARG A C 1
ATOM 2327 O O . ARG A 1 292 ? 3.603 18.115 4.544 1.00 94.06 292 ARG A O 1
ATOM 2334 N N . TRP A 1 293 ? 4.326 17.555 6.604 1.00 95.88 293 TRP A N 1
ATOM 2335 C CA . TRP A 1 293 ? 3.091 16.883 7.037 1.00 95.88 293 TRP A CA 1
ATOM 2336 C C . TRP A 1 293 ? 1.823 17.711 6.758 1.00 95.88 293 TRP A C 1
ATOM 2338 O O . TRP A 1 293 ? 0.820 17.168 6.313 1.00 95.88 293 TRP A O 1
ATOM 2348 N N . ASN A 1 294 ? 1.875 19.038 6.922 1.00 95.69 294 ASN A N 1
ATOM 2349 C CA . ASN A 1 294 ? 0.725 19.915 6.698 1.00 95.69 294 ASN A CA 1
ATOM 2350 C C . ASN A 1 294 ? 0.367 20.084 5.209 1.00 95.69 294 ASN A C 1
ATOM 2352 O O . ASN A 1 294 ? -0.790 20.330 4.884 1.00 95.69 294 ASN A O 1
ATOM 2356 N N . TRP A 1 295 ? 1.336 19.950 4.298 1.00 97.88 295 TRP A N 1
ATOM 2357 C CA . TRP A 1 295 ? 1.065 19.919 2.856 1.00 97.88 295 TRP A CA 1
ATOM 2358 C C . TRP A 1 295 ? 0.464 18.584 2.434 1.00 97.88 295 TRP A C 1
ATOM 2360 O O . TRP A 1 295 ? -0.443 18.565 1.609 1.00 97.88 295 TRP A O 1
ATOM 2370 N N . ILE A 1 296 ? 0.927 17.488 3.038 1.00 98.50 296 ILE A N 1
ATOM 2371 C CA . ILE A 1 296 ? 0.350 16.159 2.822 1.00 98.50 296 ILE A CA 1
ATOM 2372 C C . ILE A 1 296 ? -1.091 16.120 3.345 1.00 98.50 296 ILE A C 1
ATOM 2374 O O . ILE A 1 296 ? -1.972 15.658 2.628 1.00 98.50 296 ILE A O 1
ATOM 2378 N N . LYS A 1 297 ? -1.359 16.689 4.532 1.00 98.25 297 LYS A N 1
ATOM 2379 C CA . LYS A 1 297 ? -2.720 16.849 5.074 1.00 98.25 297 LYS A CA 1
ATOM 2380 C C . LYS A 1 297 ? -3.623 17.619 4.110 1.00 98.25 297 LYS A C 1
ATOM 2382 O O . LYS A 1 297 ? -4.674 17.116 3.740 1.00 98.25 297 LYS A O 1
ATOM 2387 N N . LEU A 1 298 ? -3.186 18.793 3.646 1.00 98.31 298 LEU A N 1
ATOM 2388 C CA . LEU A 1 298 ? -3.960 19.603 2.698 1.00 98.31 298 LEU A CA 1
ATOM 2389 C C . LEU A 1 298 ? -4.236 18.857 1.381 1.00 98.31 298 LEU A C 1
ATOM 2391 O O . LEU A 1 298 ? -5.338 18.933 0.840 1.00 98.31 298 LEU A O 1
ATOM 2395 N N . TYR A 1 299 ? -3.241 18.132 0.868 1.00 98.69 299 TYR A N 1
ATOM 2396 C CA . TYR A 1 299 ? -3.403 17.267 -0.298 1.00 98.69 299 TYR A CA 1
ATOM 2397 C C . TYR A 1 299 ? -4.456 16.179 -0.042 1.00 98.69 299 TYR A C 1
ATOM 2399 O O . TYR A 1 299 ? -5.385 16.032 -0.836 1.00 98.69 299 TYR A O 1
ATOM 2407 N N . ALA A 1 300 ? -4.359 15.468 1.083 1.00 98.81 300 ALA A N 1
ATOM 2408 C CA . ALA A 1 300 ? -5.288 14.405 1.444 1.00 98.81 300 ALA A CA 1
ATOM 2409 C C . ALA A 1 300 ? -6.728 14.926 1.558 1.00 98.81 300 ALA A C 1
ATOM 2411 O O . ALA A 1 300 ? -7.635 14.366 0.947 1.00 98.81 300 ALA A O 1
ATOM 2412 N N . GLU A 1 301 ? -6.925 16.060 2.229 1.00 98.50 301 GLU A N 1
ATOM 2413 C CA . GLU A 1 301 ? -8.231 16.719 2.387 1.00 98.50 301 GLU A CA 1
ATOM 2414 C C . GLU A 1 301 ? -8.798 17.259 1.064 1.00 98.50 301 GLU A C 1
ATOM 2416 O O . GLU A 1 301 ? -9.997 17.507 0.958 1.00 98.50 301 GLU A O 1
ATOM 2421 N N . THR A 1 302 ? -7.964 17.396 0.028 1.00 98.31 302 THR A N 1
ATOM 2422 C CA . THR A 1 302 ? -8.400 17.749 -1.331 1.00 98.31 302 THR A CA 1
ATOM 2423 C C . THR A 1 302 ? -8.827 16.517 -2.139 1.00 98.31 302 THR A C 1
ATOM 2425 O O . THR A 1 302 ? -9.798 16.580 -2.893 1.00 98.31 302 THR A O 1
ATOM 2428 N N . VAL A 1 303 ? -8.118 15.393 -1.995 1.00 98.75 303 VAL A N 1
ATOM 2429 C CA . VAL A 1 303 ? -8.333 14.175 -2.798 1.00 98.75 303 VAL A CA 1
ATOM 2430 C C . VAL A 1 303 ? -9.419 13.272 -2.209 1.00 98.75 303 VAL A C 1
ATOM 2432 O O . VAL A 1 303 ? -10.267 12.777 -2.950 1.00 98.75 303 VAL A O 1
ATOM 2435 N N . ILE A 1 304 ? -9.445 13.081 -0.886 1.00 98.81 304 ILE A N 1
ATOM 2436 C CA . ILE A 1 304 ? -10.387 12.174 -0.204 1.00 98.81 304 ILE A CA 1
ATOM 2437 C C . ILE A 1 304 ? -11.855 12.483 -0.534 1.00 98.81 304 ILE A C 1
ATOM 2439 O O . ILE A 1 304 ? -12.591 11.540 -0.834 1.00 98.81 304 ILE A O 1
ATOM 2443 N N . PRO A 1 305 ? -12.314 13.752 -0.570 1.00 98.62 305 PRO A N 1
ATOM 2444 C CA . PRO A 1 305 ? -13.694 14.054 -0.943 1.00 98.62 305 PRO A CA 1
ATOM 2445 C C . PRO A 1 305 ? -14.096 13.552 -2.334 1.00 98.62 305 PRO A C 1
ATOM 2447 O O . PRO A 1 305 ? -15.274 13.296 -2.557 1.00 98.62 305 PRO A O 1
ATOM 2450 N N . VAL A 1 306 ? -13.149 13.396 -3.269 1.00 98.69 306 VAL A N 1
ATOM 2451 C CA . VAL A 1 306 ? -13.421 12.834 -4.603 1.00 98.69 306 VAL A CA 1
ATOM 2452 C C . VAL A 1 306 ? -13.724 11.341 -4.516 1.00 98.69 306 VAL A C 1
ATOM 2454 O O . VAL A 1 306 ? -14.709 10.897 -5.098 1.00 98.69 306 VAL A O 1
ATOM 2457 N N . ILE A 1 307 ? -12.936 10.593 -3.740 1.00 98.75 307 ILE A N 1
ATOM 2458 C CA . ILE A 1 307 ? -13.165 9.162 -3.479 1.00 98.75 307 ILE A CA 1
ATOM 2459 C C . ILE A 1 307 ? -14.515 8.969 -2.781 1.00 98.75 307 ILE A C 1
ATOM 2461 O O . ILE A 1 307 ? -15.333 8.150 -3.200 1.00 98.75 307 ILE A O 1
ATOM 2465 N N . ARG A 1 308 ? -14.791 9.793 -1.762 1.00 98.56 308 ARG A N 1
ATOM 2466 C CA . ARG A 1 308 ? -16.004 9.717 -0.931 1.00 98.56 308 ARG A CA 1
ATOM 2467 C C . ARG A 1 308 ? -17.308 10.008 -1.679 1.00 98.56 308 ARG A C 1
ATOM 2469 O O . ARG A 1 308 ? -18.372 9.711 -1.149 1.00 98.56 308 ARG A O 1
ATOM 2476 N N . LYS A 1 309 ? -17.260 10.526 -2.915 1.00 98.25 309 LYS A N 1
ATOM 2477 C CA . LYS A 1 309 ? -18.446 10.594 -3.791 1.00 98.25 309 LYS A CA 1
ATOM 2478 C C . LYS A 1 309 ? -18.972 9.208 -4.181 1.00 98.25 309 LYS A C 1
ATOM 2480 O O . LYS A 1 309 ? -20.159 9.090 -4.469 1.00 98.25 309 LYS A O 1
ATOM 2485 N N . TYR A 1 310 ? -18.093 8.203 -4.232 1.00 98.25 310 TYR A N 1
ATOM 2486 C CA . TYR A 1 310 ? -18.390 6.882 -4.795 1.00 98.25 310 TYR A CA 1
ATOM 2487 C C . TYR A 1 310 ? -18.090 5.719 -3.841 1.00 98.25 310 TYR A C 1
ATOM 2489 O O . TYR A 1 310 ? -18.591 4.625 -4.075 1.00 98.25 310 TYR A O 1
ATOM 2497 N N . SER A 1 311 ? -17.284 5.926 -2.792 1.00 98.44 311 SER A N 1
ATOM 2498 C CA . SER A 1 311 ? -16.830 4.848 -1.905 1.00 98.44 311 SER A CA 1
ATOM 2499 C C . SER A 1 311 ? -16.516 5.318 -0.482 1.00 98.44 311 SER A C 1
ATOM 2501 O O . SER A 1 311 ? -15.893 6.366 -0.281 1.00 98.44 311 SER A O 1
ATOM 2503 N N . ASP A 1 312 ? -16.879 4.512 0.513 1.00 98.06 312 ASP A N 1
ATOM 2504 C CA . ASP A 1 312 ? -16.492 4.652 1.921 1.00 98.06 312 ASP A CA 1
ATOM 2505 C C . ASP A 1 312 ? -15.282 3.781 2.317 1.00 98.06 312 ASP A C 1
ATOM 2507 O O . ASP A 1 312 ? -14.836 3.844 3.470 1.00 98.06 312 ASP A O 1
ATOM 2511 N N . ASN A 1 313 ? -14.683 3.075 1.348 1.00 98.81 313 ASN A N 1
ATOM 2512 C CA . ASN A 1 313 ? -13.521 2.213 1.553 1.00 98.81 313 ASN A CA 1
ATOM 2513 C C . ASN A 1 313 ? -12.343 2.943 2.200 1.00 98.81 313 ASN A C 1
ATOM 2515 O O . ASN A 1 313 ? -12.185 4.169 2.100 1.00 98.81 313 ASN A O 1
ATOM 2519 N N . MET A 1 314 ? -11.474 2.172 2.847 1.00 98.88 314 MET A N 1
ATOM 2520 C CA . MET A 1 314 ? -10.326 2.709 3.564 1.00 98.88 314 MET A CA 1
ATOM 2521 C C . MET A 1 314 ? -9.401 3.510 2.637 1.00 98.88 314 MET A C 1
ATOM 2523 O O . MET A 1 314 ? -9.085 3.087 1.522 1.00 98.88 314 MET A O 1
ATOM 2527 N N . VAL A 1 315 ? -8.959 4.673 3.120 1.00 98.94 315 VAL A N 1
ATOM 2528 C CA . VAL A 1 315 ? -7.949 5.505 2.457 1.00 98.94 315 VAL A CA 1
ATOM 2529 C C . VAL A 1 315 ? -6.662 5.494 3.279 1.00 98.94 315 VAL A C 1
ATOM 2531 O O . VAL A 1 315 ? -6.679 5.773 4.476 1.00 98.94 315 VAL A O 1
ATOM 2534 N N . ILE A 1 316 ? -5.541 5.197 2.631 1.00 98.94 316 ILE A N 1
ATOM 2535 C CA . ILE A 1 316 ? -4.190 5.232 3.181 1.00 98.94 316 ILE A CA 1
ATOM 2536 C C . ILE A 1 316 ? -3.532 6.558 2.790 1.00 98.94 316 ILE A C 1
ATOM 2538 O O . ILE A 1 316 ? -3.484 6.916 1.609 1.00 98.94 316 ILE A O 1
ATOM 2542 N N . VAL A 1 317 ? -3.025 7.288 3.784 1.00 98.94 317 VAL A N 1
ATOM 2543 C CA . VAL A 1 317 ? -2.316 8.559 3.602 1.00 98.94 317 VAL A CA 1
ATOM 2544 C C . VAL A 1 317 ? -0.838 8.403 3.964 1.00 98.94 317 VAL A C 1
ATOM 2546 O O . VAL A 1 317 ? -0.517 8.076 5.108 1.00 98.94 317 VAL A O 1
ATOM 2549 N N . GLY A 1 318 ? 0.029 8.725 2.998 1.00 98.50 318 GLY A N 1
ATOM 2550 C CA . GLY A 1 318 ? 1.481 8.846 3.155 1.00 98.50 318 GLY A CA 1
ATOM 2551 C C . GLY A 1 318 ? 1.915 9.768 4.291 1.00 98.50 318 GLY A C 1
ATOM 2552 O O . GLY A 1 318 ? 1.211 10.708 4.673 1.00 98.50 318 GLY A O 1
ATOM 2553 N N . SER A 1 319 ? 3.127 9.566 4.798 1.00 96.75 319 SER A N 1
ATOM 2554 C CA . SER A 1 319 ? 3.767 10.449 5.772 1.00 96.75 319 SER A CA 1
ATOM 2555 C C . SER A 1 319 ? 5.162 10.897 5.316 1.00 96.75 319 SER A C 1
ATOM 2557 O O . SER A 1 319 ? 5.775 10.275 4.453 1.00 96.75 319 SER A O 1
ATOM 2559 N N . PRO A 1 320 ? 5.691 12.020 5.837 1.00 97.38 320 PRO A N 1
ATOM 2560 C CA . PRO A 1 320 ? 7.008 12.500 5.426 1.00 97.38 320 PRO A CA 1
ATOM 2561 C C . PRO A 1 320 ? 8.130 11.473 5.618 1.00 97.38 320 PRO A C 1
ATOM 2563 O O . PRO A 1 320 ? 8.058 10.605 6.497 1.00 97.38 320 PRO A O 1
ATOM 2566 N N . ALA A 1 321 ? 9.224 11.697 4.884 1.00 96.88 321 ALA A N 1
ATOM 2567 C CA . ALA A 1 321 ? 10.442 10.896 4.926 1.00 96.88 321 ALA A CA 1
ATOM 2568 C C . ALA A 1 321 ? 10.209 9.434 4.522 1.00 96.88 321 ALA A C 1
ATOM 2570 O O . ALA A 1 321 ? 10.595 8.537 5.269 1.00 96.88 321 ALA A O 1
ATOM 2571 N N . TRP A 1 322 ? 9.617 9.222 3.338 1.00 98.44 322 TRP A N 1
ATOM 2572 C CA . TRP A 1 322 ? 9.337 7.886 2.789 1.00 98.44 322 TRP A CA 1
ATOM 2573 C C . TRP A 1 322 ? 8.485 7.058 3.756 1.00 98.44 322 TRP A C 1
ATOM 2575 O O . TRP A 1 322 ? 8.868 5.965 4.162 1.00 98.44 322 TRP A O 1
ATOM 2585 N N . ASP A 1 323 ? 7.380 7.644 4.219 1.00 98.31 323 ASP A N 1
ATOM 2586 C CA . ASP A 1 323 ? 6.425 6.998 5.117 1.00 98.31 323 ASP A CA 1
ATOM 2587 C C . ASP A 1 323 ? 6.998 6.536 6.465 1.00 98.31 323 ASP A C 1
ATOM 2589 O O . ASP A 1 323 ? 6.573 5.545 7.051 1.00 98.31 323 ASP A O 1
ATOM 2593 N N . GLN A 1 324 ? 7.957 7.275 7.023 1.00 98.31 324 GLN A N 1
ATOM 2594 C CA . GLN A 1 324 ? 8.577 6.914 8.307 1.00 98.31 324 GLN A CA 1
ATOM 2595 C C . GLN A 1 324 ? 8.028 7.688 9.504 1.00 98.31 324 GLN A C 1
ATOM 2597 O O . GLN A 1 324 ? 8.451 7.444 10.638 1.00 98.31 324 GLN A O 1
ATOM 2602 N N . THR A 1 325 ? 7.132 8.656 9.287 1.00 98.00 325 THR A N 1
ATOM 2603 C CA . THR A 1 325 ? 6.721 9.611 10.329 1.00 98.00 325 THR A CA 1
ATOM 2604 C C . THR A 1 325 ? 5.202 9.770 10.495 1.00 98.00 325 THR A C 1
ATOM 2606 O O . THR A 1 325 ? 4.712 10.900 10.623 1.00 98.00 325 THR A O 1
ATOM 2609 N N . PRO A 1 326 ? 4.419 8.671 10.580 1.00 98.12 326 PRO A N 1
ATOM 2610 C CA . PRO A 1 326 ? 2.974 8.769 10.810 1.00 98.12 326 PRO A CA 1
ATOM 2611 C C . PRO A 1 326 ? 2.637 9.415 12.168 1.00 98.12 326 PRO A C 1
ATOM 2613 O O . PRO A 1 326 ? 1.550 9.960 12.349 1.00 98.12 326 PRO A O 1
ATOM 2616 N N . ASP A 1 327 ? 3.584 9.445 13.118 1.00 98.38 327 ASP A N 1
ATOM 2617 C CA . ASP A 1 327 ? 3.430 10.103 14.421 1.00 98.38 327 ASP A CA 1
ATOM 2618 C C . ASP A 1 327 ? 3.164 11.613 14.327 1.00 98.38 327 ASP A C 1
ATOM 2620 O O . ASP A 1 327 ? 2.605 12.202 15.255 1.00 98.38 327 ASP A O 1
ATOM 2624 N N . LEU A 1 328 ? 3.523 12.248 13.207 1.00 97.81 328 LEU A N 1
ATOM 2625 C CA . LEU A 1 328 ? 3.293 13.676 12.997 1.00 97.81 328 LEU A CA 1
ATOM 2626 C C . LEU A 1 328 ? 1.807 14.037 12.863 1.00 97.81 328 LEU A C 1
ATOM 2628 O O . LEU A 1 328 ? 1.442 15.168 13.180 1.00 97.81 328 LEU A O 1
ATOM 2632 N N . PHE A 1 329 ? 0.950 13.091 12.471 1.00 97.75 329 PHE A N 1
ATOM 2633 C CA . PHE A 1 329 ? -0.487 13.325 12.304 1.00 97.75 329 PHE A CA 1
ATOM 2634 C C . PHE A 1 329 ? -1.286 13.222 13.608 1.00 97.75 329 PHE A C 1
ATOM 2636 O O . PHE A 1 329 ? -2.441 13.621 13.637 1.00 97.75 329 PHE A O 1
ATOM 2643 N N . VAL A 1 330 ? -0.704 12.741 14.715 1.00 97.50 330 VAL A N 1
ATOM 2644 C CA . VAL A 1 330 ? -1.454 12.487 15.967 1.00 97.50 330 VAL A CA 1
ATOM 2645 C C . VAL A 1 330 ? -2.147 13.742 16.505 1.00 97.50 330 VAL A C 1
ATOM 2647 O O . VAL A 1 330 ? -3.242 13.668 17.053 1.00 97.50 330 VAL A O 1
ATOM 2650 N N . LYS A 1 331 ? -1.506 14.908 16.373 1.00 96.69 331 LYS A N 1
ATOM 2651 C CA . LYS A 1 331 ? -2.061 16.172 16.881 1.00 96.69 331 LYS A CA 1
ATOM 2652 C C . LYS A 1 331 ? -3.117 16.772 15.962 1.00 96.69 331 LYS A C 1
ATOM 2654 O O . LYS A 1 331 ? -4.034 17.424 16.447 1.00 96.69 331 LYS A O 1
ATOM 2659 N N . GLU A 1 332 ? -2.936 16.598 14.661 1.00 96.38 332 GLU A N 1
ATOM 2660 C CA . GLU A 1 332 ? -3.761 17.199 13.616 1.00 96.38 332 GLU A CA 1
ATOM 2661 C C . GLU A 1 332 ? -3.971 16.157 12.508 1.00 96.38 332 GLU A C 1
ATOM 2663 O O . GLU A 1 332 ? -3.338 16.247 11.450 1.00 96.38 332 GLU A O 1
ATOM 2668 N N . PRO A 1 333 ? -4.805 15.130 12.766 1.00 97.25 333 PRO A N 1
ATOM 2669 C CA . PRO A 1 333 ? -5.073 14.092 11.783 1.00 97.25 333 PRO A CA 1
ATOM 2670 C C . PRO A 1 333 ? -5.801 14.677 10.573 1.00 97.25 333 PRO A C 1
ATOM 2672 O O . PRO A 1 333 ? -6.442 15.726 10.660 1.00 97.25 333 PRO A O 1
ATOM 2675 N N . VAL A 1 334 ? -5.700 13.987 9.439 1.00 98.19 334 VAL A N 1
ATOM 2676 C CA . VAL A 1 334 ? -6.504 14.280 8.248 1.00 98.19 334 VAL A CA 1
ATOM 2677 C C . VAL A 1 334 ? -7.982 14.142 8.602 1.00 98.19 334 VAL A C 1
ATOM 2679 O O . VAL A 1 334 ? -8.387 13.144 9.201 1.00 98.19 334 VAL A O 1
ATOM 2682 N N . GLU A 1 335 ? -8.784 15.141 8.241 1.00 94.50 335 GLU A N 1
ATOM 2683 C CA . GLU A 1 335 ? -10.227 15.088 8.460 1.00 94.50 335 GLU A CA 1
ATOM 2684 C C . GLU A 1 335 ? -10.900 14.097 7.503 1.00 94.50 335 GLU A C 1
ATOM 2686 O O . GLU A 1 335 ? -10.668 14.104 6.293 1.00 94.50 335 GLU A O 1
ATOM 2691 N N . GLY A 1 336 ? -11.773 13.253 8.050 1.00 94.06 336 GLY A N 1
ATOM 2692 C CA . GLY A 1 336 ? -12.566 12.300 7.285 1.00 94.06 336 GLY A CA 1
ATOM 2693 C C . GLY A 1 336 ? -12.752 10.976 8.014 1.00 94.06 336 GLY A C 1
ATOM 2694 O O . GLY A 1 336 ? -12.300 10.781 9.141 1.00 94.06 336 GLY A O 1
ATOM 2695 N N . GLU A 1 337 ? -13.452 10.065 7.350 1.00 96.19 337 GLU A N 1
ATOM 2696 C CA . GLU A 1 337 ? -13.766 8.737 7.868 1.00 96.19 337 GLU A CA 1
ATOM 2697 C C . GLU A 1 337 ? -12.927 7.668 7.168 1.00 96.19 337 GLU A C 1
ATOM 2699 O O . GLU A 1 337 ? -12.556 7.813 5.999 1.00 96.19 337 GLU A O 1
ATOM 2704 N N . ASN A 1 338 ? -12.673 6.573 7.885 1.00 98.56 338 ASN A N 1
ATOM 2705 C CA . ASN A 1 338 ? -11.954 5.400 7.394 1.00 98.56 338 ASN A CA 1
ATOM 2706 C C . ASN A 1 338 ? -10.567 5.713 6.797 1.00 98.56 338 ASN A C 1
ATOM 2708 O O . ASN A 1 338 ? -10.241 5.299 5.685 1.00 98.56 338 ASN A O 1
ATOM 2712 N N . ILE A 1 339 ? -9.771 6.498 7.531 1.00 98.88 339 ILE A N 1
ATOM 2713 C CA . ILE A 1 339 ? -8.424 6.921 7.129 1.00 98.88 339 ILE A CA 1
ATOM 2714 C C . ILE A 1 339 ? -7.377 6.198 7.976 1.00 98.88 339 ILE A C 1
ATOM 2716 O O . ILE A 1 339 ? -7.368 6.311 9.204 1.00 98.88 339 ILE A O 1
ATOM 2720 N N . SER A 1 340 ? -6.468 5.500 7.305 1.00 98.81 340 SER A N 1
ATOM 2721 C CA . SER A 1 340 ? -5.243 4.941 7.878 1.00 98.81 340 SER A CA 1
ATOM 2722 C C . SER A 1 340 ? -4.011 5.689 7.370 1.00 98.81 340 SER A C 1
ATOM 2724 O O . SER A 1 340 ? -4.060 6.358 6.340 1.00 98.81 340 SER A O 1
ATOM 2726 N N . TYR A 1 341 ? -2.892 5.537 8.067 1.00 98.88 341 TYR A N 1
ATOM 2727 C CA . TYR A 1 341 ? -1.609 6.124 7.689 1.00 98.88 341 TYR A CA 1
ATOM 2728 C C . TYR A 1 341 ? -0.632 5.019 7.317 1.00 98.88 341 TYR A C 1
ATOM 2730 O O . TYR A 1 341 ? -0.552 4.002 8.009 1.00 98.88 341 TYR A O 1
ATOM 2738 N N . SER A 1 342 ? 0.103 5.204 6.233 1.00 98.50 342 SER A N 1
ATOM 2739 C CA . SER A 1 342 ? 1.119 4.247 5.818 1.00 98.50 342 SER A CA 1
ATOM 2740 C C . SER A 1 342 ? 2.388 4.373 6.659 1.00 98.50 342 SER A C 1
ATOM 2742 O O . SER A 1 342 ? 2.727 5.430 7.209 1.00 98.50 342 SER A O 1
ATOM 2744 N N . PHE A 1 343 ? 3.080 3.246 6.783 1.00 98.88 343 PHE A N 1
ATOM 2745 C CA . PHE A 1 343 ? 4.408 3.150 7.357 1.00 98.88 343 PHE A CA 1
ATOM 2746 C C . PHE A 1 343 ? 5.277 2.225 6.511 1.00 98.88 343 PHE A C 1
ATOM 2748 O O . PHE A 1 343 ? 4.928 1.055 6.359 1.00 98.88 343 PHE A O 1
ATOM 2755 N N . HIS A 1 344 ? 6.415 2.707 6.014 1.00 98.88 344 HIS A N 1
ATOM 2756 C CA . HIS A 1 344 ? 7.334 1.891 5.217 1.00 98.88 344 HIS A CA 1
ATOM 2757 C C . HIS A 1 344 ? 8.614 1.549 5.973 1.00 98.88 344 HIS A C 1
ATOM 2759 O O . HIS A 1 344 ? 9.165 2.346 6.741 1.00 98.88 344 HIS A O 1
ATOM 2765 N N . TYR A 1 345 ? 9.125 0.340 5.735 1.00 98.81 345 TYR A N 1
ATOM 2766 C CA . TYR A 1 345 ? 10.436 -0.063 6.230 1.00 98.81 345 TYR A CA 1
ATOM 2767 C C . TYR A 1 345 ? 11.127 -1.070 5.310 1.00 98.81 345 TYR A C 1
ATOM 2769 O O . TYR A 1 345 ? 10.527 -1.764 4.508 1.00 98.81 345 TYR A O 1
ATOM 2777 N N . TYR A 1 346 ? 12.434 -1.188 5.481 1.00 98.81 346 TYR A N 1
ATOM 2778 C CA . TYR A 1 346 ? 13.286 -2.136 4.768 1.00 98.81 346 TYR A CA 1
ATOM 2779 C C . TYR A 1 346 ? 14.225 -2.714 5.812 1.00 98.81 346 TYR A C 1
ATOM 2781 O O . TYR A 1 346 ? 14.967 -1.955 6.446 1.00 98.81 346 TYR A O 1
ATOM 2789 N N . ALA A 1 347 ? 14.132 -4.019 6.061 1.00 98.56 347 ALA A N 1
ATOM 2790 C CA . ALA A 1 347 ? 14.727 -4.644 7.240 1.00 98.56 347 ALA A CA 1
ATOM 2791 C C . ALA A 1 347 ? 16.256 -4.489 7.301 1.00 98.56 347 ALA A C 1
ATOM 2793 O O . ALA A 1 347 ? 16.818 -4.367 8.387 1.00 98.56 347 ALA A O 1
ATOM 2794 N N . GLY A 1 348 ? 16.928 -4.411 6.147 1.00 98.19 348 GLY A N 1
ATOM 2795 C CA . GLY A 1 348 ? 18.374 -4.185 6.063 1.00 98.19 348 GLY A CA 1
ATOM 2796 C C . GLY A 1 348 ? 18.823 -2.765 6.424 1.00 98.19 348 GLY A C 1
ATOM 2797 O O . GLY A 1 348 ? 19.996 -2.541 6.707 1.00 98.19 348 GLY A O 1
ATOM 2798 N N . SER A 1 349 ? 17.915 -1.784 6.441 1.00 98.56 349 SER A N 1
ATOM 2799 C CA . SER A 1 349 ? 18.268 -0.366 6.634 1.00 98.56 349 SER A CA 1
ATOM 2800 C C . SER A 1 349 ? 17.593 0.296 7.831 1.00 98.56 349 SER A C 1
ATOM 2802 O O . SER A 1 349 ? 18.130 1.254 8.392 1.00 98.56 349 SER A O 1
ATOM 2804 N N . HIS A 1 350 ? 16.431 -0.202 8.242 1.00 98.62 350 HIS A N 1
ATOM 2805 C CA . HIS A 1 350 ? 15.586 0.438 9.242 1.00 98.62 350 HIS A CA 1
ATOM 2806 C C . HIS A 1 350 ? 15.527 -0.366 10.540 1.00 98.62 350 HIS A C 1
ATOM 2808 O O . HIS A 1 350 ? 15.706 -1.582 10.555 1.00 98.62 350 HIS A O 1
ATOM 2814 N N . LYS A 1 351 ? 15.251 0.326 11.652 1.00 98.38 351 LYS A N 1
ATOM 2815 C CA . LYS A 1 351 ? 15.176 -0.286 12.988 1.00 98.38 351 LYS A CA 1
ATOM 2816 C C . LYS A 1 351 ? 13.847 0.024 13.657 1.00 98.38 351 LYS A C 1
ATOM 2818 O O . LYS A 1 351 ? 13.414 1.179 13.657 1.00 98.38 351 LYS A O 1
ATOM 2823 N N . ILE A 1 352 ? 13.263 -0.968 14.328 1.00 98.69 352 ILE A N 1
ATOM 2824 C CA . ILE A 1 352 ? 12.052 -0.787 15.145 1.00 98.69 352 ILE A CA 1
ATOM 2825 C C . ILE A 1 352 ? 12.275 0.310 16.193 1.00 98.69 352 ILE A C 1
ATOM 2827 O O . ILE A 1 352 ? 11.448 1.202 16.357 1.00 98.69 352 ILE A O 1
ATOM 2831 N N . SER A 1 353 ? 13.451 0.324 16.826 1.00 98.19 353 SER A N 1
ATOM 2832 C CA . SER A 1 353 ? 13.827 1.312 17.848 1.00 98.19 353 SER A CA 1
ATOM 2833 C C . SER A 1 353 ? 13.918 2.764 17.354 1.00 98.19 353 SER A C 1
ATOM 2835 O O . SER A 1 353 ? 14.075 3.665 18.178 1.00 98.19 353 SER A O 1
ATOM 2837 N N . ASN A 1 354 ? 13.805 3.012 16.044 1.00 97.56 354 ASN A N 1
ATOM 2838 C CA . ASN A 1 354 ? 13.817 4.355 15.467 1.00 97.56 354 ASN A CA 1
ATOM 2839 C C . ASN A 1 354 ? 12.598 4.640 14.576 1.00 97.56 354 ASN A C 1
ATOM 2841 O O . ASN A 1 354 ? 11.836 5.559 14.866 1.00 97.56 354 ASN A O 1
ATOM 2845 N N . GLN A 1 355 ? 12.403 3.867 13.506 1.00 98.38 355 GLN A N 1
ATOM 2846 C CA . GLN A 1 355 ? 11.253 4.032 12.615 1.00 98.38 355 GLN A CA 1
ATOM 2847 C C . GLN A 1 355 ? 9.995 3.385 13.210 1.00 98.38 355 GLN A C 1
ATOM 2849 O O . GLN A 1 355 ? 8.971 4.051 13.330 1.00 98.38 355 GLN A O 1
ATOM 2854 N N . GLY A 1 356 ? 10.078 2.135 13.679 1.00 98.50 356 GLY A N 1
ATOM 2855 C CA . GLY A 1 356 ? 8.916 1.410 14.223 1.00 98.50 356 GLY A CA 1
ATOM 2856 C C . GLY A 1 356 ? 8.253 2.126 15.407 1.00 98.50 356 GLY A C 1
ATOM 2857 O O . GLY A 1 356 ? 7.034 2.262 15.450 1.00 98.50 356 GLY A O 1
ATOM 2858 N N . ILE A 1 357 ? 9.041 2.718 16.312 1.00 98.56 357 ILE A N 1
ATOM 2859 C CA . ILE A 1 357 ? 8.517 3.471 17.465 1.00 98.56 357 ILE A CA 1
ATOM 2860 C C . ILE A 1 357 ? 7.674 4.698 17.063 1.00 98.56 357 ILE A C 1
ATOM 2862 O O . ILE A 1 357 ? 6.904 5.214 17.872 1.00 98.56 357 ILE A O 1
ATOM 2866 N N . ARG A 1 358 ? 7.795 5.195 15.825 1.00 98.62 358 ARG A N 1
ATOM 2867 C CA . ARG A 1 358 ? 6.939 6.270 15.294 1.00 98.62 358 ARG A CA 1
ATOM 2868 C C . ARG A 1 358 ? 5.572 5.742 14.884 1.00 98.62 358 ARG A C 1
ATOM 2870 O O . ARG A 1 358 ? 4.567 6.332 15.269 1.00 98.62 358 ARG A O 1
ATOM 2877 N N . ALA A 1 359 ? 5.519 4.597 14.211 1.00 98.69 359 ALA A N 1
ATOM 2878 C CA . ALA A 1 359 ? 4.261 3.896 13.965 1.00 98.69 359 ALA A CA 1
ATOM 2879 C C . ALA A 1 359 ? 3.562 3.525 15.286 1.00 98.69 359 ALA A C 1
ATOM 2881 O O . ALA A 1 359 ? 2.362 3.748 15.434 1.00 98.69 359 ALA A O 1
ATOM 2882 N N . GLU A 1 360 ? 4.315 3.069 16.294 1.00 98.75 360 GLU A N 1
ATOM 2883 C CA . GLU A 1 360 ? 3.769 2.804 17.633 1.00 98.75 360 GLU A CA 1
ATOM 2884 C C . GLU A 1 360 ? 3.154 4.051 18.277 1.00 98.75 360 GLU A C 1
ATOM 2886 O O . GLU A 1 360 ? 2.066 3.973 18.843 1.00 98.75 360 GLU A O 1
ATOM 2891 N N . LYS A 1 361 ? 3.808 5.215 18.163 1.00 98.81 361 LYS A N 1
ATOM 2892 C CA . LYS A 1 361 ? 3.264 6.489 18.662 1.00 98.81 361 LYS A CA 1
ATOM 2893 C C . LYS A 1 361 ? 2.008 6.924 17.915 1.00 98.81 361 LYS A C 1
ATOM 2895 O O . LYS A 1 361 ? 1.097 7.438 18.556 1.00 98.81 361 LYS A O 1
ATOM 2900 N N . ALA A 1 362 ? 1.955 6.727 16.598 1.00 98.81 362 ALA A N 1
ATOM 2901 C CA . ALA A 1 362 ? 0.763 7.013 15.806 1.00 98.81 362 ALA A CA 1
ATOM 2902 C C . ALA A 1 362 ? -0.421 6.157 16.280 1.00 98.81 362 ALA A C 1
ATOM 2904 O O . ALA A 1 362 ? -1.472 6.697 16.625 1.00 98.81 362 ALA A O 1
ATOM 2905 N N . MET A 1 363 ? -0.199 4.846 16.421 1.00 98.81 363 MET A N 1
ATOM 2906 C CA . MET A 1 363 ? -1.187 3.914 16.965 1.00 98.81 363 MET A CA 1
ATOM 2907 C C . MET A 1 363 ? -1.614 4.275 18.381 1.00 98.81 363 MET A C 1
ATOM 2909 O O . MET A 1 363 ? -2.808 4.330 18.653 1.00 98.81 363 MET A O 1
ATOM 2913 N N . ALA A 1 364 ? -0.672 4.572 19.276 1.00 98.75 364 ALA A N 1
ATOM 2914 C CA . ALA A 1 364 ? -0.981 4.996 20.639 1.00 98.75 364 ALA A CA 1
ATOM 2915 C C . ALA A 1 364 ? -1.760 6.324 20.692 1.00 98.75 364 ALA A C 1
ATOM 2917 O O . ALA A 1 364 ? -2.513 6.561 21.632 1.00 98.75 364 ALA A O 1
ATOM 2918 N N . GLY A 1 365 ? -1.601 7.176 19.676 1.00 98.50 365 GLY A N 1
ATOM 2919 C CA . GLY A 1 365 ? -2.377 8.398 19.468 1.00 98.50 365 GLY A CA 1
ATOM 2920 C C . GLY A 1 365 ? -3.761 8.185 18.846 1.00 98.50 365 GLY A C 1
ATOM 2921 O O . GLY A 1 365 ? -4.435 9.168 18.556 1.00 98.50 365 GLY A O 1
ATOM 2922 N N . GLY A 1 366 ? -4.179 6.934 18.624 1.00 98.44 366 GLY A N 1
ATOM 2923 C CA . GLY A 1 366 ? -5.478 6.576 18.051 1.00 98.44 366 GLY A CA 1
ATOM 2924 C C . GLY A 1 366 ? -5.512 6.496 16.522 1.00 98.44 366 GLY A C 1
ATOM 2925 O O . GLY A 1 366 ? -6.573 6.249 15.955 1.00 98.44 366 GLY A O 1
ATOM 2926 N N . LEU A 1 367 ? -4.380 6.678 15.834 1.00 98.75 367 LEU A N 1
ATOM 2927 C CA . LEU A 1 367 ? -4.315 6.565 14.376 1.00 98.75 367 LEU A CA 1
ATOM 2928 C C . LEU A 1 367 ? -4.119 5.110 13.956 1.00 98.75 367 LEU A C 1
ATOM 2930 O O . LEU A 1 367 ? -3.253 4.419 14.486 1.00 98.75 367 LEU A O 1
ATOM 2934 N N . SER A 1 368 ? -4.883 4.640 12.976 1.00 98.69 368 SER A N 1
ATOM 2935 C CA . SER A 1 368 ? -4.651 3.310 12.404 1.00 98.69 368 SER A CA 1
ATOM 2936 C C . SER A 1 368 ? -3.494 3.360 11.416 1.00 98.69 368 SER A C 1
ATOM 2938 O O . SER A 1 368 ? -3.414 4.284 10.607 1.00 98.69 368 SER A O 1
ATOM 2940 N N . VAL A 1 369 ? -2.601 2.375 11.490 1.00 98.88 369 VAL A N 1
ATOM 2941 C CA . VAL A 1 369 ? -1.405 2.284 10.644 1.00 98.88 369 VAL A CA 1
ATOM 2942 C C . VAL A 1 369 ? -1.457 1.008 9.812 1.00 98.88 369 VAL A C 1
ATOM 2944 O O . VAL A 1 369 ? -1.897 -0.031 10.302 1.00 98.88 369 VAL A O 1
ATOM 2947 N N . ILE A 1 370 ? -0.983 1.088 8.572 1.00 98.81 370 ILE A N 1
ATOM 2948 C CA . ILE A 1 370 ? -0.774 -0.053 7.677 1.00 98.81 370 ILE A CA 1
ATOM 2949 C C . ILE A 1 370 ? 0.649 -0.017 7.118 1.00 98.81 370 ILE A C 1
ATOM 2951 O O . ILE A 1 370 ? 1.198 1.056 6.881 1.00 98.81 370 ILE A O 1
ATOM 2955 N N . VAL A 1 371 ? 1.257 -1.184 6.904 1.00 98.94 371 VAL A N 1
ATOM 2956 C CA . VAL A 1 371 ? 2.568 -1.291 6.250 1.00 98.94 371 VAL A CA 1
ATOM 2957 C C . VAL A 1 371 ? 2.360 -1.533 4.754 1.00 98.94 371 VAL A C 1
ATOM 2959 O O . VAL A 1 371 ? 2.502 -2.656 4.271 1.00 98.94 371 VAL A O 1
ATOM 2962 N N . SER A 1 372 ? 1.948 -0.498 4.020 1.00 98.88 372 SER A N 1
ATOM 2963 C CA . SER A 1 372 ? 1.643 -0.586 2.580 1.00 98.88 372 SER A CA 1
ATOM 2964 C C . SER A 1 372 ? 2.850 -0.972 1.723 1.00 98.88 372 SER A C 1
ATOM 2966 O O . SER A 1 372 ? 2.664 -1.548 0.656 1.00 98.88 372 SER A O 1
ATOM 2968 N N . GLU A 1 373 ? 4.071 -0.756 2.208 1.00 98.88 373 GLU A N 1
ATOM 2969 C CA . GLU A 1 373 ? 5.289 -1.252 1.576 1.00 98.88 373 GLU A CA 1
ATOM 2970 C C . GLU A 1 373 ? 6.340 -1.642 2.619 1.00 98.88 373 GLU A C 1
ATOM 2972 O O . GLU A 1 373 ? 6.616 -0.906 3.570 1.00 98.88 373 GLU A O 1
ATOM 2977 N N . TRP A 1 374 ? 6.963 -2.806 2.437 1.00 98.88 374 TRP A N 1
ATOM 2978 C CA . TRP A 1 374 ? 8.183 -3.150 3.162 1.00 98.88 374 TRP A CA 1
ATOM 2979 C C . TRP A 1 374 ? 9.082 -4.121 2.399 1.00 98.88 374 TRP A C 1
ATOM 2981 O O . TRP A 1 374 ? 8.588 -4.977 1.672 1.00 98.88 374 TRP A O 1
ATOM 2991 N N . GLY A 1 375 ? 10.399 -4.047 2.600 1.00 98.69 375 GLY A N 1
ATOM 2992 C CA . GLY A 1 375 ? 11.365 -4.929 1.934 1.00 98.69 375 GLY A CA 1
ATOM 2993 C C . GLY A 1 375 ? 12.180 -5.807 2.882 1.00 98.69 375 GLY A C 1
ATOM 2994 O O . GLY A 1 375 ? 12.511 -5.417 4.006 1.00 98.69 375 GLY A O 1
ATOM 2995 N N . THR A 1 376 ? 12.563 -6.987 2.390 1.00 98.50 376 THR A N 1
ATOM 2996 C CA . THR A 1 376 ? 13.414 -7.953 3.110 1.00 98.50 376 THR A CA 1
ATOM 2997 C C . THR A 1 376 ? 14.895 -7.559 3.127 1.00 98.50 376 THR A C 1
ATOM 2999 O O . THR A 1 376 ? 15.684 -8.111 3.896 1.00 98.50 376 THR A O 1
ATOM 3002 N N . ILE A 1 377 ? 15.265 -6.606 2.274 1.00 98.44 377 ILE A N 1
ATOM 3003 C CA . ILE A 1 377 ? 16.635 -6.202 1.949 1.00 98.44 377 ILE A CA 1
ATOM 3004 C C . ILE A 1 377 ? 16.895 -4.747 2.401 1.00 98.44 377 ILE A C 1
ATOM 3006 O O . ILE A 1 377 ? 16.234 -4.248 3.320 1.00 98.44 377 ILE A O 1
ATOM 3010 N N . ASN A 1 378 ? 17.870 -4.052 1.808 1.00 98.25 378 ASN A N 1
ATOM 3011 C CA . ASN A 1 378 ? 18.169 -2.648 2.113 1.00 98.25 378 ASN A CA 1
ATOM 3012 C C . ASN A 1 378 ? 17.231 -1.655 1.399 1.00 98.25 378 ASN A C 1
ATOM 3014 O O . ASN A 1 378 ? 16.683 -1.931 0.345 1.00 98.25 378 ASN A O 1
ATOM 3018 N N . ALA A 1 379 ? 17.108 -0.430 1.907 1.00 97.38 379 ALA A N 1
ATOM 3019 C CA . ALA A 1 379 ? 16.198 0.584 1.356 1.00 97.38 379 ALA A CA 1
ATOM 3020 C C . ALA A 1 379 ? 16.498 1.031 -0.092 1.00 97.38 379 ALA A C 1
ATOM 3022 O O . ALA A 1 379 ? 15.721 1.775 -0.674 1.00 97.38 379 ALA A O 1
ATOM 3023 N N . ASN A 1 380 ? 17.623 0.617 -0.682 1.00 95.69 380 ASN A N 1
ATOM 3024 C CA . ASN A 1 380 ? 17.938 0.871 -2.089 1.00 95.69 380 ASN A CA 1
ATOM 3025 C C . ASN A 1 380 ? 17.356 -0.183 -3.054 1.00 95.69 380 ASN A C 1
ATOM 3027 O O . ASN A 1 380 ? 17.656 -0.104 -4.242 1.00 95.69 380 ASN A O 1
ATOM 3031 N N . GLY A 1 381 ? 16.593 -1.164 -2.558 1.00 94.81 381 GLY A N 1
ATOM 3032 C CA . GLY A 1 381 ? 16.003 -2.236 -3.367 1.00 94.81 381 GLY A CA 1
ATOM 3033 C C . GLY A 1 381 ? 16.890 -3.476 -3.533 1.00 94.81 381 GLY A C 1
ATOM 3034 O O . GLY A 1 381 ? 16.462 -4.450 -4.145 1.00 94.81 381 GLY A O 1
ATOM 3035 N N . ASP A 1 382 ? 18.107 -3.483 -2.974 1.00 96.75 382 ASP A N 1
ATOM 3036 C CA . ASP A 1 382 ? 19.090 -4.537 -3.237 1.00 96.75 382 ASP A CA 1
ATOM 3037 C C . ASP A 1 382 ? 19.838 -5.047 -1.985 1.00 96.75 382 ASP A C 1
ATOM 3039 O O . ASP A 1 382 ? 19.749 -4.502 -0.876 1.00 96.75 382 ASP A O 1
ATOM 3043 N N . GLY A 1 383 ? 20.613 -6.113 -2.178 1.00 96.06 383 GLY A N 1
ATOM 3044 C CA . GLY A 1 383 ? 21.368 -6.824 -1.150 1.00 96.06 383 GLY A CA 1
ATOM 3045 C C . GLY A 1 383 ? 20.701 -8.122 -0.700 1.00 96.06 383 GLY A C 1
ATOM 3046 O O . GLY A 1 383 ? 19.653 -8.513 -1.205 1.00 96.06 383 GLY A O 1
ATOM 3047 N N . ASP A 1 384 ? 21.334 -8.798 0.255 1.00 97.38 384 ASP A N 1
ATOM 3048 C CA . ASP A 1 384 ? 20.849 -10.077 0.773 1.00 97.38 384 ASP A CA 1
ATOM 3049 C C . ASP A 1 384 ? 19.678 -9.897 1.749 1.00 97.38 384 ASP A C 1
ATOM 3051 O O . ASP A 1 384 ? 19.534 -8.857 2.402 1.00 97.38 384 ASP A O 1
ATOM 3055 N N . VAL A 1 385 ? 18.868 -10.952 1.890 1.00 98.25 385 VAL A N 1
ATOM 3056 C CA . VAL A 1 385 ? 17.791 -11.036 2.886 1.00 98.25 385 VAL A CA 1
ATOM 3057 C C . VAL A 1 385 ? 18.358 -10.743 4.277 1.00 98.25 385 VAL A C 1
ATOM 3059 O O . VAL A 1 385 ? 19.240 -11.444 4.773 1.00 98.25 385 VAL A O 1
ATOM 3062 N N . SER A 1 386 ? 17.841 -9.694 4.914 1.00 98.50 386 SER A N 1
ATOM 3063 C CA . SER A 1 386 ? 18.311 -9.218 6.213 1.00 98.50 386 SER A CA 1
ATOM 3064 C C . SER A 1 386 ? 18.031 -10.210 7.346 1.00 98.50 386 SER A C 1
ATOM 3066 O O . SER A 1 386 ? 16.948 -10.794 7.432 1.00 98.50 386 SER A O 1
ATOM 3068 N N . GLU A 1 387 ? 18.961 -10.312 8.298 1.00 97.69 387 GLU A N 1
ATOM 3069 C CA . GLU A 1 387 ? 18.761 -11.048 9.555 1.00 97.69 387 GLU A CA 1
ATOM 3070 C C . GLU A 1 387 ? 17.711 -10.403 10.483 1.00 97.69 387 GLU A C 1
ATOM 3072 O O . GLU A 1 387 ? 17.175 -11.068 11.367 1.00 97.69 387 GLU A O 1
ATOM 3077 N N . HIS A 1 388 ? 17.363 -9.128 10.262 1.00 98.19 388 HIS A N 1
ATOM 3078 C CA . HIS A 1 388 ? 16.365 -8.398 11.056 1.00 98.19 388 HIS A CA 1
ATOM 3079 C C . HIS A 1 388 ? 14.919 -8.663 10.628 1.00 98.19 388 HIS A C 1
ATOM 3081 O O . HIS A 1 388 ? 13.984 -8.181 11.267 1.00 98.19 388 HIS A O 1
ATOM 3087 N N . ASN A 1 389 ? 14.710 -9.417 9.551 1.00 98.50 389 ASN A N 1
ATOM 3088 C CA . ASN A 1 389 ? 13.378 -9.664 9.019 1.00 98.50 389 ASN A CA 1
ATOM 3089 C C . ASN A 1 389 ? 12.439 -10.339 10.025 1.00 98.50 389 ASN A C 1
ATOM 3091 O O . ASN A 1 389 ? 11.292 -9.922 10.162 1.00 98.50 389 ASN A O 1
ATOM 3095 N N . SER A 1 390 ? 12.920 -11.340 10.767 1.00 98.19 390 SER A N 1
ATOM 3096 C CA . SER A 1 390 ? 12.099 -12.026 11.772 1.00 98.19 390 SER A CA 1
ATOM 3097 C C . SER A 1 390 ? 11.649 -11.083 12.890 1.00 98.19 390 SER A C 1
ATOM 3099 O O . SER A 1 390 ? 10.485 -11.117 13.272 1.00 98.19 390 SER A O 1
ATOM 3101 N N . GLU A 1 391 ? 12.529 -10.189 13.357 1.00 98.44 391 GLU A N 1
ATOM 3102 C CA . GLU A 1 391 ? 12.201 -9.187 14.384 1.00 98.44 391 GLU A CA 1
ATOM 3103 C C . GLU A 1 391 ? 11.115 -8.217 13.887 1.00 98.44 391 GLU A C 1
ATOM 3105 O O . GLU A 1 391 ? 10.149 -7.926 14.593 1.00 98.44 391 GLU A O 1
ATOM 3110 N N . TRP A 1 392 ? 11.234 -7.755 12.640 1.00 98.75 392 TRP A N 1
ATOM 3111 C CA . TRP A 1 392 ? 10.222 -6.910 12.011 1.00 98.75 392 TRP A CA 1
ATOM 3112 C C . TRP A 1 392 ? 8.880 -7.623 11.832 1.00 98.75 392 TRP A C 1
ATOM 3114 O O . TRP A 1 392 ? 7.840 -7.018 12.083 1.00 98.75 392 TRP A O 1
ATOM 3124 N N . GLN A 1 393 ? 8.872 -8.904 11.457 1.00 98.56 393 GLN A N 1
ATOM 3125 C CA . GLN A 1 393 ? 7.624 -9.662 11.337 1.00 98.56 393 GLN A CA 1
ATOM 3126 C C . GLN A 1 393 ? 6.981 -9.943 12.696 1.00 98.56 393 GLN A C 1
ATOM 3128 O O . GLN A 1 393 ? 5.768 -9.827 12.821 1.00 98.56 393 GLN A O 1
ATOM 3133 N N . GLU A 1 394 ? 7.764 -10.223 13.740 1.00 98.62 394 GLU A N 1
ATOM 3134 C CA . GLU A 1 394 ? 7.246 -10.298 15.111 1.00 98.62 394 GLU A CA 1
ATOM 3135 C C . GLU A 1 394 ? 6.623 -8.966 15.554 1.00 98.62 394 GLU A C 1
ATOM 3137 O O . GLU A 1 394 ? 5.591 -8.956 16.225 1.00 98.62 394 GLU A O 1
ATOM 3142 N N . TRP A 1 395 ? 7.208 -7.834 15.154 1.00 98.75 395 TRP A N 1
ATOM 3143 C CA . TRP A 1 395 ? 6.645 -6.507 15.404 1.00 98.75 395 TRP A CA 1
ATOM 3144 C C . TRP A 1 395 ? 5.333 -6.277 14.639 1.00 98.75 395 TRP A C 1
ATOM 3146 O O . TRP A 1 395 ? 4.344 -5.855 15.240 1.00 98.75 395 TRP A O 1
ATOM 3156 N N . VAL A 1 396 ? 5.288 -6.620 13.348 1.00 98.75 396 VAL A N 1
ATOM 3157 C CA . VAL A 1 396 ? 4.070 -6.572 12.520 1.00 98.75 396 VAL A CA 1
ATOM 3158 C C . VAL A 1 396 ? 2.961 -7.435 13.136 1.00 98.75 396 VAL A C 1
ATOM 3160 O O . VAL A 1 396 ? 1.836 -6.962 13.302 1.00 98.75 396 VAL A O 1
ATOM 3163 N N . ASP A 1 397 ? 3.278 -8.665 13.546 1.00 98.38 397 ASP A N 1
ATOM 3164 C CA . ASP A 1 397 ? 2.357 -9.606 14.195 1.00 98.38 397 ASP A CA 1
ATOM 3165 C C . ASP A 1 397 ? 1.874 -9.067 15.553 1.00 98.38 397 ASP A C 1
ATOM 3167 O O . ASP A 1 397 ? 0.676 -9.052 15.834 1.00 98.38 397 ASP A O 1
ATOM 3171 N N . LYS A 1 398 ? 2.776 -8.538 16.387 1.00 97.88 398 LYS A N 1
ATOM 3172 C CA . LYS A 1 398 ? 2.441 -7.966 17.702 1.00 97.88 398 LYS A CA 1
ATOM 3173 C C . LYS A 1 398 ? 1.421 -6.831 17.609 1.00 97.88 398 LYS A C 1
ATOM 3175 O O . LYS A 1 398 ? 0.567 -6.705 18.486 1.00 97.88 398 LYS A 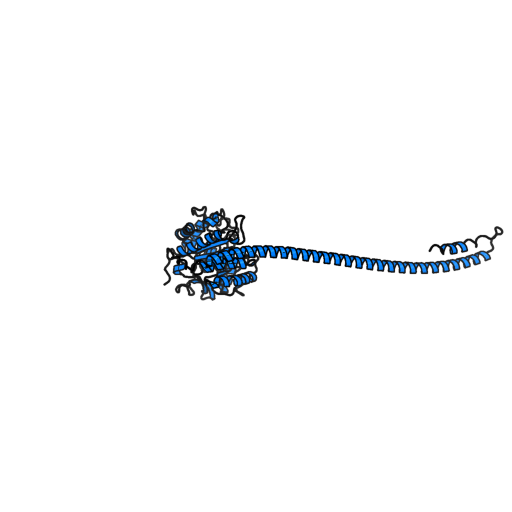O 1
ATOM 3180 N N . PHE A 1 399 ? 1.533 -5.985 16.589 1.00 98.06 399 PHE A N 1
ATOM 3181 C CA . PHE A 1 399 ? 0.645 -4.838 16.401 1.00 98.06 399 PHE A CA 1
ATOM 3182 C C . PHE A 1 399 ? -0.542 -5.121 15.471 1.00 98.06 399 PHE A C 1
ATOM 3184 O O . PHE A 1 399 ? -1.357 -4.221 15.276 1.00 98.06 399 PHE A O 1
ATOM 3191 N N . GLN A 1 400 ? -0.677 -6.358 14.970 1.00 97.44 400 GLN A N 1
ATOM 3192 C CA . GLN A 1 400 ? -1.728 -6.777 14.032 1.00 97.44 400 GLN A CA 1
ATOM 3193 C C . GLN A 1 400 ? -1.780 -5.877 12.786 1.00 97.44 400 GLN A C 1
ATOM 3195 O O . GLN A 1 400 ? -2.842 -5.459 12.333 1.00 97.44 400 GLN A O 1
ATOM 3200 N N . LEU A 1 401 ? -0.608 -5.530 12.247 1.00 98.62 401 LEU A N 1
ATOM 3201 C CA . LEU A 1 401 ? -0.501 -4.634 11.099 1.00 98.62 401 LEU A CA 1
ATOM 3202 C C . LEU A 1 401 ? -0.672 -5.406 9.795 1.00 98.62 401 LEU A C 1
ATOM 3204 O O . LEU A 1 401 ? 0.072 -6.354 9.534 1.00 98.62 401 LEU A O 1
ATOM 3208 N N . SER A 1 402 ? -1.611 -4.970 8.958 1.00 98.81 402 SER A N 1
ATOM 3209 C CA . SER A 1 402 ? -1.683 -5.443 7.574 1.00 98.81 402 SER A CA 1
ATOM 3210 C C . SER A 1 402 ? -0.462 -4.956 6.785 1.00 98.81 402 SER A C 1
ATOM 3212 O O . SER A 1 402 ? 0.042 -3.858 7.051 1.00 98.81 402 SER A O 1
ATOM 3214 N N . SER A 1 403 ? 0.050 -5.771 5.858 1.00 98.88 403 SER A N 1
ATOM 3215 C CA . SER A 1 403 ? 1.304 -5.459 5.164 1.00 98.88 403 SER A CA 1
ATOM 3216 C C . SER A 1 403 ? 1.409 -5.977 3.727 1.00 98.88 403 SER A C 1
ATOM 3218 O O . SER A 1 403 ? 0.895 -7.050 3.405 1.00 98.88 403 SER A O 1
ATOM 3220 N N . ALA A 1 404 ? 2.122 -5.238 2.870 1.00 98.94 404 ALA A N 1
ATOM 3221 C CA . ALA A 1 404 ? 2.453 -5.651 1.505 1.00 98.94 404 ALA A CA 1
ATOM 3222 C C . ALA A 1 404 ? 3.965 -5.560 1.237 1.00 98.94 404 ALA A C 1
ATOM 3224 O O . ALA A 1 404 ? 4.583 -4.512 1.411 1.00 98.94 404 ALA A O 1
ATOM 3225 N N . ASN A 1 405 ? 4.576 -6.677 0.837 1.00 98.94 405 ASN A N 1
ATOM 3226 C CA . ASN A 1 405 ? 6.019 -6.754 0.607 1.00 98.94 405 ASN A CA 1
ATOM 3227 C C . ASN A 1 405 ? 6.438 -6.247 -0.789 1.00 98.94 405 ASN A C 1
ATOM 3229 O O . ASN A 1 405 ? 5.842 -6.631 -1.794 1.00 98.94 405 ASN A O 1
ATOM 3233 N N . TRP A 1 406 ? 7.511 -5.460 -0.853 1.00 98.88 406 TRP A N 1
ATOM 3234 C CA . TRP A 1 406 ? 8.208 -5.064 -2.075 1.00 98.88 406 TRP A CA 1
ATOM 3235 C C . TRP A 1 406 ? 9.286 -6.104 -2.471 1.00 98.88 406 TRP A C 1
ATOM 3237 O O . TRP A 1 406 ? 10.212 -6.328 -1.689 1.00 98.88 406 TRP A O 1
ATOM 3247 N N . SER A 1 407 ? 9.241 -6.737 -3.655 1.00 98.75 407 SER A N 1
ATOM 3248 C CA . SER A 1 407 ? 8.147 -6.673 -4.646 1.00 98.75 407 SER A CA 1
ATOM 3249 C C . SER A 1 407 ? 7.898 -7.969 -5.423 1.00 98.75 407 SER A C 1
ATOM 3251 O O . SER A 1 407 ? 8.796 -8.770 -5.681 1.00 98.75 407 SER A O 1
ATOM 3253 N N . ALA A 1 408 ? 6.658 -8.133 -5.886 1.00 98.75 408 ALA A N 1
ATOM 3254 C CA . ALA A 1 408 ? 6.275 -9.104 -6.899 1.00 98.75 408 ALA A CA 1
ATOM 3255 C C . ALA A 1 408 ? 6.729 -8.610 -8.280 1.00 98.75 408 ALA A C 1
ATOM 3257 O O . ALA A 1 408 ? 5.998 -7.925 -8.999 1.00 98.75 408 ALA A O 1
ATOM 3258 N N . SER A 1 409 ? 7.972 -8.935 -8.620 1.00 98.69 409 SER A N 1
ATOM 3259 C CA . SER A 1 409 ? 8.570 -8.696 -9.929 1.00 98.69 409 SER A CA 1
ATOM 3260 C C . SER A 1 409 ? 9.736 -9.644 -10.188 1.00 98.69 409 SER A C 1
ATOM 3262 O O . SER A 1 409 ? 10.135 -10.403 -9.303 1.00 98.69 409 SER A O 1
ATOM 3264 N N . CYS A 1 410 ? 10.285 -9.579 -11.403 1.00 98.31 410 CYS A N 1
ATOM 3265 C CA . CYS A 1 410 ? 11.568 -10.191 -11.748 1.00 98.31 410 CYS A CA 1
ATOM 3266 C C . CYS A 1 410 ? 12.603 -9.150 -12.195 1.00 98.31 410 CYS A C 1
ATOM 3268 O O . CYS A 1 410 ? 13.325 -9.318 -13.186 1.00 98.31 410 CYS A O 1
ATOM 3270 N N . VAL A 1 411 ? 12.621 -7.999 -11.523 1.00 97.81 411 VAL A N 1
ATOM 3271 C CA . VAL A 1 411 ? 13.687 -7.002 -11.684 1.00 97.81 411 VAL A CA 1
ATOM 3272 C C . VAL A 1 411 ? 14.973 -7.589 -11.084 1.00 97.81 411 VAL A C 1
ATOM 3274 O O . VAL A 1 411 ? 14.900 -8.216 -10.032 1.00 97.81 411 VAL A O 1
ATOM 3277 N N . PRO A 1 412 ? 16.148 -7.465 -11.725 1.00 96.75 412 PRO A N 1
ATOM 3278 C CA . PRO A 1 412 ? 17.382 -8.063 -11.210 1.00 96.75 412 PRO A CA 1
ATOM 3279 C C . PRO A 1 412 ? 17.945 -7.263 -10.018 1.00 96.75 412 PRO A C 1
ATOM 3281 O O . PRO A 1 412 ? 18.947 -6.564 -10.152 1.00 96.75 412 PRO A O 1
ATOM 3284 N N . GLU A 1 413 ? 17.274 -7.361 -8.873 1.00 97.62 413 GLU A N 1
ATOM 3285 C CA . GLU A 1 413 ? 17.594 -6.729 -7.589 1.00 97.62 413 GLU A CA 1
ATOM 3286 C C . GLU A 1 413 ? 17.160 -7.643 -6.430 1.00 97.62 413 GLU A C 1
ATOM 3288 O O . GLU A 1 413 ? 16.252 -8.464 -6.587 1.00 97.62 413 GLU A O 1
ATOM 3293 N N . GLY A 1 414 ? 17.788 -7.502 -5.261 1.00 97.56 414 GLY A N 1
ATOM 3294 C CA . GLY A 1 414 ? 17.517 -8.345 -4.092 1.00 97.56 414 GLY A CA 1
ATOM 3295 C C . GLY A 1 414 ? 16.071 -8.311 -3.576 1.00 97.56 414 GLY A C 1
ATOM 3296 O O . GLY A 1 414 ? 15.630 -9.277 -2.953 1.00 97.56 414 GLY A O 1
ATOM 3297 N N . ALA A 1 415 ? 15.313 -7.238 -3.835 1.00 98.19 415 ALA A N 1
ATOM 3298 C CA . ALA A 1 415 ? 13.924 -7.116 -3.384 1.00 98.19 415 ALA A CA 1
ATOM 3299 C C . ALA A 1 415 ? 12.935 -7.986 -4.169 1.00 98.19 415 ALA A C 1
ATOM 3301 O O . ALA A 1 415 ? 11.865 -8.317 -3.653 1.00 98.19 415 ALA A O 1
ATOM 3302 N N . SER A 1 416 ? 13.260 -8.346 -5.411 1.00 98.69 416 SER A N 1
ATOM 3303 C CA . SER A 1 416 ? 12.358 -9.100 -6.279 1.00 98.69 416 SER A CA 1
ATOM 3304 C C . SER A 1 416 ? 12.046 -10.467 -5.695 1.00 98.69 416 SER A C 1
ATOM 3306 O O . SER A 1 416 ? 12.948 -11.220 -5.336 1.00 98.69 416 SER A O 1
ATOM 3308 N N . ALA A 1 417 ? 10.766 -10.822 -5.636 1.00 98.75 417 ALA A N 1
ATOM 3309 C CA . ALA A 1 417 ? 10.335 -12.140 -5.192 1.00 98.75 417 ALA A CA 1
ATOM 3310 C C . ALA A 1 417 ? 10.604 -13.235 -6.236 1.00 98.75 417 ALA A C 1
ATOM 3312 O O . ALA A 1 417 ? 10.678 -14.405 -5.863 1.00 98.75 417 ALA A O 1
ATOM 3313 N N . PHE A 1 418 ? 10.773 -12.880 -7.516 1.00 98.81 418 PHE A N 1
ATOM 3314 C CA . PHE A 1 418 ? 10.883 -13.850 -8.605 1.00 98.81 418 PHE A CA 1
ATOM 3315 C C . PHE A 1 418 ? 12.149 -13.671 -9.446 1.00 98.81 418 PHE A C 1
ATOM 3317 O O . PHE A 1 418 ? 12.518 -12.566 -9.822 1.00 98.81 418 PHE A O 1
ATOM 3324 N N . GLU A 1 419 ? 12.788 -14.781 -9.803 1.00 98.12 419 GLU A N 1
ATOM 3325 C CA . GLU A 1 419 ? 13.943 -14.825 -10.709 1.00 98.12 419 GLU A CA 1
ATOM 3326 C C . GLU A 1 419 ? 13.525 -14.515 -12.156 1.00 98.12 419 GLU A C 1
ATOM 3328 O O . GLU A 1 419 ? 14.283 -13.973 -12.962 1.00 98.12 419 GLU A O 1
ATOM 3333 N N . SER A 1 420 ? 12.291 -14.880 -12.519 1.00 97.56 420 SER A N 1
ATOM 3334 C CA . SER A 1 420 ? 11.759 -14.710 -13.868 1.00 97.56 420 SER A CA 1
ATOM 3335 C C . SER A 1 420 ? 10.228 -14.682 -13.893 1.00 97.56 420 SER A C 1
ATOM 3337 O O . SER A 1 420 ? 9.550 -14.953 -12.903 1.00 97.56 420 SER A O 1
ATOM 3339 N N . ARG A 1 421 ? 9.665 -14.439 -15.082 1.00 95.62 421 ARG A N 1
ATOM 3340 C CA . ARG A 1 421 ? 8.218 -14.497 -15.366 1.00 95.62 421 ARG A CA 1
ATOM 3341 C C . ARG A 1 421 ? 7.601 -15.890 -15.160 1.00 95.62 421 ARG A C 1
ATOM 3343 O O . ARG A 1 421 ? 6.381 -16.025 -15.214 1.00 95.62 421 ARG A O 1
ATOM 3350 N N . ASN A 1 422 ? 8.418 -16.920 -14.938 1.00 96.25 422 ASN A N 1
ATOM 3351 C CA . ASN A 1 422 ? 7.967 -18.294 -14.705 1.00 96.25 422 ASN A CA 1
ATOM 3352 C C . ASN A 1 422 ? 7.670 -18.595 -13.225 1.00 96.25 422 ASN A C 1
ATOM 3354 O O . ASN A 1 422 ? 7.437 -19.751 -12.889 1.00 96.25 422 ASN A O 1
ATOM 3358 N N . MET A 1 423 ? 7.638 -17.574 -12.359 1.00 97.44 423 MET A N 1
ATOM 3359 C CA . MET A 1 423 ? 7.311 -17.691 -10.928 1.00 97.44 423 MET A CA 1
ATOM 3360 C C . MET A 1 423 ? 8.313 -18.522 -10.108 1.00 97.44 423 MET A C 1
ATOM 3362 O O . MET A 1 423 ? 7.973 -19.060 -9.059 1.00 97.44 423 MET A O 1
ATOM 3366 N N . GLU A 1 424 ? 9.563 -18.617 -10.565 1.00 98.06 424 GLU A N 1
ATOM 3367 C CA . GLU A 1 424 ? 10.661 -19.171 -9.766 1.00 98.06 424 GLU A CA 1
ATOM 3368 C C . GLU A 1 424 ? 11.051 -18.160 -8.683 1.00 98.06 424 GLU A C 1
ATOM 3370 O O . GLU A 1 424 ? 11.321 -17.006 -9.008 1.00 98.06 424 GLU A O 1
ATOM 3375 N N . LEU A 1 425 ? 11.043 -18.568 -7.411 1.00 98.69 425 LEU A N 1
ATOM 3376 C CA . LEU A 1 425 ? 11.295 -17.669 -6.282 1.00 98.69 425 LEU A CA 1
ATOM 3377 C C . LEU A 1 425 ? 12.790 -17.369 -6.113 1.00 98.69 425 LEU A C 1
ATOM 3379 O O . LEU A 1 425 ? 13.620 -18.275 -6.180 1.00 98.69 425 LEU A O 1
ATOM 3383 N N . THR A 1 426 ? 13.111 -16.110 -5.816 1.00 98.75 426 THR A N 1
ATOM 3384 C CA . THR A 1 426 ? 14.439 -15.704 -5.324 1.00 98.75 426 THR A CA 1
ATOM 3385 C C . THR A 1 426 ? 14.618 -16.099 -3.853 1.00 98.75 426 THR A C 1
ATOM 3387 O O . THR A 1 426 ? 13.695 -16.598 -3.206 1.00 98.75 426 THR A O 1
ATOM 3390 N N . ALA A 1 427 ? 15.777 -15.792 -3.258 1.00 98.38 427 ALA A N 1
ATOM 3391 C CA . ALA A 1 427 ? 15.964 -15.905 -1.808 1.00 98.38 427 ALA A CA 1
ATOM 3392 C C . ALA A 1 427 ? 14.957 -15.053 -1.005 1.00 98.38 427 ALA A C 1
ATOM 3394 O O . ALA A 1 427 ? 14.441 -15.517 0.013 1.00 98.38 427 ALA A O 1
ATOM 3395 N N . SER A 1 428 ? 14.648 -13.836 -1.472 1.00 98.50 428 SER A N 1
ATOM 3396 C CA . SER A 1 428 ? 13.626 -12.972 -0.863 1.00 98.50 428 SER A CA 1
ATOM 3397 C C . SER A 1 428 ? 12.237 -13.604 -0.987 1.00 98.50 428 SER A C 1
ATOM 3399 O O . SER A 1 428 ? 11.542 -13.772 0.016 1.00 98.50 428 SER A O 1
ATOM 3401 N N . GLY A 1 429 ? 11.871 -14.053 -2.195 1.00 98.75 429 GLY A N 1
ATOM 3402 C CA . GLY A 1 429 ? 10.593 -14.717 -2.463 1.00 98.75 429 GLY A CA 1
ATOM 3403 C C . GLY A 1 429 ? 10.380 -15.983 -1.633 1.00 98.75 429 GLY A C 1
ATOM 3404 O O . GLY A 1 429 ? 9.312 -16.171 -1.051 1.00 98.75 429 GLY A O 1
ATOM 3405 N N . GLN A 1 430 ? 11.410 -16.825 -1.527 1.00 98.62 430 GLN A N 1
ATOM 3406 C CA . GLN A 1 430 ? 11.361 -18.055 -0.739 1.00 98.62 430 GLN A CA 1
ATOM 3407 C C . GLN A 1 430 ? 11.194 -17.751 0.751 1.00 98.62 430 GLN A C 1
ATOM 3409 O O . GLN A 1 430 ? 10.350 -18.349 1.416 1.00 98.62 430 GLN A O 1
ATOM 3414 N N . TRP A 1 431 ? 11.948 -16.779 1.275 1.00 98.62 431 TRP A N 1
ATOM 3415 C CA . TRP A 1 431 ? 11.834 -16.390 2.677 1.00 98.62 431 TRP A CA 1
ATOM 3416 C C . TRP A 1 431 ? 10.431 -15.858 3.014 1.00 98.62 431 TRP A C 1
ATOM 3418 O O . TRP A 1 431 ? 9.884 -16.212 4.060 1.00 98.62 431 TRP A O 1
ATOM 3428 N N . LEU A 1 432 ? 9.819 -15.075 2.118 1.00 98.69 432 LEU A N 1
ATOM 3429 C CA . LEU A 1 432 ? 8.447 -14.578 2.268 1.00 98.69 432 LEU A CA 1
ATOM 3430 C C . LEU A 1 432 ? 7.420 -15.713 2.302 1.00 98.69 432 LEU A C 1
ATOM 3432 O O . LEU A 1 432 ? 6.587 -15.754 3.211 1.00 98.69 432 LEU A O 1
ATOM 3436 N N . ALA A 1 433 ? 7.495 -16.639 1.342 1.00 98.31 433 ALA A N 1
ATOM 3437 C CA . ALA A 1 433 ? 6.599 -17.789 1.278 1.00 98.31 433 ALA A CA 1
ATOM 3438 C C . ALA A 1 433 ? 6.683 -18.631 2.562 1.00 98.31 433 ALA A C 1
ATOM 3440 O O . ALA A 1 433 ? 5.658 -18.940 3.169 1.00 98.31 433 ALA A O 1
ATOM 3441 N N . ASP A 1 434 ? 7.900 -18.925 3.024 1.00 98.19 434 ASP A N 1
ATOM 3442 C CA . ASP A 1 434 ? 8.123 -19.818 4.162 1.00 98.19 434 ASP A CA 1
ATOM 3443 C C . ASP A 1 434 ? 7.854 -19.160 5.520 1.00 98.19 434 ASP A C 1
ATOM 3445 O O . ASP A 1 434 ? 7.372 -19.825 6.438 1.00 98.19 434 ASP A O 1
ATOM 3449 N N . SER A 1 435 ? 8.167 -17.869 5.674 1.00 97.81 435 SER A N 1
ATOM 3450 C CA . SER A 1 435 ? 8.218 -17.209 6.992 1.00 97.81 435 SER A CA 1
ATOM 3451 C C . SER A 1 435 ? 7.062 -16.248 7.255 1.00 97.81 435 SER A C 1
ATOM 3453 O O . SER A 1 435 ? 6.750 -15.969 8.417 1.00 97.81 435 SER A O 1
ATOM 3455 N N . VAL A 1 436 ? 6.447 -15.716 6.196 1.00 98.19 436 VAL A N 1
ATOM 3456 C CA . VAL A 1 436 ? 5.413 -14.680 6.294 1.00 98.19 436 VAL A CA 1
ATOM 3457 C C . VAL A 1 436 ? 4.073 -15.240 5.866 1.00 98.19 436 VAL A C 1
ATOM 3459 O O . VAL A 1 436 ? 3.156 -15.317 6.680 1.00 98.19 436 VAL A O 1
ATOM 3462 N N . PHE A 1 437 ? 3.955 -15.667 4.611 1.00 98.44 437 PHE A N 1
ATOM 3463 C CA . PHE A 1 437 ? 2.652 -16.025 4.061 1.00 98.44 437 PHE A CA 1
ATOM 3464 C C . PHE A 1 437 ? 2.205 -17.445 4.418 1.00 98.44 437 PHE A C 1
ATOM 3466 O O . PHE A 1 437 ? 1.008 -17.715 4.453 1.00 98.44 437 PHE A O 1
ATOM 3473 N N . SER A 1 438 ? 3.125 -18.324 4.827 1.00 97.12 438 SER A N 1
ATOM 3474 C CA . SER A 1 438 ? 2.787 -19.612 5.455 1.00 97.12 438 SER A CA 1
ATOM 3475 C C . SER A 1 438 ? 1.944 -19.472 6.733 1.00 97.12 438 SER A C 1
ATOM 3477 O O . SER A 1 438 ? 1.286 -20.429 7.144 1.00 97.12 438 SER A O 1
ATOM 3479 N N . LYS A 1 439 ? 1.954 -18.288 7.367 1.00 96.44 439 LYS A N 1
ATOM 3480 C CA . LYS A 1 439 ? 1.130 -17.958 8.538 1.00 96.44 439 LYS A CA 1
ATOM 3481 C C . LYS A 1 439 ? -0.292 -17.522 8.170 1.00 96.44 439 LYS A C 1
ATOM 3483 O O . LYS A 1 439 ? -1.138 -17.466 9.063 1.00 96.44 439 LYS A O 1
ATOM 3488 N N . ASN A 1 440 ? -0.558 -17.185 6.906 1.00 97.75 440 ASN A N 1
ATOM 3489 C CA . ASN A 1 440 ? -1.886 -16.761 6.477 1.00 97.75 440 ASN A CA 1
ATOM 3490 C C . ASN A 1 440 ? -2.859 -17.957 6.471 1.00 97.75 440 ASN A C 1
ATOM 3492 O O . ASN A 1 440 ? -2.450 -19.097 6.217 1.00 97.75 440 ASN A O 1
ATOM 3496 N N . PRO A 1 441 ? -4.159 -17.735 6.735 1.00 95.06 441 PRO A N 1
ATOM 3497 C CA . PRO A 1 441 ? -5.151 -18.798 6.665 1.00 95.06 441 PRO A CA 1
ATOM 3498 C C . PRO A 1 441 ? -5.231 -19.431 5.270 1.00 95.06 441 PRO A C 1
ATOM 3500 O O . PRO A 1 441 ? -5.304 -18.752 4.248 1.00 95.06 441 PRO A O 1
ATOM 3503 N N . THR A 1 442 ? -5.311 -20.760 5.234 1.00 91.69 442 THR A N 1
ATOM 3504 C CA . THR A 1 442 ? -5.540 -21.526 3.995 1.00 91.69 442 THR A CA 1
ATOM 3505 C C . THR A 1 442 ? -7.027 -21.709 3.673 1.00 91.69 442 THR A C 1
ATOM 3507 O O . THR A 1 442 ? -7.379 -22.216 2.606 1.00 91.69 442 THR A O 1
ATOM 3510 N N . PHE A 1 443 ? -7.916 -21.297 4.583 1.00 94.44 443 PHE A N 1
ATOM 3511 C CA . PHE A 1 443 ? -9.366 -21.391 4.443 1.00 94.44 443 PHE A CA 1
ATOM 3512 C C . PHE A 1 443 ? -10.064 -20.215 5.133 1.00 94.44 443 PHE A C 1
ATOM 3514 O O . PHE A 1 443 ? -9.691 -19.842 6.245 1.00 94.44 443 PHE A O 1
ATOM 3521 N N . TYR A 1 444 ? -11.117 -19.701 4.492 1.00 97.75 444 TYR A N 1
ATOM 3522 C CA . TYR A 1 444 ? -11.926 -18.581 4.968 1.00 97.75 444 TYR A CA 1
ATOM 3523 C C . TYR A 1 444 ? -13.406 -18.962 5.017 1.00 97.75 444 TYR A C 1
ATOM 3525 O O . TYR A 1 444 ? -13.904 -19.746 4.205 1.00 97.75 444 TYR A O 1
ATOM 3533 N N . VAL A 1 445 ? -14.124 -18.387 5.977 1.00 96.75 445 VAL A N 1
ATOM 3534 C CA . VAL A 1 445 ? -15.559 -18.574 6.184 1.00 96.75 445 VAL A CA 1
ATOM 3535 C C . VAL A 1 445 ? -16.282 -17.307 5.770 1.00 96.75 445 VAL A C 1
ATOM 3537 O O . VAL A 1 445 ? -16.025 -16.240 6.316 1.00 96.75 445 VAL A O 1
ATOM 3540 N N . LYS A 1 446 ? -17.236 -17.439 4.844 1.00 95.88 446 LYS A N 1
ATOM 3541 C CA . LYS A 1 446 ? -18.022 -16.299 4.376 1.00 95.88 446 LYS A CA 1
ATOM 3542 C C . LYS A 1 446 ? -18.778 -15.668 5.545 1.00 95.88 446 LYS A C 1
ATOM 3544 O O . LYS A 1 446 ? -19.442 -16.369 6.317 1.00 95.88 446 LYS A O 1
ATOM 3549 N N . CYS A 1 447 ? -18.679 -14.353 5.631 1.00 94.12 447 CYS A N 1
ATOM 3550 C CA . CYS A 1 447 ? -19.427 -13.506 6.538 1.00 94.12 447 CYS A CA 1
ATOM 3551 C C . CYS A 1 447 ? -20.938 -13.747 6.391 1.00 94.12 447 CYS A C 1
ATOM 3553 O O . CYS A 1 447 ? -21.435 -13.956 5.281 1.00 94.12 447 CYS A O 1
ATOM 3555 N N . LYS A 1 448 ? -21.650 -13.811 7.521 1.00 83.62 448 LYS A N 1
ATOM 3556 C CA . LYS A 1 448 ? -23.066 -14.203 7.590 1.00 83.62 448 LYS A CA 1
ATOM 3557 C C . LYS A 1 448 ? -23.991 -13.028 7.824 1.00 83.62 448 LYS A C 1
ATOM 3559 O O . LYS A 1 448 ? -23.635 -12.185 8.676 1.00 83.62 448 LYS A O 1
#

Secondary structure (DSSP, 8-state):
--SSHHHHHHHSSSTT-S---SPPPTHHHHHHHHHHHHHHHHHHHHHHHHHHHHHHHHHHHHHHHHHHHHHHHHHHHHHHHHHHHHHHHHHHHHHHHHHHHHHHHHHHHHHHHHHHHHHHHTS---PPPPPPPSS--HHHHH-SEEEEE-TTS-EEEEESSTTTSSTT-----EEEEEP-TTSHHHHTTSSHHHHHHHHHHH--SEEEEEEE-S--TTT--TTTSHHHHHHHHHHHHHHHHHHT-EEEEEEE-S-GGG-HHHHHHHHHHHHHHHTTSTTEEEE--S--SS--HHHHHHHHHHHHHHHTTT----EEE--HHHHT-GGGGSSSPPSSSSEEEE--EETTT--IIIIIHHHHHHHHTT-EEEEEEEESS-TTS-SSPPTTHHHHHHHHHHHT--EEEEEES--SSTT-SBSSTT--B-HHHHHHHHHTGGGS-S------